Protein AF-0000000080982530 (afdb_homodimer)

Structure (mmCIF, N/CA/C/O backbone):
data_AF-0000000080982530-model_v1
#
loop_
_entity.id
_entity.type
_entity.pdbx_description
1 polymer 'AIG1-type G domain-containing protein'
#
loop_
_atom_site.group_PDB
_atom_site.id
_atom_site.type_symbol
_atom_site.label_atom_id
_atom_site.label_alt_id
_atom_site.label_comp_id
_atom_site.label_asym_id
_atom_site.label_entity_id
_atom_site.label_seq_id
_atom_site.pdbx_PDB_ins_code
_atom_site.Cartn_x
_atom_site.Cartn_y
_atom_site.Cartn_z
_atom_site.occupancy
_atom_site.B_iso_or_equiv
_atom_site.auth_seq_id
_atom_site.auth_comp_id
_atom_site.auth_asym_id
_atom_site.auth_atom_id
_atom_site.pdbx_PDB_model_num
ATOM 1 N N . MET A 1 1 ? 18.781 73.438 -12.125 1 27.09 1 MET A N 1
ATOM 2 C CA . MET A 1 1 ? 18.797 72.125 -12.703 1 27.09 1 MET A CA 1
ATOM 3 C C . MET A 1 1 ? 18.078 71.125 -11.797 1 27.09 1 MET A C 1
ATOM 5 O O . MET A 1 1 ? 18.469 70.938 -10.648 1 27.09 1 MET A O 1
ATOM 9 N N . ALA A 1 2 ? 16.688 70.938 -11.938 1 32.78 2 ALA A N 1
ATOM 10 C CA . ALA A 1 2 ? 15.539 70.438 -11.172 1 32.78 2 ALA A CA 1
ATOM 11 C C . ALA A 1 2 ? 15.625 68.938 -10.992 1 32.78 2 ALA A C 1
ATOM 13 O O . ALA A 1 2 ? 15.742 68.188 -11.969 1 32.78 2 ALA A O 1
ATOM 14 N N . SER A 1 3 ? 16.172 68.375 -9.82 1 30.09 3 SER A N 1
ATOM 15 C CA . SER A 1 3 ? 16.5 67 -9.414 1 30.09 3 SER A CA 1
ATOM 16 C C . SER A 1 3 ? 15.25 66.125 -9.367 1 30.09 3 SER A C 1
ATOM 18 O O . SER A 1 3 ? 14.305 66.438 -8.633 1 30.09 3 SER A O 1
ATOM 20 N N . SER A 1 4 ? 14.766 65.5 -10.516 1 31.14 4 SER A N 1
ATOM 21 C CA . SER A 1 4 ? 13.547 64.75 -10.711 1 31.14 4 SER A CA 1
ATOM 22 C C . SER A 1 4 ? 13.492 63.531 -9.75 1 31.14 4 SER A C 1
ATOM 24 O O . SER A 1 4 ? 14.391 62.688 -9.734 1 31.14 4 SER A O 1
ATOM 26 N N . THR A 1 5 ? 12.852 63.719 -8.531 1 29.42 5 THR A N 1
ATOM 27 C CA . THR A 1 5 ? 12.656 62.781 -7.414 1 29.42 5 THR A CA 1
ATOM 28 C C . THR A 1 5 ? 11.922 61.531 -7.871 1 29.42 5 THR A C 1
ATOM 30 O O . THR A 1 5 ? 10.789 61.594 -8.336 1 29.42 5 THR A O 1
ATOM 33 N N . ALA A 1 6 ? 12.633 60.438 -8.414 1 33.22 6 ALA A N 1
ATOM 34 C CA . ALA A 1 6 ? 12.125 59.156 -8.875 1 33.22 6 ALA A CA 1
ATOM 35 C C . ALA A 1 6 ? 11.312 58.469 -7.785 1 33.22 6 ALA A C 1
ATOM 37 O O . ALA A 1 6 ? 11.82 58.188 -6.695 1 33.22 6 ALA A O 1
ATOM 38 N N . THR A 1 7 ? 9.953 58.75 -7.617 1 29.09 7 THR A N 1
ATOM 39 C CA . THR A 1 7 ? 8.977 58.125 -6.738 1 29.09 7 THR A CA 1
ATOM 40 C C . THR A 1 7 ? 8.945 56.594 -6.953 1 29.09 7 THR A C 1
ATOM 42 O O . THR A 1 7 ? 8.633 56.125 -8.047 1 29.09 7 THR A O 1
ATOM 45 N N . THR A 1 8 ? 9.859 55.844 -6.34 1 27.92 8 THR A N 1
ATOM 46 C CA . THR A 1 8 ? 9.977 54.375 -6.426 1 27.92 8 THR A CA 1
ATOM 47 C C . THR A 1 8 ? 8.664 53.719 -6.035 1 27.92 8 THR A C 1
ATOM 49 O O . THR A 1 8 ? 8.18 53.875 -4.914 1 27.92 8 THR A O 1
ATOM 52 N N . ASP A 1 9 ? 7.664 53.562 -6.918 1 27.44 9 ASP A N 1
ATOM 53 C CA . ASP A 1 9 ? 6.395 52.875 -6.773 1 27.44 9 ASP A CA 1
ATOM 54 C C . ASP A 1 9 ? 6.613 51.469 -6.215 1 27.44 9 ASP A C 1
ATOM 56 O O . ASP A 1 9 ? 7.258 50.625 -6.852 1 27.44 9 ASP A O 1
ATOM 60 N N . THR A 1 10 ? 6.898 51.312 -4.941 1 24.62 10 THR A N 1
ATOM 61 C CA . THR A 1 10 ? 6.938 50.031 -4.258 1 24.62 10 THR A CA 1
ATOM 62 C C . THR A 1 10 ? 5.668 49.219 -4.531 1 24.62 10 THR A C 1
ATOM 64 O O . THR A 1 10 ? 4.605 49.531 -3.982 1 24.62 10 THR A O 1
ATOM 67 N N . ALA A 1 11 ? 5.434 48.875 -5.867 1 32.56 11 ALA A N 1
ATOM 68 C CA . ALA A 1 11 ? 4.336 47.969 -6.184 1 32.56 11 ALA A CA 1
ATOM 69 C C . ALA A 1 11 ? 4.176 46.906 -5.098 1 32.56 11 ALA A C 1
ATOM 71 O O . ALA A 1 11 ? 5.156 46.281 -4.684 1 32.56 11 ALA A O 1
ATOM 72 N N . ASP A 1 12 ? 3.221 47.156 -4.148 1 27.22 12 ASP A N 1
ATOM 73 C CA . ASP A 1 12 ? 2.699 46.312 -3.082 1 27.22 12 ASP A CA 1
ATOM 74 C C . ASP A 1 12 ? 2.588 44.844 -3.537 1 27.22 12 ASP A C 1
ATOM 76 O O . ASP A 1 12 ? 1.741 44.531 -4.371 1 27.22 12 ASP A O 1
ATOM 80 N N . ARG A 1 13 ? 3.674 44.156 -3.744 1 31.7 13 ARG A N 1
ATOM 81 C CA . ARG A 1 13 ? 3.781 42.719 -4.039 1 31.7 13 ARG A CA 1
ATOM 82 C C . ARG A 1 13 ? 2.961 41.906 -3.055 1 31.7 13 ARG A C 1
ATOM 84 O O . ARG A 1 13 ? 3.506 41.344 -2.1 1 31.7 13 ARG A O 1
ATOM 91 N N . ARG A 1 14 ? 1.896 42.438 -2.555 1 33.44 14 ARG A N 1
ATOM 92 C CA . ARG A 1 14 ? 1.055 41.5 -1.808 1 33.44 14 ARG A CA 1
ATOM 93 C C . ARG A 1 14 ? 0.681 40.312 -2.662 1 33.44 14 ARG A C 1
ATOM 95 O O . ARG A 1 14 ? 0.002 40.438 -3.682 1 33.44 14 ARG A O 1
ATOM 102 N N . GLY A 1 15 ? 1.622 39.469 -3 1 30.77 15 GLY A N 1
ATOM 103 C CA . GLY A 1 15 ? 1.434 38.188 -3.691 1 30.77 15 GLY A CA 1
ATOM 104 C C . GLY A 1 15 ? 0.139 37.5 -3.314 1 30.77 15 GLY A C 1
ATOM 105 O O . GLY A 1 15 ? -0.045 37.094 -2.164 1 30.77 15 GLY A O 1
ATOM 106 N N . SER A 1 16 ? -0.971 38 -3.812 1 31.48 16 SER A N 1
ATOM 107 C CA . SER A 1 16 ? -2.188 37.188 -3.814 1 31.48 16 SER A CA 1
ATOM 108 C C . SER A 1 16 ? -1.877 35.719 -4.098 1 31.48 16 SER A C 1
ATOM 110 O O . SER A 1 16 ? -1.315 35.406 -5.141 1 31.48 16 SER A O 1
ATOM 112 N N . PHE A 1 17 ? -1.481 34.938 -3.146 1 34.41 17 PHE A N 1
ATOM 113 C CA . PHE A 1 17 ? -1.412 33.469 -3.289 1 34.41 17 PHE A CA 1
ATOM 114 C C . PHE A 1 17 ? -2.627 32.969 -4.047 1 34.41 17 PHE A C 1
ATOM 116 O O . PHE A 1 17 ? -3.754 33.031 -3.557 1 34.41 17 PHE A O 1
ATOM 123 N N . ASN A 1 18 ? -2.775 33.219 -5.285 1 34.31 18 ASN A N 1
ATOM 124 C CA . ASN A 1 18 ? -3.695 32.438 -6.105 1 34.31 18 ASN A CA 1
ATOM 125 C C . ASN A 1 18 ? -3.674 30.969 -5.719 1 34.31 18 ASN A C 1
ATOM 127 O O . ASN A 1 18 ? -2.654 30.297 -5.875 1 34.31 18 ASN A O 1
ATOM 131 N N . PHE A 1 19 ? -4.316 30.578 -4.668 1 41.28 19 PHE A N 1
ATOM 132 C CA . PHE A 1 19 ? -4.68 29.188 -4.41 1 41.28 19 PHE A CA 1
ATOM 133 C C . PHE A 1 19 ? -4.727 28.391 -5.707 1 41.28 19 PHE A C 1
ATOM 135 O O . PHE A 1 19 ? -5.051 27.203 -5.703 1 41.28 19 PHE A O 1
ATOM 142 N N . ASP A 1 20 ? -4.738 29.109 -6.824 1 39.94 20 ASP A N 1
ATOM 143 C CA . ASP A 1 20 ? -4.824 28.484 -8.148 1 39.94 20 ASP A CA 1
ATOM 144 C C . ASP A 1 20 ? -3.531 27.766 -8.5 1 39.94 20 ASP A C 1
ATOM 146 O O . ASP A 1 20 ? -3.189 27.625 -9.68 1 39.94 20 ASP A O 1
ATOM 150 N N . HIS A 1 21 ? -2.582 27.891 -7.703 1 42.06 21 HIS A N 1
ATOM 151 C CA . HIS A 1 21 ? -1.513 27.094 -8.289 1 42.06 21 HIS A CA 1
ATOM 152 C C . HIS A 1 21 ? -1.877 25.625 -8.312 1 42.06 21 HIS A C 1
ATOM 154 O O . HIS A 1 21 ? -1.608 24.891 -7.348 1 42.06 21 HIS A O 1
ATOM 160 N N . PRO A 1 22 ? -2.9 25.234 -8.914 1 46.84 22 PRO A N 1
ATOM 161 C CA . PRO A 1 22 ? -3.521 23.922 -9.094 1 46.84 22 PRO A CA 1
ATOM 162 C C . PRO A 1 22 ? -2.506 22.781 -9.055 1 46.84 22 PRO A C 1
ATOM 164 O O . PRO A 1 22 ? -2.834 21.672 -8.625 1 46.84 22 PRO A O 1
ATOM 167 N N . ASN A 1 23 ? 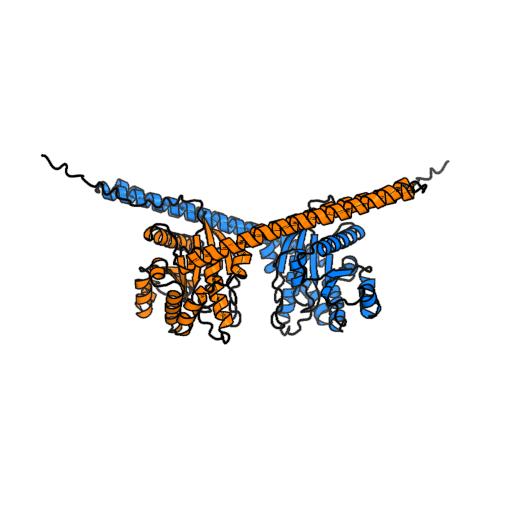-1.22 23.031 -9.617 1 52.38 23 ASN A N 1
ATOM 168 C CA . ASN A 1 23 ? -0.434 21.891 -10.078 1 52.38 23 ASN A CA 1
ATOM 169 C C . ASN A 1 23 ? 0.657 21.516 -9.078 1 52.38 23 ASN A C 1
ATOM 171 O O . ASN A 1 23 ? 1.55 20.734 -9.391 1 52.38 23 ASN A O 1
ATOM 175 N N . MET A 1 24 ? 0.727 22.297 -7.84 1 64.12 24 MET A N 1
ATOM 176 C CA . MET A 1 24 ? 1.925 21.922 -7.09 1 64.12 24 MET A CA 1
ATOM 177 C C . MET A 1 24 ? 1.589 20.938 -5.977 1 64.12 24 MET A C 1
ATOM 179 O O . MET A 1 24 ? 0.627 21.141 -5.234 1 64.12 24 MET A O 1
ATOM 183 N N . SER A 1 25 ? 2.232 19.828 -5.934 1 84.44 25 SER A N 1
ATOM 184 C CA . SER A 1 25 ? 2.143 18.812 -4.887 1 84.44 25 SER A CA 1
ATOM 185 C C . SER A 1 25 ? 2.717 19.328 -3.57 1 84.44 25 SER A C 1
ATOM 187 O O . SER A 1 25 ? 3.799 19.922 -3.547 1 84.44 25 SER A O 1
ATOM 189 N N . LEU A 1 26 ? 1.904 19.484 -2.553 1 93.81 26 LEU A N 1
ATOM 190 C CA . LEU A 1 26 ? 2.34 19.875 -1.215 1 93.81 26 LEU A CA 1
ATOM 191 C C . LEU A 1 26 ? 3.021 18.703 -0.508 1 93.81 26 LEU A C 1
ATOM 193 O O . LEU A 1 26 ? 2.42 17.641 -0.334 1 93.81 26 LEU A O 1
ATOM 197 N N . ARG A 1 27 ? 4.301 18.875 -0.212 1 95.75 27 ARG A N 1
ATOM 198 C CA . ARG A 1 27 ? 5.062 17.844 0.479 1 95.75 27 ARG A CA 1
ATOM 199 C C . ARG A 1 27 ? 5.094 18.094 1.982 1 95.75 27 ARG A C 1
ATOM 201 O O . ARG A 1 27 ? 5.633 19.109 2.434 1 95.75 27 ARG A O 1
ATOM 208 N N . LEU A 1 28 ? 4.504 17.188 2.758 1 97 28 LEU A N 1
ATOM 209 C CA . LEU A 1 28 ? 4.465 17.266 4.215 1 97 28 LEU A CA 1
ATOM 210 C C . LEU A 1 28 ? 5.309 16.156 4.836 1 97 28 LEU A C 1
ATOM 212 O O . LEU A 1 28 ? 5.188 14.984 4.457 1 97 28 LEU A O 1
ATOM 216 N N . VAL A 1 29 ? 6.172 16.5 5.758 1 94.75 29 VAL A N 1
ATOM 217 C CA . VAL A 1 29 ? 6.91 15.484 6.5 1 94.75 29 VAL A CA 1
ATOM 218 C C . VAL A 1 29 ? 6.461 15.484 7.957 1 94.75 29 VAL A C 1
ATOM 220 O O . VAL A 1 29 ? 6.387 16.547 8.594 1 94.75 29 VAL A O 1
ATOM 223 N N . LEU A 1 30 ? 6.086 14.312 8.461 1 94.94 30 LEU A N 1
ATOM 224 C CA . LEU A 1 30 ? 5.664 14.164 9.844 1 94.94 30 LEU A CA 1
ATOM 225 C C . LEU A 1 30 ? 6.836 13.75 10.727 1 94.94 30 LEU A C 1
ATOM 227 O O . LEU A 1 30 ? 7.469 12.719 10.492 1 94.94 30 LEU A O 1
ATOM 231 N N . VAL A 1 31 ? 7.094 14.531 11.711 1 90.44 31 VAL A N 1
ATOM 232 C CA . VAL A 1 31 ? 8.188 14.242 12.625 1 90.44 31 VAL A CA 1
ATOM 233 C C . VAL A 1 31 ? 7.688 14.297 14.07 1 90.44 31 VAL A C 1
ATOM 235 O O . VAL A 1 31 ? 6.645 14.898 14.344 1 90.44 31 VAL A O 1
ATOM 238 N N . GLY A 1 32 ? 8.398 13.641 14.938 1 88.12 32 GLY A N 1
ATOM 239 C CA . GLY A 1 32 ? 8.016 13.547 16.344 1 88.12 32 GLY A CA 1
ATOM 240 C C . GLY A 1 32 ? 8.461 12.258 17 1 88.12 32 GLY A C 1
ATOM 241 O O . GLY A 1 32 ? 9.109 11.422 16.359 1 88.12 32 GLY A O 1
ATOM 242 N N . ILE A 1 33 ? 8.117 12.109 18.203 1 83.69 33 ILE A N 1
ATOM 243 C CA . ILE A 1 33 ? 8.562 10.953 18.953 1 83.69 33 ILE A CA 1
ATOM 244 C C . ILE A 1 33 ? 7.688 9.742 18.609 1 83.69 33 ILE A C 1
ATOM 246 O O . ILE A 1 33 ? 6.633 9.891 17.984 1 83.69 33 ILE A O 1
ATOM 250 N N . THR A 1 34 ? 8.148 8.555 19 1 83.06 34 THR A N 1
ATOM 251 C CA . THR A 1 34 ? 7.383 7.324 18.797 1 83.06 34 THR A CA 1
ATOM 252 C C . THR A 1 34 ? 6.062 7.371 19.547 1 83.06 34 THR A C 1
ATOM 254 O O . THR A 1 34 ? 6.023 7.801 20.703 1 83.06 34 THR A O 1
ATOM 257 N N . GLY A 1 35 ? 5.027 7.055 18.875 1 84.12 35 GLY A N 1
ATOM 258 C CA . GLY A 1 35 ? 3.736 6.988 19.547 1 84.12 35 GLY A CA 1
ATOM 259 C C . GLY A 1 35 ? 2.996 8.312 19.547 1 84.12 35 GLY A C 1
ATOM 260 O O . GLY A 1 35 ? 1.874 8.398 20.047 1 84.12 35 GLY A O 1
ATOM 261 N N . ALA A 1 36 ? 3.566 9.359 18.984 1 87.88 36 ALA A N 1
ATOM 262 C CA . ALA A 1 36 ? 2.945 10.68 19 1 87.88 36 ALA A CA 1
ATOM 263 C C . ALA A 1 36 ? 1.75 10.734 18.047 1 87.88 36 ALA A C 1
ATOM 265 O O . ALA A 1 36 ? 0.932 11.648 18.109 1 87.88 36 ALA A O 1
ATOM 266 N N . GLY A 1 37 ? 1.681 9.75 17.047 1 91.56 37 GLY A N 1
ATOM 267 C CA . GLY A 1 37 ? 0.554 9.703 16.141 1 91.56 37 GLY A CA 1
ATOM 268 C C . GLY A 1 37 ? 0.917 10.125 14.727 1 91.56 37 GLY A C 1
ATOM 269 O O . GLY A 1 37 ? 0.051 10.555 13.961 1 91.56 37 GLY A O 1
ATOM 270 N N . LYS A 1 38 ? 2.146 10.047 14.406 1 93 38 LYS A N 1
ATOM 271 C CA . LYS A 1 38 ? 2.613 10.445 13.086 1 93 38 LYS A CA 1
ATOM 272 C C . LYS A 1 38 ? 1.894 9.664 11.992 1 93 38 LYS A C 1
ATOM 274 O O . LYS A 1 38 ? 1.257 10.25 11.109 1 93 38 LYS A O 1
ATOM 279 N N . SER A 1 39 ? 1.936 8.391 12.086 1 93.94 39 SER A N 1
ATOM 280 C CA . SER A 1 39 ? 1.325 7.531 11.07 1 93.94 39 SER A CA 1
ATOM 281 C C . SER A 1 39 ? -0.186 7.73 11.023 1 93.94 39 SER A C 1
ATOM 283 O O . SER A 1 39 ? -0.764 7.859 9.938 1 93.94 39 SER A O 1
ATOM 285 N N . SER A 1 40 ? -0.791 7.754 12.203 1 95 40 SER A N 1
ATOM 286 C CA . SER A 1 40 ? -2.232 7.977 12.258 1 95 40 SER A CA 1
ATOM 287 C C . SER A 1 40 ? -2.613 9.312 11.625 1 95 40 SER A C 1
ATOM 289 O O . SER A 1 40 ? -3.617 9.398 10.914 1 95 40 SER A O 1
ATOM 291 N N . SER A 1 41 ? -1.813 10.305 11.938 1 97.12 41 SER A N 1
ATOM 292 C CA . SER A 1 41 ? -2.094 11.617 11.367 1 97.12 41 SER A CA 1
ATOM 293 C C . SER A 1 41 ? -1.923 11.602 9.852 1 97.12 41 SER A C 1
ATOM 295 O O . SER A 1 41 ? -2.695 12.242 9.125 1 97.12 41 SER A O 1
ATOM 297 N N . GLY A 1 42 ? -0.84 10.953 9.414 1 97.5 42 GLY A N 1
ATOM 298 C CA . GLY A 1 42 ? -0.697 10.773 7.977 1 97.5 42 GLY A CA 1
ATOM 299 C C . GLY A 1 42 ? -1.909 10.125 7.332 1 97.5 42 GLY A C 1
ATOM 300 O O . GLY A 1 42 ? -2.379 10.578 6.285 1 97.5 42 GLY A O 1
ATOM 301 N N . ASN A 1 43 ? -2.424 9.07 7.953 1 96.56 43 ASN A N 1
ATOM 302 C CA . ASN A 1 43 ? -3.629 8.406 7.469 1 96.56 43 ASN A CA 1
ATOM 303 C C . ASN A 1 43 ? -4.816 9.367 7.43 1 96.56 43 ASN A C 1
ATOM 305 O O . ASN A 1 43 ? -5.586 9.367 6.465 1 96.56 43 ASN A O 1
ATOM 309 N N . THR A 1 44 ? -4.938 10.102 8.469 1 97.69 44 THR A N 1
ATOM 310 C CA . THR A 1 44 ? -6.023 11.07 8.555 1 97.69 44 THR A CA 1
ATOM 311 C C . THR A 1 44 ? -5.914 12.109 7.438 1 97.69 44 THR A C 1
ATOM 313 O O . THR A 1 44 ? -6.902 12.422 6.777 1 97.69 44 THR A O 1
ATOM 316 N N . ILE A 1 45 ? -4.754 12.617 7.242 1 97.94 45 ILE A N 1
ATOM 317 C CA . ILE A 1 45 ? -4.535 13.617 6.203 1 97.94 45 ILE A CA 1
ATOM 318 C C . ILE A 1 45 ? -4.906 13.039 4.84 1 97.94 45 ILE A C 1
ATOM 320 O O . ILE A 1 45 ? -5.652 13.656 4.078 1 97.94 45 ILE A O 1
ATOM 324 N N . LEU A 1 46 ? -4.449 11.859 4.582 1 97.62 46 LEU A N 1
ATOM 325 C CA . LEU A 1 46 ? -4.652 11.234 3.279 1 97.62 46 LEU A CA 1
ATOM 326 C C . LEU A 1 46 ? -6.07 10.688 3.154 1 97.62 46 LEU A C 1
ATOM 328 O O . LEU A 1 46 ? -6.555 10.453 2.045 1 97.62 46 LEU A O 1
ATOM 332 N N . GLY A 1 47 ? -6.707 10.43 4.285 1 96.38 47 GLY A N 1
ATOM 333 C CA . GLY A 1 47 ? -8.07 9.914 4.293 1 96.38 47 GLY A CA 1
ATOM 334 C C . GLY A 1 47 ? -8.141 8.414 4.043 1 96.38 47 GLY A C 1
ATOM 335 O O . GLY A 1 47 ? -9.133 7.914 3.521 1 96.38 47 GLY A O 1
ATOM 336 N N . ARG A 1 48 ? -7.09 7.727 4.258 1 94 48 ARG A N 1
ATOM 337 C CA . ARG A 1 48 ? -7.012 6.277 4.094 1 94 48 ARG A CA 1
ATOM 338 C C . ARG A 1 48 ? -5.891 5.695 4.949 1 94 48 ARG A C 1
ATOM 340 O O . ARG A 1 48 ? -5.008 6.422 5.41 1 94 48 ARG A O 1
ATOM 347 N N . LYS A 1 49 ? -5.93 4.43 5.133 1 90.25 49 LYS A N 1
ATOM 348 C CA . LYS A 1 49 ? -4.883 3.75 5.895 1 90.25 49 LYS A CA 1
ATOM 349 C C . LYS A 1 49 ? -3.648 3.506 5.031 1 90.25 49 LYS A C 1
ATOM 351 O O . LYS A 1 49 ? -3.352 2.365 4.672 1 90.25 49 LYS A O 1
ATOM 356 N N . ALA A 1 50 ? -2.91 4.504 4.824 1 91.94 50 ALA A N 1
ATOM 357 C CA . ALA A 1 50 ? -1.724 4.453 3.977 1 91.94 50 ALA A CA 1
ATOM 358 C C . ALA A 1 50 ? -0.506 3.977 4.766 1 91.94 50 ALA A C 1
ATOM 360 O O . ALA A 1 50 ? 0.399 3.354 4.203 1 91.94 50 ALA A O 1
ATOM 361 N N . PHE A 1 51 ? -0.484 4.324 6.031 1 90.81 51 PHE A N 1
ATOM 362 C CA . PHE A 1 51 ? 0.634 3.979 6.902 1 90.81 51 PHE A CA 1
ATOM 363 C C . PHE A 1 51 ? 0.181 3.053 8.023 1 90.81 51 PHE A C 1
ATOM 365 O O . PHE A 1 51 ? -0.964 3.127 8.477 1 90.81 51 PHE A O 1
ATOM 372 N N . ARG A 1 52 ? 1.055 2.215 8.391 1 80.88 52 ARG A N 1
ATOM 373 C CA . ARG A 1 52 ? 0.748 1.315 9.5 1 80.88 52 ARG A CA 1
ATOM 374 C C . ARG A 1 52 ? 0.837 2.045 10.836 1 80.88 52 ARG A C 1
ATOM 376 O O . ARG A 1 52 ? 1.918 2.475 11.242 1 80.88 52 ARG A O 1
ATOM 383 N N . ALA A 1 53 ? -0.292 2.256 11.328 1 74.81 53 ALA A N 1
ATOM 384 C CA . ALA A 1 53 ? -0.338 2.924 12.633 1 74.81 53 ALA A CA 1
ATOM 385 C C . ALA A 1 53 ? -0.264 1.913 13.773 1 74.81 53 ALA A C 1
ATOM 387 O O . ALA A 1 53 ? -0.861 0.836 13.695 1 74.81 53 ALA A O 1
ATOM 388 N N . ALA A 1 54 ? 0.772 2.053 14.648 1 62.66 54 ALA A N 1
ATOM 389 C CA . ALA A 1 54 ? 1.109 1.137 15.742 1 62.66 54 ALA A CA 1
ATOM 390 C C . ALA A 1 54 ? -0.086 0.917 16.656 1 62.66 54 ALA A C 1
ATOM 392 O O . ALA A 1 54 ? -0.752 1.874 17.062 1 62.66 54 ALA A O 1
ATOM 393 N N . LYS A 1 55 ? -0.575 -0.335 16.766 1 57.88 55 LYS A N 1
ATOM 394 C CA . LYS A 1 55 ? -1.584 -0.696 17.766 1 57.88 55 LYS A CA 1
ATOM 395 C C . LYS A 1 55 ? -0.942 -1.005 19.109 1 57.88 55 LYS A C 1
ATOM 397 O O . LYS A 1 55 ? -1.61 -0.963 20.141 1 57.88 55 LYS A O 1
ATOM 402 N N . SER A 1 56 ? 0.331 -1.313 18.953 1 54.53 56 SER A N 1
ATOM 403 C CA . SER A 1 56 ? 1.045 -1.696 20.172 1 54.53 56 SER A CA 1
ATOM 404 C C . SER A 1 56 ? 2.42 -1.038 20.234 1 54.53 56 SER A C 1
ATOM 406 O O . SER A 1 56 ? 2.945 -0.589 19.219 1 54.53 56 SER A O 1
ATOM 408 N N . PRO A 1 57 ? 2.885 -0.84 21.453 1 55.19 57 PRO A N 1
ATOM 409 C CA . PRO A 1 57 ? 4.215 -0.262 21.641 1 55.19 57 PRO A CA 1
ATOM 410 C C . PRO A 1 57 ? 5.289 -0.951 20.797 1 55.19 57 PRO A C 1
ATOM 412 O O . PRO A 1 57 ? 6.277 -0.32 20.422 1 55.19 57 PRO A O 1
ATOM 415 N N . SER A 1 58 ? 5.055 -2.225 20.594 1 54.38 58 SER A N 1
ATOM 416 C CA . SER A 1 58 ? 6.043 -2.973 19.828 1 54.38 58 SER A CA 1
ATOM 417 C C . SER A 1 58 ? 5.93 -2.662 18.344 1 54.38 58 SER A C 1
ATOM 419 O O . SER A 1 58 ? 6.844 -2.959 17.562 1 54.38 58 SER A O 1
ATOM 421 N N . SER A 1 59 ? 4.789 -2.07 18.078 1 55.75 59 SER A N 1
ATOM 422 C CA . SER A 1 59 ? 4.562 -1.798 16.656 1 55.75 59 SER A CA 1
ATOM 423 C C . SER A 1 59 ? 5.078 -0.415 16.281 1 55.75 59 SER A C 1
ATOM 425 O O . SER A 1 59 ? 4.43 0.595 16.562 1 55.75 59 SER A O 1
ATOM 427 N N . VAL A 1 60 ? 6.375 -0.211 16.203 1 60.12 60 VAL A N 1
ATOM 428 C CA . VAL A 1 60 ? 7.031 1.051 15.867 1 60.12 60 VAL A CA 1
ATOM 429 C C . VAL A 1 60 ? 7.309 1.111 14.367 1 60.12 60 VAL A C 1
ATOM 431 O O . VAL A 1 60 ? 7.52 0.079 13.727 1 60.12 60 VAL A O 1
ATOM 434 N N . THR A 1 61 ? 6.871 2.328 13.812 1 65 61 THR A N 1
ATOM 435 C CA . THR A 1 61 ? 7.289 2.547 12.43 1 65 61 THR A CA 1
ATOM 436 C C . THR A 1 61 ? 8.797 2.398 12.297 1 65 61 THR A C 1
ATOM 438 O O . THR A 1 61 ? 9.562 3.123 12.938 1 65 61 THR A O 1
ATOM 441 N N . LYS A 1 62 ? 9.18 1.452 11.578 1 68.69 62 LYS A N 1
ATOM 442 C CA . LYS A 1 62 ? 10.609 1.17 11.492 1 68.69 62 LYS A CA 1
ATOM 443 C C . LYS A 1 62 ? 11.219 1.77 10.227 1 68.69 62 LYS A C 1
ATOM 445 O O . LYS A 1 62 ? 12.43 1.954 10.141 1 68.69 62 LYS A O 1
ATOM 450 N N . GLU A 1 63 ? 10.297 2.152 9.336 1 78.88 63 GLU A N 1
ATOM 451 C CA . GLU A 1 63 ? 10.797 2.686 8.07 1 78.88 63 GLU A CA 1
ATOM 452 C C . GLU A 1 63 ? 9.984 3.904 7.629 1 78.88 63 GLU A C 1
ATOM 454 O O . GLU A 1 63 ? 8.82 4.043 7.992 1 78.88 63 GLU A O 1
ATOM 459 N N . CYS A 1 64 ? 10.695 4.789 6.906 1 88.25 64 CYS A N 1
ATOM 460 C CA . CYS A 1 64 ? 10 5.941 6.336 1 88.25 64 CYS A CA 1
ATOM 461 C C . CYS A 1 64 ? 9.023 5.504 5.25 1 88.25 64 CYS A C 1
ATOM 463 O O . CYS A 1 64 ? 9.281 4.539 4.527 1 88.25 64 CYS A O 1
ATOM 465 N N . GLY A 1 65 ? 7.969 6.148 5.266 1 91.44 65 GLY A N 1
ATOM 466 C CA . GLY A 1 65 ? 6.996 5.926 4.211 1 91.44 65 GLY A CA 1
ATOM 467 C C . GLY A 1 65 ? 6.594 7.199 3.492 1 91.44 65 GLY A C 1
ATOM 468 O O . GLY A 1 65 ? 6.508 8.266 4.105 1 91.44 65 GLY A O 1
ATOM 469 N N . LYS A 1 66 ? 6.375 7.102 2.252 1 94.81 66 LYS A N 1
ATOM 470 C CA . LYS A 1 66 ? 5.934 8.219 1.421 1 94.81 66 LYS A CA 1
ATOM 471 C C . LYS A 1 66 ? 4.676 7.859 0.638 1 94.81 66 LYS A C 1
ATOM 473 O O . LYS A 1 66 ? 4.641 6.84 -0.058 1 94.81 66 LYS A O 1
ATOM 478 N N . GLU A 1 67 ? 3.641 8.586 0.817 1 95.5 67 GLU A N 1
ATOM 479 C CA . GLU A 1 67 ? 2.377 8.375 0.117 1 95.5 67 GLU A CA 1
ATOM 480 C C . GLU A 1 67 ? 1.801 9.695 -0.392 1 95.5 67 GLU A C 1
ATOM 482 O O . GLU A 1 67 ? 1.952 10.734 0.252 1 95.5 67 GLU A O 1
ATOM 487 N N . SER A 1 68 ? 1.157 9.648 -1.529 1 95.31 68 SER A N 1
ATOM 488 C CA . SER A 1 68 ? 0.532 10.828 -2.117 1 95.31 68 SER A CA 1
ATOM 489 C C . SER A 1 68 ? -0.948 10.586 -2.396 1 95.31 68 SER A C 1
ATOM 491 O O . SER A 1 68 ? -1.361 9.453 -2.656 1 95.31 68 SER A O 1
ATOM 493 N N . GLU A 1 69 ? -1.679 11.609 -2.332 1 95.38 69 GLU A N 1
ATOM 494 C CA . GLU A 1 69 ? -3.115 11.578 -2.59 1 95.38 69 GLU A CA 1
ATOM 495 C C . GLU A 1 69 ? -3.639 12.969 -2.961 1 95.38 69 GLU A C 1
ATOM 497 O O . GLU A 1 69 ? -3.049 13.977 -2.58 1 95.38 69 GLU A O 1
ATOM 502 N N . GLU A 1 70 ? -4.633 12.938 -3.766 1 94.56 70 GLU A N 1
ATOM 503 C CA . GLU A 1 70 ? -5.355 14.195 -3.949 1 94.56 70 GLU A CA 1
ATOM 504 C C . GLU A 1 70 ? -6.27 14.484 -2.764 1 94.56 70 GLU A C 1
ATOM 506 O O . GLU A 1 70 ? -7.156 13.688 -2.447 1 94.56 70 GLU A O 1
ATOM 511 N N . VAL A 1 71 ? -6.031 15.516 -2.053 1 95.06 71 VAL A N 1
ATOM 512 C CA . VAL A 1 71 ? -6.828 15.914 -0.896 1 95.06 71 VAL A CA 1
ATOM 513 C C . VAL A 1 71 ? -7.316 17.344 -1.073 1 95.06 71 VAL A C 1
ATOM 515 O O . VAL A 1 71 ? -6.516 18.266 -1.301 1 95.06 71 VAL A O 1
ATOM 518 N N . ALA A 1 72 ? -8.625 17.516 -1.006 1 92.62 72 ALA A N 1
ATOM 519 C CA . ALA A 1 72 ? -9.234 18.844 -1.15 1 92.62 72 ALA A CA 1
ATOM 520 C C . ALA A 1 72 ? -8.812 19.5 -2.459 1 92.62 72 ALA A C 1
ATOM 522 O O . ALA A 1 72 ? -8.492 20.688 -2.486 1 92.62 72 ALA A O 1
ATOM 523 N N . GLY A 1 73 ? -8.641 18.703 -3.453 1 88.38 73 GLY A N 1
ATOM 524 C CA . GLY A 1 73 ? -8.367 19.203 -4.793 1 88.38 73 GLY A CA 1
ATOM 525 C C . GLY A 1 73 ? -6.891 19.422 -5.055 1 88.38 73 GLY A C 1
ATOM 526 O O . GLY A 1 73 ? -6.52 20.031 -6.062 1 88.38 73 GLY A O 1
ATOM 527 N N . ARG A 1 74 ? -6.086 19.031 -4.129 1 89.25 74 ARG A N 1
ATOM 528 C CA . ARG A 1 74 ? -4.645 19.203 -4.285 1 89.25 74 ARG A CA 1
ATOM 529 C C . ARG A 1 74 ? -3.9 17.891 -4.078 1 89.25 74 ARG A C 1
ATOM 531 O O . ARG A 1 74 ? -4.328 17.047 -3.285 1 89.25 74 ARG A O 1
ATOM 538 N N . GLU A 1 75 ? -2.768 17.828 -4.805 1 94.19 75 GLU A N 1
ATOM 539 C CA . GLU A 1 75 ? -1.906 16.672 -4.574 1 94.19 75 GLU A CA 1
ATOM 540 C C . GLU A 1 75 ? -1.065 16.844 -3.312 1 94.19 75 GLU A C 1
ATOM 542 O O . GLU A 1 75 ? -0.302 17.812 -3.201 1 94.19 75 GLU A O 1
ATOM 547 N N . ILE A 1 76 ? -1.218 16 -2.395 1 96.38 76 ILE A N 1
ATOM 548 C CA . ILE A 1 76 ? -0.491 16.062 -1.132 1 96.38 76 ILE A CA 1
ATOM 549 C C . ILE A 1 76 ? 0.405 14.828 -1 1 96.38 76 ILE A C 1
ATOM 551 O O . ILE A 1 76 ? -0.03 13.703 -1.262 1 96.38 76 ILE A O 1
ATOM 555 N N . THR A 1 77 ? 1.636 15.055 -0.747 1 96.88 77 THR A N 1
ATOM 556 C CA . THR A 1 77 ? 2.562 13.977 -0.419 1 96.88 77 THR A CA 1
ATOM 557 C C . THR A 1 77 ? 2.928 14.008 1.062 1 96.88 77 THR A C 1
ATOM 559 O O . THR A 1 77 ? 3.365 15.039 1.577 1 96.88 77 THR A O 1
ATOM 562 N N . VAL A 1 78 ? 2.707 12.922 1.74 1 97.38 78 VAL A N 1
ATOM 563 C CA . VAL A 1 78 ? 3.01 12.812 3.164 1 97.38 78 VAL A CA 1
ATOM 564 C C . VAL A 1 78 ? 4.152 11.82 3.377 1 97.38 78 VAL A C 1
ATOM 566 O O . VAL A 1 78 ? 4.137 10.719 2.83 1 97.38 78 VAL A O 1
ATOM 569 N N . VAL A 1 79 ? 5.129 12.258 4.055 1 95.12 79 VAL A N 1
ATOM 570 C CA . VAL A 1 79 ? 6.227 11.383 4.445 1 95.12 79 VAL A CA 1
ATOM 571 C C . VAL A 1 79 ? 6.133 11.07 5.938 1 95.12 79 VAL A C 1
ATOM 573 O O . VAL A 1 79 ? 6.25 11.969 6.773 1 95.12 79 VAL A O 1
ATOM 576 N N . ASP A 1 80 ? 5.824 9.852 6.254 1 94.19 80 ASP A N 1
ATOM 577 C CA . ASP A 1 80 ? 5.805 9.359 7.629 1 94.19 80 ASP A CA 1
ATOM 578 C C . ASP A 1 80 ? 7.188 8.883 8.062 1 94.19 80 ASP A C 1
ATOM 580 O O . ASP A 1 80 ? 7.859 8.164 7.312 1 94.19 80 ASP A O 1
ATOM 584 N N . THR A 1 81 ? 7.617 9.297 9.133 1 89.12 81 THR A N 1
ATOM 585 C CA . THR A 1 81 ? 8.969 8.984 9.586 1 89.12 81 THR A CA 1
ATOM 586 C C . THR A 1 81 ? 8.93 8.234 10.914 1 89.12 81 THR A C 1
ATOM 588 O O . THR A 1 81 ? 7.992 8.398 11.703 1 89.12 81 THR A O 1
ATOM 591 N N . PRO A 1 82 ? 9.891 7.355 11.086 1 83.31 82 PRO A N 1
ATOM 592 C CA . PRO A 1 82 ? 9.984 6.746 12.414 1 83.31 82 PRO A CA 1
ATOM 593 C C . PRO A 1 82 ? 10.258 7.77 13.516 1 83.31 82 PRO A C 1
ATOM 595 O O . PRO A 1 82 ? 10.68 8.891 13.227 1 83.31 82 PRO A O 1
ATOM 598 N N . GLY A 1 83 ? 9.898 7.27 14.68 1 76.69 83 GLY A N 1
ATOM 599 C CA . GLY A 1 83 ? 10.148 8.164 15.805 1 76.69 83 GLY A CA 1
ATOM 600 C C . GLY A 1 83 ? 11.602 8.586 15.914 1 76.69 83 GLY A C 1
ATOM 601 O O . GLY A 1 83 ? 12.508 7.785 15.688 1 76.69 83 GLY A O 1
ATOM 602 N N . MET A 1 84 ? 11.984 9.758 15.852 1 64.12 84 MET A N 1
ATOM 603 C CA . MET A 1 84 ? 13.328 10.336 15.875 1 64.12 84 MET A CA 1
ATOM 604 C C . MET A 1 84 ? 14.117 9.836 17.078 1 64.12 84 MET A C 1
ATOM 606 O O . MET A 1 84 ? 15.344 9.82 17.047 1 64.12 84 MET A O 1
ATOM 610 N N . PHE A 1 85 ? 13.5 9.375 18.188 1 56.53 85 PHE A N 1
ATOM 611 C CA . PHE A 1 85 ? 14.195 9.016 19.422 1 56.53 85 PHE A CA 1
ATOM 612 C C . PHE A 1 85 ? 14.219 7.5 19.594 1 56.53 85 PHE A C 1
ATOM 614 O O . PHE A 1 85 ? 14.594 7 20.656 1 56.53 85 PHE A O 1
ATOM 621 N N . ASP A 1 86 ? 13.719 6.805 18.766 1 55.28 86 ASP A N 1
ATOM 622 C CA . ASP A 1 86 ? 13.711 5.391 19.109 1 55.28 86 ASP A CA 1
ATOM 623 C C . ASP A 1 86 ? 15.133 4.855 19.266 1 55.28 86 ASP A C 1
ATOM 625 O O . ASP A 1 86 ? 15.875 4.746 18.297 1 55.28 86 ASP A O 1
ATOM 629 N N . THR A 1 87 ? 15.688 5.355 20.281 1 49.38 87 THR A N 1
ATOM 630 C CA . THR A 1 87 ? 17.016 5.027 20.766 1 49.38 87 THR A CA 1
ATOM 631 C C . THR A 1 87 ? 17.281 3.529 20.656 1 49.38 87 THR A C 1
ATOM 633 O O . THR A 1 87 ? 18.375 3.061 20.984 1 49.38 87 THR A O 1
ATOM 636 N N . ASP A 1 88 ? 16.297 2.682 20.656 1 48.69 88 ASP A N 1
ATOM 637 C CA . ASP A 1 88 ? 16.953 1.376 20.656 1 48.69 88 ASP A CA 1
ATOM 638 C C . ASP A 1 88 ? 17.922 1.252 19.484 1 48.69 88 ASP A C 1
ATOM 640 O O . ASP A 1 88 ? 17.922 0.25 18.766 1 48.69 88 ASP A O 1
ATOM 644 N N . VAL A 1 89 ? 18.188 2.365 19.047 1 51.22 89 VAL A N 1
ATOM 645 C CA . VAL A 1 89 ? 19.062 2.537 17.891 1 51.22 89 VAL A CA 1
ATOM 646 C C . VAL A 1 89 ? 20.453 1.994 18.219 1 51.22 89 VAL A C 1
ATOM 648 O O . VAL A 1 89 ? 21.297 2.721 18.734 1 51.22 89 VAL A O 1
ATOM 651 N N . THR A 1 90 ? 20.484 0.89 18.828 1 53.41 90 THR A N 1
ATOM 652 C CA . THR A 1 90 ? 21.812 0.333 19 1 53.41 90 THR A CA 1
ATOM 653 C C . THR A 1 90 ? 22.609 0.407 17.703 1 53.41 90 THR A C 1
ATOM 655 O O . THR A 1 90 ? 23.828 0.194 17.703 1 53.41 90 THR A O 1
ATOM 658 N N . GLU A 1 91 ? 21.953 0.773 16.578 1 64.69 91 GLU A N 1
ATOM 659 C CA . GLU A 1 91 ? 22.859 0.69 15.445 1 64.69 91 GLU A CA 1
ATOM 660 C C . GLU A 1 91 ? 22.922 2.01 14.68 1 64.69 91 GLU A C 1
ATOM 662 O O . GLU A 1 91 ? 21.922 2.436 14.102 1 64.69 91 GLU A O 1
ATOM 667 N N . GLU A 1 92 ? 23.984 2.838 14.805 1 70.75 92 GLU A N 1
ATOM 668 C CA . GLU A 1 92 ? 24.328 4.078 14.117 1 70.75 92 GLU A CA 1
ATOM 669 C C . GLU A 1 92 ? 23.984 4.004 12.633 1 70.75 92 GLU A C 1
ATOM 671 O O . GLU A 1 92 ? 23.484 4.965 12.062 1 70.75 92 GLU A O 1
ATOM 676 N N . GLU A 1 93 ? 24.203 2.896 12.125 1 73.94 93 GLU A N 1
ATOM 677 C CA . GLU A 1 93 ? 23.984 2.723 10.695 1 73.94 93 GLU A CA 1
ATOM 678 C C . GLU A 1 93 ? 22.5 2.799 10.352 1 73.94 93 GLU A C 1
ATOM 680 O O . GLU A 1 93 ? 22.125 3.377 9.336 1 73.94 93 GLU A O 1
ATOM 685 N N . PHE A 1 94 ? 21.75 2.328 11.227 1 73.81 94 PHE A N 1
ATOM 686 C CA . PHE A 1 94 ? 20.312 2.34 11.008 1 73.81 94 PHE A CA 1
ATOM 687 C C . PHE A 1 94 ? 19.766 3.758 11.094 1 73.81 94 PHE A C 1
ATOM 689 O O . PHE A 1 94 ? 18.922 4.152 10.281 1 73.81 94 PHE A O 1
ATOM 696 N N . LEU A 1 95 ? 20.281 4.527 11.953 1 75.38 95 LEU A N 1
ATOM 697 C CA . LEU A 1 95 ? 19.859 5.91 12.109 1 75.38 95 LEU A CA 1
ATOM 698 C C . LEU A 1 95 ? 20.25 6.746 10.898 1 75.38 95 LEU A C 1
ATOM 700 O O . LEU A 1 95 ? 19.453 7.574 10.43 1 75.38 95 LEU A O 1
ATOM 704 N N . LYS A 1 96 ? 21.406 6.473 10.438 1 78.06 96 LYS A N 1
ATOM 705 C CA . LYS A 1 96 ? 21.875 7.168 9.242 1 78.06 96 LYS A CA 1
ATOM 706 C C . LYS A 1 96 ? 20.969 6.898 8.055 1 78.06 96 LYS A C 1
ATOM 708 O O . LYS A 1 96 ? 20.609 7.82 7.312 1 78.06 96 LYS A O 1
ATOM 713 N N . GLN A 1 97 ? 20.578 5.707 7.953 1 79.81 97 GLN A N 1
ATOM 714 C CA . GLN A 1 97 ? 19.719 5.312 6.848 1 79.81 97 GLN A CA 1
ATOM 715 C C . GLN A 1 97 ? 18.344 5.953 6.969 1 79.81 97 GLN A C 1
ATOM 717 O O . GLN A 1 97 ? 17.75 6.383 5.973 1 79.81 97 GLN A O 1
ATOM 722 N N . LYS A 1 98 ? 17.938 6.027 8.164 1 78.75 98 LYS A N 1
ATOM 723 C CA . LYS A 1 98 ? 16.609 6.605 8.406 1 78.75 98 LYS A CA 1
ATOM 724 C C . LYS A 1 98 ? 16.594 8.094 8.062 1 78.75 98 LYS A C 1
ATOM 726 O O . LYS A 1 98 ? 15.672 8.57 7.398 1 78.75 98 LYS A O 1
ATOM 731 N N . ILE A 1 99 ? 17.578 8.742 8.5 1 80.75 99 ILE A N 1
ATOM 732 C CA . ILE A 1 99 ? 17.688 10.172 8.25 1 80.75 99 ILE A CA 1
ATOM 733 C C . ILE A 1 99 ? 17.844 10.422 6.75 1 80.75 99 ILE A C 1
ATOM 735 O O . ILE A 1 99 ? 17.203 11.32 6.191 1 80.75 99 ILE A O 1
ATOM 739 N N . SER A 1 100 ? 18.688 9.617 6.16 1 85.12 100 SER A N 1
ATOM 740 C CA . SER A 1 100 ? 18.906 9.75 4.723 1 85.12 100 SER A CA 1
ATOM 741 C C . SER A 1 100 ? 17.609 9.555 3.943 1 85.12 100 SER A C 1
ATOM 743 O O . SER A 1 100 ? 17.281 10.352 3.059 1 85.12 100 SER A O 1
ATOM 745 N N . LYS A 1 101 ? 16.875 8.562 4.309 1 87.19 101 LYS A N 1
ATOM 746 C CA . LYS A 1 101 ? 15.633 8.273 3.611 1 87.19 101 LYS A CA 1
ATOM 747 C C . LYS A 1 101 ? 14.625 9.406 3.799 1 87.19 101 LYS A C 1
ATOM 749 O O . LYS A 1 101 ? 13.906 9.766 2.863 1 87.19 101 LYS A O 1
ATOM 754 N N . CYS A 1 102 ? 14.641 9.93 4.934 1 85.94 102 CYS A N 1
ATOM 755 C CA . CYS A 1 102 ? 13.742 11.047 5.207 1 85.94 102 CYS A CA 1
ATOM 756 C C . CYS A 1 102 ? 14.062 12.234 4.301 1 85.94 102 CYS A C 1
ATOM 758 O O . CYS A 1 102 ? 13.164 12.805 3.686 1 85.94 102 CYS A O 1
ATOM 760 N N . ILE A 1 103 ? 15.281 12.516 4.219 1 88.12 103 ILE A N 1
ATOM 761 C CA . ILE A 1 103 ? 15.703 13.648 3.406 1 88.12 103 ILE A CA 1
ATOM 762 C C . ILE A 1 103 ? 15.461 13.344 1.93 1 88.12 103 ILE A C 1
ATOM 764 O O . ILE A 1 103 ? 14.977 14.203 1.188 1 88.12 103 ILE A O 1
ATOM 768 N N . ASN A 1 104 ? 15.766 12.117 1.556 1 92.31 104 ASN A N 1
ATOM 769 C CA . ASN A 1 104 ? 15.539 11.711 0.174 1 92.31 104 ASN A CA 1
ATOM 770 C C . ASN A 1 104 ? 14.07 11.883 -0.221 1 92.31 104 ASN A C 1
ATOM 772 O O . ASN A 1 104 ? 13.766 12.445 -1.271 1 92.31 104 ASN A O 1
ATOM 776 N N . MET A 1 105 ? 13.219 11.461 0.641 1 92.69 105 MET A N 1
ATOM 777 C CA . MET A 1 105 ? 11.797 11.391 0.325 1 92.69 105 MET A CA 1
ATOM 778 C C . MET A 1 105 ? 11.164 12.781 0.36 1 92.69 105 MET A C 1
ATOM 780 O O . MET A 1 105 ? 10.062 12.977 -0.153 1 92.69 105 MET A O 1
ATOM 784 N N . THR A 1 106 ? 11.867 13.688 0.931 1 91.5 106 THR A N 1
ATOM 785 C CA . THR A 1 106 ? 11.305 15.031 1.037 1 91.5 106 THR A CA 1
ATOM 786 C C . THR A 1 106 ? 12.031 15.992 0.1 1 91.5 106 THR A C 1
ATOM 788 O O . THR A 1 106 ? 11.719 17.188 0.062 1 91.5 106 THR A O 1
ATOM 791 N N . ALA A 1 107 ? 13.055 15.469 -0.543 1 91.38 107 ALA A N 1
ATOM 792 C CA . ALA A 1 107 ? 13.758 16.312 -1.509 1 91.38 107 ALA A CA 1
ATOM 793 C C . ALA A 1 107 ? 12.828 16.75 -2.635 1 91.38 107 ALA A C 1
ATOM 795 O O . ALA A 1 107 ? 12.031 15.961 -3.137 1 91.38 107 ALA A O 1
ATOM 796 N N . PRO A 1 108 ? 12.938 18.062 -3.172 1 91.69 108 PRO A N 1
ATOM 797 C CA . PRO A 1 108 ? 13.992 19.047 -2.912 1 91.69 108 PRO A CA 1
ATOM 798 C C . PRO A 1 108 ? 13.797 19.781 -1.591 1 91.69 108 PRO A C 1
ATOM 800 O O . PRO A 1 108 ? 14.57 20.688 -1.266 1 91.69 108 PRO A O 1
ATOM 803 N N . GLY A 1 109 ? 12.812 19.406 -0.899 1 91.5 109 GLY A N 1
ATOM 804 C CA . GLY A 1 109 ? 12.5 19.922 0.422 1 91.5 109 GLY A CA 1
ATOM 805 C C . GLY A 1 109 ? 11.016 19.906 0.736 1 91.5 109 GLY A C 1
ATOM 806 O O . GLY A 1 109 ? 10.18 19.969 -0.169 1 91.5 109 GLY A O 1
ATOM 807 N N . PRO A 1 110 ? 10.742 19.797 1.939 1 93.69 110 PRO A N 1
ATOM 808 C CA . PRO A 1 110 ? 9.328 19.812 2.311 1 93.69 110 PRO A CA 1
ATOM 809 C C . PRO A 1 110 ? 8.727 21.219 2.26 1 93.69 110 PRO A C 1
ATOM 811 O O . PRO A 1 110 ? 9.422 22.203 2.506 1 93.69 110 PRO A O 1
ATOM 814 N N . HIS A 1 111 ? 7.484 21.266 1.896 1 94.5 111 HIS A N 1
ATOM 815 C CA . HIS A 1 111 ? 6.746 22.516 2.018 1 94.5 111 HIS A CA 1
ATOM 816 C C . HIS A 1 111 ? 6.391 22.812 3.471 1 94.5 111 HIS A C 1
ATOM 818 O O . HIS A 1 111 ? 6.355 23.969 3.885 1 94.5 111 HIS A O 1
ATOM 824 N N . ALA A 1 112 ? 6.145 21.719 4.188 1 95.81 112 ALA A N 1
ATOM 825 C CA . ALA A 1 112 ? 5.828 21.875 5.605 1 95.81 112 ALA A CA 1
ATOM 826 C C . ALA A 1 112 ? 6.398 20.719 6.426 1 95.81 112 ALA A C 1
ATOM 828 O O . ALA A 1 112 ? 6.359 19.562 5.996 1 95.81 112 ALA A O 1
ATOM 829 N N . ILE A 1 113 ? 6.977 21.062 7.523 1 94.62 113 ILE A N 1
ATOM 830 C CA . ILE A 1 113 ? 7.391 20.109 8.547 1 94.62 113 ILE A CA 1
ATOM 831 C C . ILE A 1 113 ? 6.352 20.062 9.664 1 94.62 113 ILE A C 1
ATOM 833 O O . ILE A 1 113 ? 6.145 21.062 10.367 1 94.62 113 ILE A O 1
ATOM 837 N N . ILE A 1 114 ? 5.707 18.922 9.758 1 96.5 114 ILE A N 1
ATOM 838 C CA . ILE A 1 114 ? 4.66 18.781 10.766 1 96.5 114 ILE A CA 1
ATOM 839 C C . ILE A 1 114 ? 5.219 18.094 12 1 96.5 114 ILE A C 1
ATOM 841 O O . ILE A 1 114 ? 5.484 16.891 11.977 1 96.5 114 ILE A O 1
ATOM 845 N N . LEU A 1 115 ? 5.402 18.875 13.008 1 93.44 115 LEU A N 1
ATOM 846 C CA . LEU A 1 115 ? 5.832 18.297 14.281 1 93.44 115 LEU A CA 1
ATOM 847 C C . LEU A 1 115 ? 4.641 17.766 15.062 1 93.44 115 LEU A C 1
ATOM 849 O O . LEU A 1 115 ? 3.816 18.547 15.562 1 93.44 115 LEU A O 1
ATOM 853 N N . VAL A 1 116 ? 4.586 16.469 15.227 1 93.94 116 VAL A N 1
ATOM 854 C CA . VAL A 1 116 ? 3.436 15.82 15.852 1 93.94 116 VAL A CA 1
ATOM 855 C C . VAL A 1 116 ? 3.709 15.602 17.344 1 93.94 116 VAL A C 1
ATOM 857 O O . VAL A 1 116 ? 4.703 14.977 17.703 1 93.94 116 VAL A O 1
ATOM 860 N N . ILE A 1 117 ? 2.82 16.141 18.156 1 90.5 117 ILE A N 1
ATOM 861 C CA . ILE A 1 117 ? 2.939 16.047 19.609 1 90.5 117 ILE A CA 1
ATOM 862 C C . ILE A 1 117 ? 1.637 15.508 20.203 1 90.5 117 ILE A C 1
ATOM 864 O O . ILE A 1 117 ? 0.551 15.977 19.844 1 90.5 117 ILE A O 1
ATOM 868 N N . LYS A 1 118 ? 1.737 14.555 21.031 1 89.5 118 LYS A N 1
ATOM 869 C CA . LYS A 1 118 ? 0.567 14.039 21.734 1 89.5 118 LYS A CA 1
ATOM 870 C C . LYS A 1 118 ? 0.155 14.961 22.875 1 89.5 118 LYS A C 1
ATOM 872 O O . LYS A 1 118 ? 1.007 15.477 23.609 1 89.5 118 LYS A O 1
ATOM 877 N N . LEU A 1 119 ? -1.156 15.273 23.031 1 87 119 LEU A N 1
ATOM 878 C CA . LEU A 1 119 ? -1.697 16.172 24.047 1 87 119 LEU A CA 1
ATOM 879 C C . LEU A 1 119 ? -1.498 15.594 25.438 1 87 119 LEU A C 1
ATOM 881 O O . LEU A 1 119 ? -1.743 16.281 26.438 1 87 119 LEU A O 1
ATOM 885 N N . GLU A 1 120 ? -0.574 14.734 25.672 1 77.75 120 GLU A N 1
ATOM 886 C CA . GLU A 1 120 ? -0.183 14.336 27.031 1 77.75 120 GLU A CA 1
ATOM 887 C C . GLU A 1 120 ? 0.924 15.242 27.562 1 77.75 120 GLU A C 1
ATOM 889 O O . GLU A 1 120 ? 1.35 16.188 26.891 1 77.75 120 GLU A O 1
ATOM 894 N N . THR A 1 121 ? 1.314 15.109 28.781 1 64.62 121 THR A N 1
ATOM 895 C CA . THR A 1 121 ? 2.361 15.961 29.344 1 64.62 121 THR A CA 1
ATOM 896 C C . THR A 1 121 ? 3.574 16 28.422 1 64.62 121 THR A C 1
ATOM 898 O O . THR A 1 121 ? 4.004 14.969 27.906 1 64.62 121 THR A O 1
ATOM 901 N N . PHE A 1 122 ? 3.793 17.188 27.844 1 67.06 122 PHE A N 1
ATOM 902 C CA . PHE A 1 122 ? 4.988 17.438 27.047 1 67.06 122 PHE A CA 1
ATOM 903 C C . PHE A 1 122 ? 6.242 17.047 27.812 1 67.06 122 PHE A C 1
ATOM 905 O O . PHE A 1 122 ? 6.633 17.734 28.766 1 67.06 122 PHE A O 1
ATOM 912 N N . ALA A 1 123 ? 6.77 15.914 27.453 1 71.12 123 ALA A N 1
ATOM 913 C CA . ALA A 1 123 ? 7.891 15.312 28.172 1 71.12 123 ALA A CA 1
ATOM 914 C C . ALA A 1 123 ? 9.219 15.75 27.562 1 71.12 123 ALA A C 1
ATOM 916 O O . ALA A 1 123 ? 9.25 16.469 26.562 1 71.12 123 ALA A O 1
ATOM 917 N N . GLU A 1 124 ? 10.258 15.594 28.297 1 75.38 124 GLU A N 1
ATOM 918 C CA . GLU A 1 124 ? 11.633 15.867 27.891 1 75.38 124 GLU A CA 1
ATOM 919 C C . GLU A 1 124 ? 11.93 15.273 26.516 1 75.38 124 GLU A C 1
ATOM 921 O O . GLU A 1 124 ? 12.664 15.867 25.719 1 75.38 124 GLU A O 1
ATOM 926 N N . GLU A 1 125 ? 11.25 14.273 26.203 1 74.25 125 GLU A N 1
ATOM 927 C CA . GLU A 1 125 ? 11.469 13.602 24.922 1 74.25 125 GLU A CA 1
ATOM 928 C C . GLU A 1 125 ? 11.023 14.477 23.75 1 74.25 125 GLU A C 1
ATOM 930 O O . GLU A 1 125 ? 11.648 14.477 22.703 1 74.25 125 GLU A O 1
ATOM 935 N N . GLU A 1 126 ? 10.008 15.195 24 1 77.19 126 GLU A N 1
ATOM 936 C CA . GLU A 1 126 ? 9.5 16.078 22.953 1 77.19 126 GLU A CA 1
ATOM 937 C C . GLU A 1 126 ? 10.477 17.234 22.688 1 77.19 126 GLU A C 1
ATOM 939 O O . GLU A 1 126 ? 10.672 17.641 21.547 1 77.19 126 GLU A O 1
ATOM 944 N N . LYS A 1 127 ? 11.055 17.672 23.719 1 75.94 127 LYS A N 1
ATOM 945 C CA . LYS A 1 127 ? 12.039 18.75 23.594 1 75.94 127 LYS A CA 1
ATOM 946 C C . LYS A 1 127 ? 13.234 18.297 22.75 1 75.94 127 LYS A C 1
ATOM 948 O O . LYS A 1 127 ? 13.695 19.031 21.875 1 75.94 127 LYS A O 1
ATOM 953 N N . LEU A 1 128 ? 13.633 17.172 23.078 1 76.44 128 LEU A N 1
ATOM 954 C CA . LEU A 1 128 ? 14.773 16.609 22.344 1 76.44 128 LEU A CA 1
ATOM 955 C C . LEU A 1 128 ? 14.422 16.406 20.875 1 76.44 128 LEU A C 1
ATOM 957 O O . LEU A 1 128 ? 15.273 16.594 20 1 76.44 128 LEU A O 1
ATOM 961 N N . SER A 1 129 ? 13.188 16.031 20.609 1 76.56 129 SER A N 1
ATOM 962 C CA . SER A 1 129 ? 12.75 15.836 19.234 1 76.56 129 SER A CA 1
ATOM 963 C C . SER A 1 129 ? 12.828 17.125 18.438 1 76.56 129 SER A C 1
ATOM 965 O O . SER A 1 129 ? 13.234 17.125 17.266 1 76.56 129 SER A O 1
ATOM 967 N N . VAL A 1 130 ? 12.5 18.172 19.031 1 76.88 130 VAL A N 1
ATOM 968 C CA . VAL A 1 130 ? 12.523 19.484 18.375 1 76.88 130 VAL A CA 1
ATOM 969 C C . VAL A 1 130 ? 13.961 19.859 18.016 1 76.88 130 VAL A C 1
ATOM 971 O O . VAL A 1 130 ? 14.227 20.359 16.922 1 76.88 130 VAL A O 1
ATOM 974 N N . GLU A 1 131 ? 14.812 19.609 18.922 1 77.88 131 GLU A N 1
ATOM 975 C CA . GLU A 1 131 ? 16.219 19.891 18.688 1 77.88 131 GLU A CA 1
ATOM 976 C C . GLU A 1 131 ? 16.781 19.031 17.562 1 77.88 131 GLU A C 1
ATOM 978 O O . GLU A 1 131 ? 17.562 19.5 16.734 1 77.88 131 GLU A O 1
ATOM 983 N N . LYS A 1 132 ? 16.359 17.859 17.578 1 77.56 132 LYS A N 1
ATOM 984 C CA . LYS A 1 132 ? 16.812 16.938 16.547 1 77.56 132 LYS A CA 1
ATOM 985 C C . LYS A 1 132 ? 16.312 17.359 15.172 1 77.56 132 LYS A C 1
ATOM 987 O O . LYS A 1 132 ? 17.047 17.25 14.18 1 77.56 132 LYS A O 1
ATOM 992 N N . ILE A 1 133 ? 15.18 17.828 15.102 1 77.81 133 ILE A N 1
ATOM 993 C CA . ILE A 1 133 ? 14.617 18.328 13.852 1 77.81 133 ILE A CA 1
ATOM 994 C C . ILE A 1 133 ? 15.445 19.5 13.336 1 77.81 133 ILE A C 1
ATOM 996 O O . ILE A 1 133 ? 15.719 19.594 12.141 1 77.81 133 ILE A O 1
ATOM 1000 N N . ARG A 1 134 ? 15.828 20.297 14.242 1 77.31 134 ARG A N 1
ATOM 1001 C CA . ARG A 1 134 ? 16.625 21.453 13.883 1 77.31 134 ARG A CA 1
ATOM 1002 C C . ARG A 1 134 ? 17.984 21.031 13.328 1 77.31 134 ARG A C 1
ATOM 1004 O O . ARG A 1 134 ? 18.516 21.688 12.422 1 77.31 134 ARG A O 1
ATOM 1011 N N . VAL A 1 135 ? 18.438 20.031 13.938 1 76.69 135 VAL A N 1
ATOM 1012 C CA . VAL A 1 135 ? 19.734 19.516 13.477 1 76.69 135 VAL A CA 1
ATOM 1013 C C . VAL A 1 135 ? 19.594 18.969 12.062 1 76.69 135 VAL A C 1
ATOM 1015 O O . VAL A 1 135 ? 20.484 19.156 11.227 1 76.69 135 VAL A O 1
ATOM 1018 N N . ILE A 1 136 ? 18.547 18.391 11.797 1 76.06 136 ILE A N 1
ATOM 1019 C CA . ILE A 1 136 ? 18.328 17.75 10.508 1 76.06 136 ILE A CA 1
ATOM 1020 C C . ILE A 1 136 ? 18 18.797 9.453 1 76.06 136 ILE A C 1
ATOM 1022 O O . ILE A 1 136 ? 18.531 18.781 8.344 1 76.06 136 ILE A O 1
ATOM 1026 N N . PHE A 1 137 ? 17.141 19.75 9.828 1 79.25 137 PHE A N 1
ATOM 1027 C CA . PHE A 1 137 ? 16.594 20.656 8.82 1 79.25 137 PHE A CA 1
ATOM 1028 C C . PHE A 1 137 ? 17.203 22.047 8.953 1 79.25 137 PHE A C 1
ATOM 1030 O O . PHE A 1 137 ? 17.125 22.859 8.023 1 79.25 137 PHE A O 1
ATOM 1037 N N . GLY A 1 138 ? 17.859 22.297 10.055 1 75.88 138 GLY A N 1
ATOM 1038 C CA . GLY A 1 138 ? 18.422 23.609 10.289 1 75.88 138 GLY A CA 1
ATOM 1039 C C . GLY A 1 138 ? 17.469 24.562 10.984 1 75.88 138 GLY A C 1
ATOM 1040 O O . GLY A 1 138 ? 16.281 24.266 11.125 1 75.88 138 GLY A O 1
ATOM 1041 N N . GLU A 1 139 ? 17.953 25.734 11.328 1 78.94 139 GLU A N 1
ATOM 1042 C CA . GLU A 1 139 ? 17.172 26.719 12.078 1 78.94 139 GLU A CA 1
ATOM 1043 C C . GLU A 1 139 ? 16.094 27.344 11.203 1 78.94 139 GLU A C 1
ATOM 1045 O O . GLU A 1 139 ? 15 27.641 11.695 1 78.94 139 GLU A O 1
ATOM 1050 N N . GLU A 1 140 ? 16.312 27.438 9.961 1 85.19 140 GLU A N 1
ATOM 1051 C CA . GLU A 1 140 ? 15.359 28.047 9.047 1 85.19 140 GLU A CA 1
ATOM 1052 C C . GLU A 1 140 ? 14.117 27.172 8.883 1 85.19 140 GLU A C 1
ATOM 1054 O O . GLU A 1 140 ? 13.086 27.625 8.398 1 85.19 140 GLU A O 1
ATOM 1059 N N . ALA A 1 141 ? 14.266 25.953 9.375 1 87.12 141 ALA A N 1
ATOM 1060 C CA . ALA A 1 141 ? 13.141 25.031 9.258 1 87.12 141 ALA A CA 1
ATOM 1061 C C . ALA A 1 141 ? 11.969 25.469 10.125 1 87.12 141 ALA A C 1
ATOM 1063 O O . ALA A 1 141 ? 10.82 25.094 9.875 1 87.12 141 ALA A O 1
ATOM 1064 N N . ASP A 1 142 ? 12.25 26.266 11.117 1 89.56 142 ASP A N 1
ATOM 1065 C CA . ASP A 1 142 ? 11.211 26.766 12.016 1 89.56 142 ASP A CA 1
ATOM 1066 C C . ASP A 1 142 ? 10.117 27.484 11.242 1 89.56 142 ASP A C 1
ATOM 1068 O O . ASP A 1 142 ? 8.93 27.359 11.57 1 89.56 142 ASP A O 1
ATOM 1072 N N . LYS A 1 143 ? 10.531 28.188 10.234 1 92 143 LYS A N 1
ATOM 1073 C CA . LYS A 1 143 ? 9.594 28.984 9.438 1 92 143 LYS A CA 1
ATOM 1074 C C . LYS A 1 143 ? 8.648 28.078 8.648 1 92 143 LYS A C 1
ATOM 1076 O O . LYS A 1 143 ? 7.613 28.531 8.164 1 92 143 LYS A O 1
ATOM 1081 N N . HIS A 1 144 ? 9.023 26.844 8.531 1 93.81 144 HIS A N 1
ATOM 1082 C CA . HIS A 1 144 ? 8.234 25.891 7.758 1 93.81 144 HIS A CA 1
ATOM 1083 C C . HIS A 1 144 ? 7.621 24.828 8.656 1 93.81 144 HIS A C 1
ATOM 1085 O O . HIS A 1 144 ? 7.156 23.797 8.172 1 93.81 144 HIS A O 1
ATOM 1091 N N . THR A 1 145 ? 7.641 25.047 9.961 1 94.19 145 THR A N 1
ATOM 1092 C CA . THR A 1 145 ? 7.191 24.031 10.898 1 94.19 145 THR A CA 1
ATOM 1093 C C . THR A 1 145 ? 5.828 24.375 11.477 1 94.19 145 THR A C 1
ATOM 1095 O O . THR A 1 145 ? 5.578 25.531 11.828 1 94.19 145 THR A O 1
ATOM 1098 N N . LEU A 1 146 ? 4.945 23.469 11.453 1 96.5 146 LEU A N 1
ATOM 1099 C CA . LEU A 1 146 ? 3.641 23.547 12.102 1 96.5 146 LEU A CA 1
ATOM 1100 C C . LEU A 1 146 ? 3.482 22.422 13.125 1 96.5 146 LEU A C 1
ATOM 1102 O O . LEU A 1 146 ? 3.836 21.266 12.852 1 96.5 146 LEU A O 1
ATOM 1106 N N . ILE A 1 147 ? 3.008 22.766 14.336 1 95 147 ILE A N 1
ATOM 1107 C CA . ILE A 1 147 ? 2.826 21.766 15.383 1 95 147 ILE A CA 1
ATOM 1108 C C . ILE A 1 147 ? 1.439 21.141 15.266 1 95 147 ILE A C 1
ATOM 1110 O O . ILE A 1 147 ? 0.433 21.859 15.203 1 95 147 ILE A O 1
ATOM 1114 N N . LEU A 1 148 ? 1.387 19.828 15.188 1 97.19 148 LEU A N 1
ATOM 1115 C CA . LEU A 1 148 ? 0.13 19.094 15.141 1 97.19 148 LEU A CA 1
ATOM 1116 C C . LEU A 1 148 ? -0.086 18.312 16.438 1 97.19 148 LEU A C 1
ATOM 1118 O O . LEU A 1 148 ? 0.647 17.359 16.719 1 97.19 148 LEU A O 1
ATOM 1122 N N . PHE A 1 149 ? -1.059 18.734 17.172 1 95.06 149 PHE A N 1
ATOM 1123 C CA . PHE A 1 149 ? -1.428 18.016 18.391 1 95.06 149 PHE A CA 1
ATOM 1124 C C . PHE A 1 149 ? -2.385 16.875 18.062 1 95.06 149 PHE A C 1
ATOM 1126 O O . PHE A 1 149 ? -3.346 17.062 17.312 1 95.06 149 PHE A O 1
ATOM 1133 N N . THR A 1 150 ? -2.096 15.703 18.578 1 94.81 150 THR A N 1
ATOM 1134 C CA . THR A 1 150 ? -2.973 14.555 18.359 1 94.81 150 THR A CA 1
ATOM 1135 C C . THR A 1 150 ? -3.744 14.211 19.625 1 94.81 150 THR A C 1
ATOM 1137 O O . THR A 1 150 ? -3.5 14.797 20.688 1 94.81 150 THR A O 1
ATOM 1140 N N . HIS A 1 151 ? -4.762 13.352 19.5 1 93.5 151 HIS A N 1
ATOM 1141 C CA . HIS A 1 151 ? -5.664 12.953 20.562 1 93.5 151 HIS A CA 1
ATOM 1142 C C . HIS A 1 151 ? -6.57 14.102 20.984 1 93.5 151 HIS A C 1
ATOM 1144 O O . HIS A 1 151 ? -6.801 14.32 22.172 1 93.5 151 HIS A O 1
ATOM 1150 N N . GLY A 1 152 ? -6.98 14.805 20.047 1 91.62 152 GLY A N 1
ATOM 1151 C CA . GLY A 1 152 ? -7.902 15.898 20.297 1 91.62 152 GLY A CA 1
ATOM 1152 C C . GLY A 1 152 ? -9.18 15.461 20.984 1 91.62 152 GLY A C 1
ATOM 1153 O O . GLY A 1 152 ? -9.867 16.266 21.609 1 91.62 152 GLY A O 1
ATOM 1154 N N . ASP A 1 153 ? -9.5 14.211 20.875 1 90.94 153 ASP A N 1
ATOM 1155 C CA . ASP A 1 153 ? -10.672 13.664 21.547 1 90.94 153 ASP A CA 1
ATOM 1156 C C . ASP A 1 153 ? -10.508 13.695 23.062 1 90.94 153 ASP A C 1
ATOM 1158 O O . ASP A 1 153 ? -11.484 13.633 23.812 1 90.94 153 ASP A O 1
ATOM 1162 N N . GLU A 1 154 ? -9.328 13.75 23.516 1 88.06 154 GLU A N 1
ATOM 1163 C CA . GLU A 1 154 ? -9.039 13.719 24.953 1 88.06 154 GLU A CA 1
ATOM 1164 C C . GLU A 1 154 ? -8.953 15.133 25.531 1 88.06 154 GLU A C 1
ATOM 1166 O O . GLU A 1 154 ? -8.781 15.305 26.734 1 88.06 154 GLU A O 1
ATOM 1171 N N . LEU A 1 155 ? -9.07 16.062 24.688 1 85.88 155 LEU A N 1
ATOM 1172 C CA . LEU A 1 155 ? -8.984 17.453 25.125 1 85.88 155 LEU A CA 1
ATOM 1173 C C . LEU A 1 155 ? -10.219 17.844 25.922 1 85.88 155 LEU A C 1
ATOM 1175 O O . LEU A 1 155 ? -11.344 17.734 25.438 1 85.88 155 LEU A O 1
ATOM 1179 N N . THR A 1 156 ? -10.18 18.078 27.281 1 83.06 156 THR A N 1
ATOM 1180 C CA . THR A 1 156 ? -11.281 18.5 28.125 1 83.06 156 THR A CA 1
ATOM 1181 C C . THR A 1 156 ? -11.445 20.016 28.078 1 83.06 156 THR A C 1
ATOM 1183 O O . THR A 1 156 ? -12.562 20.531 28.203 1 83.06 156 THR A O 1
ATOM 1186 N N . GLY A 1 157 ? -10.414 20.797 27.781 1 83.75 157 GLY A N 1
ATOM 1187 C CA . GLY A 1 157 ? -10.406 22.25 27.625 1 83.75 157 GLY A CA 1
ATOM 1188 C C . GLY A 1 157 ? -9.984 22.688 26.234 1 83.75 157 GLY A C 1
ATOM 1189 O O . GLY A 1 157 ? -10.109 21.938 25.266 1 83.75 157 GLY A O 1
ATOM 1190 N N . SER A 1 158 ? -9.805 23.938 26.078 1 89.31 158 SER A N 1
ATOM 1191 C CA . SER A 1 158 ? -9.344 24.453 24.797 1 89.31 158 SER A CA 1
ATOM 1192 C C . SER A 1 158 ? -7.855 24.172 24.594 1 89.31 158 SER A C 1
ATOM 1194 O O . SER A 1 158 ? -7.117 23.969 25.562 1 89.31 158 SER A O 1
ATOM 1196 N N . ILE A 1 159 ? -7.484 24.031 23.359 1 91.25 159 ILE A N 1
ATOM 1197 C CA . ILE A 1 159 ? -6.082 23.812 23.031 1 91.25 159 ILE A CA 1
ATOM 1198 C C . ILE A 1 159 ? -5.238 24.969 23.562 1 91.25 159 ILE A C 1
ATOM 1200 O O . ILE A 1 159 ? -4.094 24.766 23.984 1 91.25 159 ILE A O 1
ATOM 1204 N N . GLU A 1 160 ? -5.797 26.125 23.688 1 91.12 160 GLU A N 1
ATOM 1205 C CA . GLU A 1 160 ? -5.086 27.297 24.188 1 91.12 160 GLU A CA 1
ATOM 1206 C C . GLU A 1 160 ? -4.727 27.125 25.672 1 91.12 160 GLU A C 1
ATOM 1208 O O . GLU A 1 160 ? -3.631 27.5 26.094 1 91.12 160 GLU A O 1
ATOM 1213 N N . GLU A 1 161 ? -5.676 26.562 26.375 1 88.19 161 GLU A N 1
ATOM 1214 C CA . GLU A 1 161 ? -5.418 26.312 27.781 1 88.19 161 GLU A CA 1
ATOM 1215 C C . GLU A 1 161 ? -4.297 25.281 27.969 1 88.19 161 GLU A C 1
ATOM 1217 O O . GLU A 1 161 ? -3.457 25.438 28.859 1 88.19 161 GLU A O 1
ATOM 1222 N N . PHE A 1 162 ? -4.285 24.328 27.125 1 87.12 162 PHE A N 1
ATOM 1223 C CA . PHE A 1 162 ? -3.246 23.297 27.172 1 87.12 162 PHE A CA 1
ATOM 1224 C C . PHE A 1 162 ? -1.877 23.906 26.875 1 87.12 162 PHE A C 1
ATOM 1226 O O . PHE A 1 162 ? -0.906 23.625 27.578 1 87.12 162 PHE A O 1
ATOM 1233 N N . ILE A 1 163 ? -1.81 24.766 25.906 1 89.75 163 ILE A N 1
ATOM 1234 C CA . ILE A 1 163 ? -0.562 25.391 25.484 1 89.75 163 ILE A CA 1
ATOM 1235 C C . ILE A 1 163 ? -0.065 26.328 26.578 1 89.75 163 ILE A C 1
ATOM 1237 O O . ILE A 1 163 ? 1.129 26.359 26.891 1 89.75 163 ILE A O 1
ATOM 1241 N N . LYS A 1 164 ? -0.927 27.016 27.219 1 87.5 164 LYS A N 1
ATOM 1242 C CA . LYS A 1 164 ? -0.576 28 28.234 1 87.5 164 LYS A CA 1
ATOM 1243 C C . LYS A 1 164 ? 0.029 27.328 29.469 1 87.5 164 LYS A C 1
ATOM 1245 O O . LYS A 1 164 ? 0.854 27.922 30.156 1 87.5 164 LYS A O 1
ATOM 1250 N N . ALA A 1 165 ? -0.309 26.094 29.703 1 82.62 165 ALA A N 1
ATOM 1251 C CA . ALA A 1 165 ? 0.089 25.391 30.922 1 82.62 165 ALA A CA 1
ATOM 1252 C C . ALA A 1 165 ? 1.548 24.938 30.844 1 82.62 165 ALA A C 1
ATOM 1254 O O . ALA A 1 165 ? 2.158 24.625 31.859 1 82.62 165 ALA A O 1
ATOM 1255 N N . SER A 1 166 ? 2.119 24.922 29.672 1 86.38 166 SER A N 1
ATOM 1256 C CA . SER A 1 166 ? 3.488 24.453 29.516 1 86.38 166 SER A CA 1
ATOM 1257 C C . SER A 1 166 ? 4.379 25.531 28.906 1 86.38 166 SER A C 1
ATOM 1259 O O . SER A 1 166 ? 4.207 25.906 27.75 1 86.38 166 SER A O 1
ATOM 1261 N N . GLU A 1 167 ? 5.367 25.953 29.641 1 87.25 167 GLU A N 1
ATOM 1262 C CA . GLU A 1 167 ? 6.309 26.953 29.172 1 87.25 167 GLU A CA 1
ATOM 1263 C C . GLU A 1 167 ? 7.137 26.453 28 1 87.25 167 GLU A C 1
ATOM 1265 O O . GLU A 1 167 ? 7.387 27.188 27.031 1 87.25 167 GLU A O 1
ATOM 1270 N N . ASP A 1 168 ? 7.477 25.25 28.109 1 85.56 168 ASP A N 1
ATOM 1271 C CA . ASP A 1 168 ? 8.273 24.641 27.047 1 85.56 168 ASP A CA 1
ATOM 1272 C C . ASP A 1 168 ? 7.5 24.609 25.734 1 85.56 168 ASP A C 1
ATOM 1274 O O . ASP A 1 168 ? 8.062 24.922 24.672 1 85.56 168 ASP A O 1
ATOM 1278 N N . LEU A 1 169 ? 6.316 24.281 25.797 1 87.88 169 LEU A N 1
ATOM 1279 C CA . LEU A 1 169 ? 5.484 24.234 24.609 1 87.88 169 LEU A CA 1
ATOM 1280 C C . LEU A 1 169 ? 5.312 25.609 24 1 87.88 169 LEU A C 1
ATOM 1282 O O . LEU A 1 169 ? 5.344 25.766 22.766 1 87.88 169 LEU A O 1
ATOM 1286 N N . ARG A 1 170 ? 5.156 26.578 24.812 1 91.06 170 ARG A N 1
ATOM 1287 C CA . ARG A 1 170 ? 5.008 27.953 24.344 1 91.06 170 ARG A CA 1
ATOM 1288 C C . ARG A 1 170 ? 6.262 28.422 23.609 1 91.06 170 ARG A C 1
ATOM 1290 O O . ARG A 1 170 ? 6.176 29.109 22.594 1 91.06 170 ARG A O 1
ATOM 1297 N N . GLU A 1 171 ? 7.332 28.031 24.125 1 88.81 171 GLU A N 1
ATOM 1298 C CA . GLU A 1 171 ? 8.594 28.391 23.5 1 88.81 171 GLU A CA 1
ATOM 1299 C C . GLU A 1 171 ? 8.727 27.781 22.109 1 88.81 171 GLU A C 1
ATOM 1301 O O . GLU A 1 171 ? 9.086 28.469 21.141 1 88.81 171 GLU A O 1
ATOM 1306 N N . ILE A 1 172 ? 8.406 26.562 22.016 1 86.88 172 ILE A N 1
ATOM 1307 C CA . ILE A 1 172 ? 8.5 25.859 20.734 1 86.88 172 ILE A CA 1
ATOM 1308 C C . ILE A 1 172 ? 7.516 26.484 19.75 1 86.88 172 ILE A C 1
ATOM 1310 O O . ILE A 1 172 ? 7.852 26.703 18.578 1 86.88 172 ILE A O 1
ATOM 1314 N N . LEU A 1 173 ? 6.344 26.734 20.219 1 91.88 173 LEU A N 1
ATOM 1315 C CA . LEU A 1 173 ? 5.316 27.328 19.359 1 91.88 173 LEU A CA 1
ATOM 1316 C C . LEU A 1 173 ? 5.746 28.688 18.859 1 91.88 173 LEU A C 1
ATOM 1318 O O . LEU A 1 173 ? 5.52 29.031 17.688 1 91.88 173 LEU A O 1
ATOM 1322 N N . SER A 1 174 ? 6.289 29.406 19.75 1 92.06 174 SER A N 1
ATOM 1323 C CA . SER A 1 174 ? 6.75 30.734 19.359 1 92.06 174 SER A CA 1
ATOM 1324 C C . SER A 1 174 ? 7.809 30.656 18.266 1 92.06 174 SER A C 1
ATOM 1326 O O . SER A 1 174 ? 7.793 31.453 17.312 1 92.06 174 SER A O 1
ATOM 1328 N N . ARG A 1 175 ? 8.656 29.734 18.359 1 88.12 175 ARG A N 1
ATOM 1329 C CA . ARG A 1 175 ? 9.711 29.547 17.375 1 88.12 175 ARG A CA 1
ATOM 1330 C C . ARG A 1 175 ? 9.133 29.188 16 1 88.12 175 ARG A C 1
ATOM 1332 O O . ARG A 1 175 ? 9.695 29.547 14.969 1 88.12 175 ARG A O 1
ATOM 1339 N N . CYS A 1 176 ? 8.031 28.531 16.031 1 90.62 176 CYS A N 1
ATOM 1340 C CA . CYS A 1 176 ? 7.422 28.062 14.789 1 90.62 176 CYS A CA 1
ATOM 1341 C C . CYS A 1 176 ? 6.387 29.062 14.281 1 90.62 176 CYS A C 1
ATOM 1343 O O . CYS A 1 176 ? 5.57 28.734 13.422 1 90.62 176 CYS A O 1
ATOM 1345 N N . GLY A 1 177 ? 6.316 30.25 14.859 1 91.38 177 GLY A N 1
ATOM 1346 C CA . GLY A 1 177 ? 5.422 31.297 14.391 1 91.38 177 GLY A CA 1
ATOM 1347 C C . GLY A 1 177 ? 4.012 31.156 14.945 1 91.38 177 GLY A C 1
ATOM 1348 O O . GLY A 1 177 ? 3.061 31.672 14.352 1 91.38 177 GLY A O 1
ATOM 1349 N N . GLY A 1 178 ? 3.902 30.344 16.031 1 94.56 178 GLY A N 1
ATOM 1350 C CA . GLY A 1 178 ? 2.604 30.188 16.656 1 94.56 178 GLY A CA 1
ATOM 1351 C C . GLY A 1 178 ? 1.655 29.312 15.859 1 94.56 178 GLY A C 1
ATOM 1352 O O . GLY A 1 178 ? 0.437 29.391 16.047 1 94.56 178 GLY A O 1
ATOM 1353 N N . ARG A 1 179 ? 2.139 28.562 14.977 1 96.19 179 ARG A N 1
ATOM 1354 C CA . ARG A 1 179 ? 1.319 27.734 14.094 1 96.19 179 ARG A CA 1
ATOM 1355 C C . ARG A 1 179 ? 1.037 26.375 14.727 1 96.19 179 ARG A C 1
ATOM 1357 O O . ARG A 1 179 ? 1.963 25.609 15 1 96.19 179 ARG A O 1
ATOM 1364 N N . TYR A 1 180 ? -0.178 26.031 14.922 1 96.56 180 TYR A N 1
ATOM 1365 C CA . TYR A 1 180 ? -0.534 24.719 15.453 1 96.56 180 TYR A CA 1
ATOM 1366 C C . TYR A 1 180 ? -1.914 24.281 14.969 1 96.56 180 TYR A C 1
ATOM 1368 O O . TYR A 1 180 ? -2.668 25.094 14.43 1 96.56 180 TYR A O 1
ATOM 1376 N N . HIS A 1 181 ? -2.195 23.078 15.039 1 97.56 181 HIS A N 1
ATOM 1377 C CA . HIS A 1 181 ? -3.484 22.469 14.75 1 97.56 181 HIS A CA 1
ATOM 1378 C C . HIS A 1 181 ? -3.715 21.219 15.609 1 97.56 181 HIS A C 1
ATOM 1380 O O . HIS A 1 181 ? -2.783 20.719 16.25 1 97.56 181 HIS A O 1
ATOM 1386 N N . VAL A 1 182 ? -4.965 20.797 15.711 1 96.88 182 VAL A N 1
ATOM 1387 C CA . VAL A 1 182 ? -5.312 19.656 16.547 1 96.88 182 VAL A CA 1
ATOM 1388 C C . VAL A 1 182 ? -6.035 18.609 15.695 1 96.88 182 VAL A C 1
ATOM 1390 O O . VAL A 1 182 ? -6.934 18.938 14.922 1 96.88 182 VAL A O 1
ATOM 1393 N N . PHE A 1 183 ? -5.605 17.375 15.828 1 97.31 183 PHE A N 1
ATOM 1394 C CA . PHE A 1 183 ? -6.254 16.266 15.148 1 97.31 183 PHE A CA 1
ATOM 1395 C C . PHE A 1 183 ? -6.918 15.32 16.156 1 97.31 183 PHE A C 1
ATOM 1397 O O . PHE A 1 183 ? -6.363 15.062 17.219 1 97.31 183 PHE A O 1
ATOM 1404 N N . ASN A 1 184 ? -8.07 14.906 15.875 1 96.31 184 ASN A N 1
ATOM 1405 C CA . ASN A 1 184 ? -8.641 13.672 16.391 1 96.31 184 ASN A CA 1
ATOM 1406 C C . ASN A 1 184 ? -8.539 12.531 15.391 1 96.31 184 ASN A C 1
ATOM 1408 O O . ASN A 1 184 ? -9.414 12.367 14.539 1 96.31 184 ASN A O 1
ATOM 1412 N N . ASN A 1 185 ? -7.531 11.719 15.5 1 95.62 185 ASN A N 1
ATOM 1413 C CA . ASN A 1 185 ? -7.254 10.68 14.516 1 95.62 185 ASN A CA 1
ATOM 1414 C C . ASN A 1 185 ? -8.258 9.531 14.609 1 95.62 185 ASN A C 1
ATOM 1416 O O . ASN A 1 185 ? -8.305 8.672 13.734 1 95.62 185 ASN A O 1
ATOM 1420 N N . LYS A 1 186 ? -9.047 9.5 15.625 1 94.19 186 LYS A N 1
ATOM 1421 C CA . LYS A 1 186 ? -10.078 8.477 15.758 1 94.19 186 LYS A CA 1
ATOM 1422 C C . LYS A 1 186 ? -11.273 8.781 14.867 1 94.19 186 LYS A C 1
ATOM 1424 O O . LYS A 1 186 ? -12.102 7.902 14.609 1 94.19 186 LYS A O 1
ATOM 1429 N N . ASP A 1 187 ? -11.32 10.008 14.484 1 94.94 187 ASP A N 1
ATOM 1430 C CA . ASP A 1 187 ? -12.43 10.43 13.633 1 94.94 187 ASP A CA 1
ATOM 1431 C C . ASP A 1 187 ? -11.93 10.844 12.25 1 94.94 187 ASP A C 1
ATOM 1433 O O . ASP A 1 187 ? -11.938 12.031 11.914 1 94.94 187 ASP A O 1
ATOM 1437 N N . MET A 1 188 ? -11.672 9.969 11.414 1 94.12 188 MET A N 1
ATOM 1438 C CA . MET A 1 188 ? -11.148 10.242 10.078 1 94.12 188 MET A CA 1
ATOM 1439 C C . MET A 1 188 ? -12.234 10.812 9.172 1 94.12 188 MET A C 1
ATOM 1441 O O . MET A 1 188 ? -11.93 11.391 8.133 1 94.12 188 MET A O 1
ATOM 1445 N N . GLU A 1 189 ? -13.492 10.656 9.547 1 94 189 GLU A N 1
ATOM 1446 C CA . GLU A 1 189 ? -14.594 11.141 8.727 1 94 189 GLU A CA 1
ATOM 1447 C C . GLU A 1 189 ? -14.719 12.656 8.805 1 94 189 GLU A C 1
ATOM 1449 O O . GLU A 1 189 ? -15.32 13.281 7.926 1 94 189 GLU A O 1
ATOM 1454 N N . ASP A 1 190 ? -14.227 13.188 9.898 1 95.5 190 ASP A N 1
ATOM 1455 C CA . ASP A 1 190 ? -14.227 14.641 10 1 95.5 190 ASP A CA 1
ATOM 1456 C C . ASP A 1 190 ? -13.141 15.25 9.117 1 95.5 190 ASP A C 1
ATOM 1458 O O . ASP A 1 190 ? -12.031 15.516 9.586 1 95.5 190 ASP A O 1
ATOM 1462 N N . ARG A 1 191 ? -13.461 15.531 7.934 1 96.69 191 ARG A N 1
ATOM 1463 C CA . ARG A 1 191 ? -12.484 16.031 6.965 1 96.69 191 ARG A CA 1
ATOM 1464 C C . ARG A 1 191 ? -12.219 17.516 7.168 1 96.69 191 ARG A C 1
ATOM 1466 O O . ARG A 1 191 ? -11.25 18.047 6.633 1 96.69 191 ARG A O 1
ATOM 1473 N N . ASN A 1 192 ? -13.016 18.156 7.992 1 94.62 192 ASN A N 1
ATOM 1474 C CA . ASN A 1 192 ? -12.773 19.562 8.297 1 94.62 192 ASN A CA 1
ATOM 1475 C C . ASN A 1 192 ? -11.406 19.766 8.945 1 94.62 192 ASN A C 1
ATOM 1477 O O . ASN A 1 192 ? -10.711 20.75 8.641 1 94.62 192 ASN A O 1
ATOM 1481 N N . GLN A 1 193 ? -11.078 18.875 9.836 1 96.5 193 GLN A N 1
ATOM 1482 C CA . GLN A 1 193 ? -9.797 19.016 10.516 1 96.5 193 GLN A CA 1
ATOM 1483 C C . GLN A 1 193 ? -8.633 18.969 9.523 1 96.5 193 GLN A C 1
ATOM 1485 O O . GLN A 1 193 ? -7.621 19.656 9.719 1 96.5 193 GLN A O 1
ATOM 1490 N N . VAL A 1 194 ? -8.812 18.219 8.438 1 97.69 194 VAL A N 1
ATOM 1491 C CA . VAL A 1 194 ? -7.773 18.094 7.418 1 97.69 194 VAL A CA 1
ATOM 1492 C C . VAL A 1 194 ? -7.727 19.359 6.574 1 97.69 194 VAL A C 1
ATOM 1494 O O . VAL A 1 194 ? -6.652 19.922 6.34 1 97.69 194 VAL A O 1
ATOM 1497 N N . VAL A 1 195 ? -8.867 19.859 6.125 1 96.12 195 VAL A N 1
ATOM 1498 C CA . VAL A 1 195 ? -8.938 21.062 5.301 1 96.12 195 VAL A CA 1
ATOM 1499 C C . VAL A 1 195 ? -8.367 22.25 6.074 1 96.12 195 VAL A C 1
ATOM 1501 O O . VAL A 1 195 ? -7.598 23.047 5.527 1 96.12 195 VAL A O 1
ATOM 1504 N N . GLU A 1 196 ? -8.711 22.312 7.32 1 95.81 196 GLU A N 1
ATOM 1505 C CA . GLU A 1 196 ? -8.203 23.391 8.156 1 95.81 196 GLU A CA 1
ATOM 1506 C C . GLU A 1 196 ? -6.688 23.328 8.289 1 95.81 196 GLU A C 1
ATOM 1508 O O . GLU A 1 196 ? -6.008 24.359 8.234 1 95.81 196 GLU A O 1
ATOM 1513 N N . LEU A 1 197 ? -6.176 22.141 8.516 1 97.31 197 LEU A N 1
ATOM 1514 C CA . LEU A 1 197 ? -4.727 21.984 8.57 1 97.31 197 LEU A CA 1
ATOM 1515 C C . LEU A 1 197 ? -4.078 22.469 7.285 1 97.31 197 LEU A C 1
ATOM 1517 O O . LEU A 1 197 ? -3.092 23.203 7.32 1 97.31 197 LEU A O 1
ATOM 1521 N N . LEU A 1 198 ? -4.641 22.062 6.156 1 95.62 198 LEU A N 1
ATOM 1522 C CA . LEU A 1 198 ? -4.062 22.406 4.859 1 95.62 198 LEU A CA 1
ATOM 1523 C C . LEU A 1 198 ? -4.125 23.906 4.617 1 95.62 198 LEU A C 1
ATOM 1525 O O . LEU A 1 198 ? -3.215 24.484 4.008 1 95.62 198 LEU A O 1
ATOM 1529 N N . GLU A 1 199 ? -5.172 24.5 5.074 1 93.81 199 GLU A N 1
ATOM 1530 C CA . GLU A 1 199 ? -5.266 25.953 4.969 1 93.81 199 GLU A CA 1
ATOM 1531 C C . GLU A 1 199 ? -4.16 26.641 5.766 1 93.81 199 GLU A C 1
ATOM 1533 O O . GLU A 1 199 ? -3.566 27.625 5.305 1 93.81 199 GLU A O 1
ATOM 1538 N N . LYS A 1 200 ? -3.9 26.141 6.941 1 95.69 200 LYS A N 1
ATOM 1539 C CA . LYS A 1 200 ? -2.828 26.703 7.766 1 95.69 200 LYS A CA 1
ATOM 1540 C C . LYS A 1 200 ? -1.466 26.484 7.113 1 95.69 200 LYS A C 1
ATOM 1542 O O . LYS A 1 200 ? -0.604 27.359 7.156 1 95.69 200 LYS A O 1
ATOM 1547 N N . VAL A 1 201 ? -1.288 25.344 6.539 1 95.75 201 VAL A N 1
ATOM 1548 C CA . VAL A 1 201 ? -0.044 25.047 5.836 1 95.75 201 VAL A CA 1
ATOM 1549 C C . VAL A 1 201 ? 0.111 25.984 4.641 1 95.75 201 VAL A C 1
ATOM 1551 O O . VAL A 1 201 ? 1.192 26.531 4.406 1 95.75 201 VAL A O 1
ATOM 1554 N N . ASP A 1 202 ? -0.97 26.156 3.91 1 92.38 202 ASP A N 1
ATOM 1555 C CA . ASP A 1 202 ? -0.938 27.062 2.76 1 92.38 202 ASP A CA 1
ATOM 1556 C C . ASP A 1 202 ? -0.544 28.469 3.178 1 92.38 202 ASP A C 1
ATOM 1558 O O . ASP A 1 202 ? 0.24 29.125 2.492 1 92.38 202 ASP A O 1
ATOM 1562 N N . ALA A 1 203 ? -1.17 28.891 4.242 1 92.94 203 ALA A N 1
ATOM 1563 C CA . ALA A 1 203 ? -0.834 30.219 4.758 1 92.94 203 ALA A CA 1
ATOM 1564 C C . ALA A 1 203 ? 0.647 30.297 5.113 1 92.94 203 ALA A C 1
ATOM 1566 O O . ALA A 1 203 ? 1.31 31.297 4.793 1 92.94 203 ALA A O 1
ATOM 1567 N N . MET A 1 204 ? 1.171 29.281 5.727 1 95.12 204 MET A N 1
ATOM 1568 C CA . MET A 1 204 ? 2.582 29.234 6.098 1 95.12 204 MET A CA 1
ATOM 1569 C C . MET A 1 204 ? 3.471 29.281 4.855 1 95.12 204 MET A C 1
ATOM 1571 O O . MET A 1 204 ? 4.453 30.016 4.816 1 95.12 204 MET A O 1
ATOM 1575 N N . VAL A 1 205 ? 3.123 28.531 3.881 1 93.75 205 VAL A N 1
ATOM 1576 C CA . VAL A 1 205 ? 3.893 28.469 2.643 1 93.75 205 VAL A CA 1
ATOM 1577 C C . VAL A 1 205 ? 3.867 29.828 1.953 1 93.75 205 VAL A C 1
ATOM 1579 O O . VAL A 1 205 ? 4.891 30.297 1.45 1 93.75 205 VAL A O 1
ATOM 1582 N N . SER A 1 206 ? 2.713 30.438 1.962 1 91.5 206 SER A N 1
ATOM 1583 C CA . SER A 1 206 ? 2.572 31.766 1.374 1 91.5 206 SER A CA 1
ATOM 1584 C C . SER A 1 206 ? 3.441 32.781 2.1 1 91.5 206 SER A C 1
ATOM 1586 O O . SER A 1 206 ? 4.125 33.594 1.463 1 91.5 206 SER A O 1
ATOM 1588 N N . ASP A 1 207 ? 3.4 32.719 3.398 1 92.31 207 ASP A N 1
ATOM 1589 C CA . ASP A 1 207 ? 4.199 33.625 4.215 1 92.31 207 ASP A CA 1
ATOM 1590 C C . ASP A 1 207 ? 5.688 33.469 3.922 1 92.31 207 ASP A C 1
ATOM 1592 O O . ASP A 1 207 ? 6.461 34.406 4.062 1 92.31 207 ASP A O 1
ATOM 1596 N N . ASN A 1 208 ? 6.051 32.25 3.518 1 89.88 208 ASN A N 1
ATOM 1597 C CA . ASN A 1 208 ? 7.449 31.969 3.229 1 89.88 208 ASN A CA 1
ATOM 1598 C C . ASN A 1 208 ? 7.766 32.125 1.746 1 89.88 208 ASN A C 1
ATOM 1600 O O . ASN A 1 208 ? 8.719 31.531 1.237 1 89.88 208 ASN A O 1
ATOM 1604 N N . GLY A 1 209 ? 6.945 32.875 0.958 1 86.88 209 GLY A N 1
ATOM 1605 C CA . GLY A 1 209 ? 7.199 33.188 -0.436 1 86.88 209 GLY A CA 1
ATOM 1606 C C . GLY A 1 209 ? 6.785 32.094 -1.394 1 86.88 209 GLY A C 1
ATOM 1607 O O . GLY A 1 209 ? 7.25 32.062 -2.535 1 86.88 209 GLY A O 1
ATOM 1608 N N . GLY A 1 210 ? 5.988 31.188 -0.954 1 80.5 210 GLY A N 1
ATOM 1609 C CA . GLY A 1 210 ? 5.43 30.156 -1.806 1 80.5 210 GLY A CA 1
ATOM 1610 C C . GLY A 1 210 ? 6.363 28.969 -2.002 1 80.5 210 GLY A C 1
ATOM 1611 O O . GLY A 1 210 ? 6.074 28.062 -2.785 1 80.5 210 GLY A O 1
ATOM 1612 N N . GLY A 1 211 ? 7.426 29.016 -1.385 1 82.19 211 GLY A N 1
ATOM 1613 C CA . GLY A 1 211 ? 8.422 27.969 -1.637 1 82.19 211 GLY A CA 1
ATOM 1614 C C . GLY A 1 211 ? 8.477 26.922 -0.542 1 82.19 211 GLY A C 1
ATOM 1615 O O . GLY A 1 211 ? 7.688 26.969 0.404 1 82.19 211 GLY A O 1
ATOM 1616 N N . PHE A 1 212 ? 9.219 25.875 -0.805 1 86.25 212 PHE A N 1
ATOM 1617 C CA . PHE A 1 212 ? 9.484 24.812 0.162 1 86.25 212 PHE A CA 1
ATOM 1618 C C . PHE A 1 212 ? 10.805 25.062 0.883 1 86.25 212 PHE A C 1
ATOM 1620 O O . PHE A 1 212 ? 11.602 25.906 0.457 1 86.25 212 PHE A O 1
ATOM 1627 N N . TYR A 1 213 ? 10.891 24.469 1.944 1 87.69 213 TYR A N 1
ATOM 1628 C CA . TYR A 1 213 ? 12.156 24.531 2.668 1 87.69 213 TYR A CA 1
ATOM 1629 C C . TYR A 1 213 ? 13.266 23.844 1.889 1 87.69 213 TYR A C 1
ATOM 1631 O O . TYR A 1 213 ? 13.055 22.766 1.328 1 87.69 213 TYR A O 1
ATOM 1639 N N . THR A 1 214 ? 14.375 24.562 1.729 1 85.94 214 THR A N 1
ATOM 1640 C CA . THR A 1 214 ? 15.508 23.922 1.079 1 85.94 214 THR A CA 1
ATOM 1641 C C . THR A 1 214 ? 16.828 24.375 1.708 1 85.94 214 THR A C 1
ATOM 1643 O O . THR A 1 214 ? 16.844 25.328 2.488 1 85.94 214 THR A O 1
ATOM 1646 N N . SER A 1 215 ? 17.781 23.609 1.66 1 82.81 215 SER A N 1
ATOM 1647 C CA . SER A 1 215 ? 19.141 23.859 2.102 1 82.81 215 SER A CA 1
ATOM 1648 C C . SER A 1 215 ? 20.156 23.328 1.091 1 82.81 215 SER A C 1
ATOM 1650 O O . SER A 1 215 ? 19.781 22.719 0.09 1 82.81 215 SER A O 1
ATOM 1652 N N . ASP A 1 216 ? 21.375 23.688 1.337 1 81.94 216 ASP A N 1
ATOM 1653 C CA . ASP A 1 216 ? 22.422 23.156 0.467 1 81.94 216 ASP A CA 1
ATOM 1654 C C . ASP A 1 216 ? 22.422 21.625 0.462 1 81.94 216 ASP A C 1
ATOM 1656 O O . ASP A 1 216 ? 22.609 21.016 -0.586 1 81.94 216 ASP A O 1
ATOM 1660 N N . SER A 1 217 ? 22.219 21.078 1.565 1 82.38 217 SER A N 1
ATOM 1661 C CA . SER A 1 217 ? 22.172 19.609 1.677 1 82.38 217 SER A CA 1
ATOM 1662 C C . SER A 1 217 ? 21.031 19.031 0.861 1 82.38 217 SER A C 1
ATOM 1664 O O . SER A 1 217 ? 21.203 18.047 0.157 1 82.38 217 SER A O 1
ATOM 1666 N N . TYR A 1 218 ? 19.844 19.672 0.869 1 87.81 218 TYR A N 1
ATOM 1667 C CA . TYR A 1 218 ? 18.688 19.219 0.103 1 87.81 218 TYR A CA 1
ATOM 1668 C C . TYR A 1 218 ? 18.953 19.312 -1.395 1 87.81 218 TYR A C 1
ATOM 1670 O O . TYR A 1 218 ? 18.547 18.438 -2.164 1 87.81 218 TYR A O 1
ATOM 1678 N N . GLN A 1 219 ? 19.609 20.406 -1.722 1 89.12 219 GLN A N 1
ATOM 1679 C CA . GLN A 1 219 ? 19.922 20.578 -3.137 1 89.12 219 GLN A CA 1
ATOM 1680 C C . GLN A 1 219 ? 20.891 19.516 -3.631 1 89.12 219 GLN A C 1
ATOM 1682 O O . GLN A 1 219 ? 20.734 18.984 -4.738 1 89.12 219 GLN A O 1
ATOM 1687 N N . ASP A 1 220 ? 21.844 19.234 -2.768 1 90.19 220 ASP A N 1
ATOM 1688 C CA . ASP A 1 220 ? 22.781 18.172 -3.105 1 90.19 220 ASP A CA 1
ATOM 1689 C C . ASP A 1 220 ? 22.078 16.828 -3.242 1 90.19 220 ASP A C 1
ATOM 1691 O O . ASP A 1 220 ? 22.359 16.062 -4.164 1 90.19 220 ASP A O 1
ATOM 1695 N N . VAL A 1 221 ? 21.234 16.594 -2.346 1 90.88 221 VAL A N 1
ATOM 1696 C CA . VAL A 1 221 ? 20.5 15.336 -2.354 1 90.88 221 VAL A CA 1
ATOM 1697 C C . VAL A 1 221 ? 19.609 15.273 -3.594 1 90.88 221 VAL A C 1
ATOM 1699 O O . VAL A 1 221 ? 19.516 14.227 -4.25 1 90.88 221 VAL A O 1
ATOM 1702 N N . GLU A 1 222 ? 18.938 16.359 -3.912 1 93.62 222 GLU A N 1
ATOM 1703 C CA . GLU A 1 222 ? 18.078 16.406 -5.09 1 93.62 222 GLU A CA 1
ATOM 1704 C C . GLU A 1 222 ? 18.859 16.094 -6.359 1 93.62 222 GLU A C 1
ATOM 1706 O O . GLU A 1 222 ? 18.391 15.344 -7.215 1 93.62 222 GLU A O 1
ATOM 1711 N N . LEU A 1 223 ? 20.031 16.703 -6.449 1 94.38 223 LEU A N 1
ATOM 1712 C CA . LEU A 1 223 ? 20.875 16.453 -7.609 1 94.38 223 LEU A CA 1
ATOM 1713 C C . LEU A 1 223 ? 21.281 14.977 -7.672 1 94.38 223 LEU A C 1
ATOM 1715 O O . LEU A 1 223 ? 21.25 14.367 -8.734 1 94.38 223 LEU A O 1
ATOM 1719 N N . MET A 1 224 ? 21.656 14.445 -6.52 1 94.69 224 MET A N 1
ATOM 1720 C CA . MET A 1 224 ? 22.031 13.031 -6.441 1 94.69 224 MET A CA 1
ATOM 1721 C C . MET A 1 224 ? 20.859 12.148 -6.887 1 94.69 224 MET A C 1
ATOM 1723 O O . MET A 1 224 ? 21.062 11.211 -7.664 1 94.69 224 MET A O 1
ATOM 1727 N N . LEU A 1 225 ? 19.703 12.469 -6.426 1 95.81 225 LEU A N 1
ATOM 1728 C CA . LEU A 1 225 ? 18.516 11.672 -6.738 1 95.81 225 LEU A CA 1
ATOM 1729 C C . LEU A 1 225 ? 18.172 11.766 -8.219 1 95.81 225 LEU A C 1
ATOM 1731 O O . LEU A 1 225 ? 17.828 10.766 -8.844 1 95.81 225 LEU A O 1
ATOM 1735 N N . LYS A 1 226 ? 18.281 12.945 -8.781 1 96.38 226 LYS A N 1
ATOM 1736 C CA . LYS A 1 226 ? 18 13.125 -10.203 1 96.38 226 LYS A CA 1
ATOM 1737 C C . LYS A 1 226 ? 18.969 12.32 -11.062 1 96.38 226 LYS A C 1
ATOM 1739 O O . LYS A 1 226 ? 18.562 11.695 -12.047 1 96.38 226 LYS A O 1
ATOM 1744 N N . THR A 1 227 ? 20.203 12.359 -10.664 1 96.75 227 THR A N 1
ATOM 1745 C CA . THR A 1 227 ? 21.234 11.617 -11.391 1 96.75 227 THR A CA 1
ATOM 1746 C C . THR A 1 227 ? 20.969 10.117 -11.312 1 96.75 227 THR A C 1
ATOM 1748 O O . THR A 1 227 ? 20.984 9.422 -12.328 1 96.75 227 THR A O 1
ATOM 1751 N N . LYS A 1 228 ? 20.719 9.656 -10.109 1 96.69 228 LYS A N 1
ATOM 1752 C CA . LYS A 1 228 ? 20.469 8.234 -9.914 1 96.69 228 LYS A CA 1
ATOM 1753 C C . LYS A 1 228 ? 19.188 7.801 -10.641 1 96.69 228 LYS A C 1
ATOM 1755 O O . LYS A 1 228 ? 19.125 6.707 -11.203 1 96.69 228 LYS A O 1
ATOM 1760 N N . GLU A 1 229 ? 18.156 8.609 -10.562 1 97.06 229 GLU A N 1
ATOM 1761 C CA . GLU A 1 229 ? 16.906 8.336 -11.273 1 97.06 229 GLU A CA 1
ATOM 1762 C C . GLU A 1 229 ? 17.156 8.156 -12.766 1 97.06 229 GLU A C 1
ATOM 1764 O O . GLU A 1 229 ? 16.641 7.219 -13.383 1 97.06 229 GLU A O 1
ATOM 1769 N N . GLU A 1 230 ? 17.938 9.055 -13.344 1 97.25 230 GLU A N 1
ATOM 1770 C CA . GLU A 1 230 ? 18.25 8.992 -14.773 1 97.25 230 GLU A CA 1
ATOM 1771 C C . GLU A 1 230 ? 19.047 7.73 -15.102 1 97.25 230 GLU A C 1
ATOM 1773 O O . GLU A 1 230 ? 18.797 7.086 -16.125 1 97.25 230 GLU A O 1
ATOM 1778 N N . GLU A 1 231 ? 19.984 7.387 -14.258 1 97.62 231 GLU A N 1
ATOM 1779 C CA . GLU A 1 231 ? 20.766 6.164 -14.445 1 97.62 231 GLU A CA 1
ATOM 1780 C C . GLU A 1 231 ? 19.859 4.934 -14.445 1 97.62 231 GLU A C 1
ATOM 1782 O O . GLU A 1 231 ? 20 4.055 -15.297 1 97.62 231 GLU A O 1
ATOM 1787 N N . LEU A 1 232 ? 19 4.914 -13.492 1 97.06 232 LEU A N 1
ATOM 1788 C CA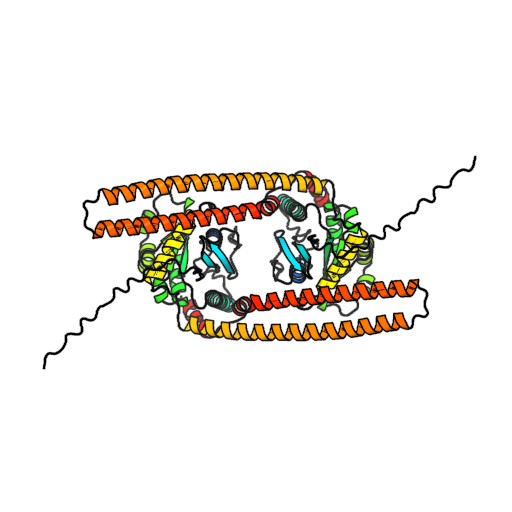 . LEU A 1 232 ? 18.062 3.793 -13.383 1 97.06 232 LEU A CA 1
ATOM 1789 C C . LEU A 1 232 ? 17.156 3.713 -14.602 1 97.06 232 LEU A C 1
ATOM 1791 O O . LEU A 1 232 ? 16.922 2.627 -15.133 1 97.06 232 LEU A O 1
ATOM 1795 N N . ARG A 1 233 ? 16.688 4.836 -15.047 1 97.25 233 ARG A N 1
ATOM 1796 C CA . ARG A 1 233 ? 15.82 4.883 -16.219 1 97.25 233 ARG A CA 1
ATOM 1797 C C . ARG A 1 233 ? 16.531 4.34 -17.453 1 97.25 233 ARG A C 1
ATOM 1799 O O . ARG A 1 233 ? 15.969 3.541 -18.203 1 97.25 233 ARG A O 1
ATOM 1806 N N . GLN A 1 234 ? 17.719 4.742 -17.641 1 97.56 234 GLN A N 1
ATOM 1807 C CA . GLN A 1 234 ? 18.484 4.258 -18.781 1 97.56 234 GLN A CA 1
ATOM 1808 C C . GLN A 1 234 ? 18.719 2.754 -18.688 1 97.56 234 GLN A C 1
ATOM 1810 O O . GLN A 1 234 ? 18.609 2.037 -19.688 1 97.56 234 GLN A O 1
ATOM 1815 N N . GLU A 1 235 ? 19.047 2.318 -17.516 1 97.25 235 GLU A N 1
ATOM 1816 C CA . GLU A 1 235 ? 19.281 0.894 -17.297 1 97.25 235 GLU A CA 1
ATOM 1817 C C . GLU A 1 235 ? 18.031 0.075 -17.609 1 97.25 235 GLU A C 1
ATOM 1819 O O . GLU A 1 235 ? 18.109 -0.941 -18.312 1 97.25 235 GLU A O 1
ATOM 1824 N N . TYR A 1 236 ? 16.922 0.542 -17.156 1 96.75 236 TYR A N 1
ATOM 1825 C CA . TYR A 1 236 ? 15.68 -0.203 -17.359 1 96.75 236 TYR A CA 1
ATOM 1826 C C . TYR A 1 236 ? 15.25 -0.171 -18.812 1 96.75 236 TYR A C 1
ATOM 1828 O O . TYR A 1 236 ? 14.719 -1.156 -19.328 1 96.75 236 TYR A O 1
ATOM 1836 N N . GLU A 1 237 ? 15.43 0.95 -19.469 1 96.69 237 GLU A N 1
ATOM 1837 C CA . GLU A 1 237 ? 15.148 1.03 -20.906 1 96.69 237 GLU A CA 1
ATOM 1838 C C . GLU A 1 237 ? 16.016 0.055 -21.703 1 96.69 237 GLU A C 1
ATOM 1840 O O . GLU A 1 237 ? 15.516 -0.639 -22.594 1 96.69 237 GLU A O 1
ATOM 1845 N N . LYS A 1 238 ? 17.25 0.041 -21.328 1 97 238 LYS A N 1
ATOM 1846 C CA . LYS A 1 238 ? 18.156 -0.881 -22 1 97 238 LYS A CA 1
ATOM 1847 C C . LYS A 1 238 ? 17.766 -2.332 -21.75 1 97 238 LYS A C 1
ATOM 1849 O O . LYS A 1 238 ? 17.766 -3.15 -22.672 1 97 238 LYS A O 1
ATOM 1854 N N . LYS A 1 239 ? 17.484 -2.658 -20.531 1 95.69 239 LYS A N 1
ATOM 1855 C CA . LYS A 1 239 ? 17.078 -4.016 -20.172 1 95.69 239 LYS A CA 1
ATOM 1856 C C . LYS A 1 239 ? 15.82 -4.426 -20.938 1 95.69 239 LYS A C 1
ATOM 1858 O O . LYS A 1 239 ? 15.711 -5.562 -21.406 1 95.69 239 LYS A O 1
ATOM 1863 N N . LEU A 1 240 ? 14.867 -3.502 -21.016 1 95.5 240 LEU A N 1
ATOM 1864 C CA . LEU A 1 240 ? 13.641 -3.783 -21.75 1 95.5 240 LEU A CA 1
ATOM 1865 C C . LEU A 1 240 ? 13.938 -4.074 -23.219 1 95.5 240 LEU A C 1
ATOM 1867 O O . LEU A 1 240 ? 13.422 -5.047 -23.781 1 95.5 240 LEU A O 1
ATOM 1871 N N . GLN A 1 241 ? 14.758 -3.264 -23.828 1 95.56 241 GLN A N 1
ATOM 1872 C CA . GLN A 1 241 ? 15.125 -3.451 -25.234 1 95.56 241 GLN A CA 1
ATOM 1873 C C . GLN A 1 241 ? 15.836 -4.781 -25.438 1 95.56 241 GLN A C 1
ATOM 1875 O O . GLN A 1 241 ? 15.562 -5.492 -26.406 1 95.56 241 GLN A O 1
ATOM 1880 N N . GLU A 1 242 ? 16.766 -5.047 -24.594 1 95.44 242 GLU A N 1
ATOM 1881 C CA . GLU A 1 242 ? 17.484 -6.309 -24.672 1 95.44 242 GLU A CA 1
ATOM 1882 C C . GLU A 1 242 ? 16.547 -7.5 -24.547 1 95.44 242 GLU A C 1
ATOM 1884 O O . GLU A 1 242 ? 16.656 -8.477 -25.297 1 95.44 242 GLU A O 1
ATOM 1889 N N . LYS A 1 243 ? 15.617 -7.398 -23.609 1 94 243 LYS A N 1
ATOM 1890 C CA . LYS A 1 243 ? 14.672 -8.492 -23.406 1 94 243 LYS A CA 1
ATOM 1891 C C . LYS A 1 243 ? 13.75 -8.648 -24.609 1 94 243 LYS A C 1
ATOM 1893 O O . LYS A 1 243 ? 13.422 -9.766 -25.016 1 94 243 LYS A O 1
ATOM 1898 N N . GLU A 1 244 ? 13.328 -7.559 -25.188 1 92.75 244 GLU A N 1
ATOM 1899 C CA . GLU A 1 244 ? 12.5 -7.602 -26.375 1 92.75 244 GLU A CA 1
ATOM 1900 C C . GLU A 1 244 ? 13.227 -8.281 -27.531 1 92.75 244 GLU A C 1
ATOM 1902 O O . GLU A 1 244 ? 12.648 -9.102 -28.25 1 92.75 244 GLU A O 1
ATOM 1907 N N . ARG A 1 245 ? 14.453 -7.961 -27.672 1 93.62 245 ARG A N 1
ATOM 1908 C CA . ARG A 1 245 ? 15.266 -8.562 -28.734 1 93.62 245 ARG A CA 1
ATOM 1909 C C . ARG A 1 245 ? 15.453 -10.055 -28.484 1 93.62 245 ARG A C 1
ATOM 1911 O O . ARG A 1 245 ? 15.336 -10.859 -29.422 1 93.62 245 ARG A O 1
ATOM 1918 N N . GLU A 1 246 ? 15.797 -10.359 -27.281 1 93.56 246 GLU A N 1
ATOM 1919 C CA . GLU A 1 246 ? 15.977 -11.758 -26.922 1 93.56 246 GLU A CA 1
ATOM 1920 C C . GLU A 1 246 ? 14.719 -12.57 -27.188 1 93.56 246 GLU A C 1
ATOM 1922 O O . GLU A 1 246 ? 14.781 -13.664 -27.75 1 93.56 246 GLU A O 1
ATOM 1927 N N . LEU A 1 247 ? 13.57 -12.078 -26.766 1 91.38 247 LEU A N 1
ATOM 1928 C CA . LEU A 1 247 ? 12.297 -12.773 -26.938 1 91.38 247 LEU A CA 1
ATOM 1929 C C . LEU A 1 247 ? 11.938 -12.883 -28.422 1 91.38 247 LEU A C 1
ATOM 1931 O O . LEU A 1 247 ? 11.453 -13.93 -28.875 1 91.38 247 LEU A O 1
ATOM 1935 N N . GLU A 1 248 ? 12.141 -11.773 -29.141 1 91.12 248 GLU A N 1
ATOM 1936 C CA . GLU A 1 248 ? 11.875 -11.805 -30.578 1 91.12 248 GLU A CA 1
ATOM 1937 C C . GLU A 1 248 ? 12.703 -12.883 -31.281 1 91.12 248 GLU A C 1
ATOM 1939 O O . GLU A 1 248 ? 12.18 -13.641 -32.094 1 91.12 248 GLU A O 1
ATOM 1944 N N . SER A 1 249 ? 13.953 -12.914 -30.969 1 92.25 249 SER A N 1
ATOM 1945 C CA . SER A 1 249 ? 14.836 -13.914 -31.562 1 92.25 249 SER A CA 1
ATOM 1946 C C . SER A 1 249 ? 14.391 -15.328 -31.203 1 92.25 249 SER A C 1
ATOM 1948 O O . SER A 1 249 ? 14.289 -16.188 -32.094 1 92.25 249 SER A O 1
ATOM 1950 N N . LYS A 1 250 ? 14.117 -15.531 -29.953 1 90 250 LYS A N 1
ATOM 1951 C CA . LYS A 1 250 ? 13.703 -16.844 -29.469 1 90 250 LYS A CA 1
ATOM 1952 C C . LYS A 1 250 ? 12.414 -17.297 -30.141 1 90 250 LYS A C 1
ATOM 1954 O O . LYS A 1 250 ? 12.328 -18.422 -30.641 1 90 250 LYS A O 1
ATOM 1959 N N . PHE A 1 251 ? 11.453 -16.422 -30.219 1 89.06 251 PHE A N 1
ATOM 1960 C CA . PHE A 1 251 ? 10.148 -16.797 -30.75 1 89.06 251 PHE A CA 1
ATOM 1961 C C . PHE A 1 251 ? 10.219 -16.969 -32.25 1 89.06 251 PHE A C 1
ATOM 1963 O O . PHE A 1 251 ? 9.523 -17.812 -32.844 1 89.06 251 PHE A O 1
ATOM 1970 N N . THR A 1 252 ? 10.977 -16.109 -32.906 1 88.94 252 THR A N 1
ATOM 1971 C CA . THR A 1 252 ? 11.164 -16.25 -34.344 1 88.94 252 THR A CA 1
ATOM 1972 C C . THR A 1 252 ? 11.781 -17.609 -34.688 1 88.94 252 THR A C 1
ATOM 1974 O O . THR A 1 252 ? 11.352 -18.281 -35.625 1 88.94 252 THR A O 1
ATOM 1977 N N . GLU A 1 253 ? 12.711 -18.016 -33.906 1 89.81 253 GLU A N 1
ATOM 1978 C CA . GLU A 1 253 ? 13.352 -19.312 -34.125 1 89.81 253 GLU A CA 1
ATOM 1979 C C . GLU A 1 253 ? 12.375 -20.453 -33.875 1 89.81 253 GLU A C 1
ATOM 1981 O O . GLU A 1 253 ? 12.312 -21.406 -34.656 1 89.81 253 GLU A O 1
ATOM 1986 N N . GLU A 1 254 ? 11.672 -20.359 -32.781 1 88 254 GLU A N 1
ATOM 1987 C CA . GLU A 1 254 ? 10.695 -21.391 -32.438 1 88 254 GLU A CA 1
ATOM 1988 C C . GLU A 1 254 ? 9.602 -21.484 -33.5 1 88 254 GLU A C 1
ATOM 1990 O O . GLU A 1 254 ? 9.18 -22.578 -33.875 1 88 254 GLU A O 1
ATOM 1995 N N . LYS A 1 255 ? 9.141 -20.344 -33.969 1 87.44 255 LYS A N 1
ATOM 1996 C CA . LYS A 1 255 ? 8.133 -20.297 -35.031 1 87.44 255 LYS A CA 1
ATOM 1997 C C . LYS A 1 255 ? 8.656 -20.922 -36.312 1 87.44 255 LYS A C 1
ATOM 1999 O O . LYS A 1 255 ? 7.934 -21.672 -36.969 1 87.44 255 LYS A O 1
ATOM 2004 N N . ARG A 1 256 ? 9.844 -20.641 -36.594 1 88.88 256 ARG A N 1
ATOM 2005 C CA . ARG A 1 256 ? 10.461 -21.188 -37.812 1 88.88 256 ARG A CA 1
ATOM 2006 C C . ARG A 1 256 ? 10.531 -22.703 -37.75 1 88.88 256 ARG A C 1
ATOM 2008 O O . ARG A 1 256 ? 10.195 -23.391 -38.719 1 88.88 256 ARG A O 1
ATOM 2015 N N . LYS A 1 257 ? 10.93 -23.25 -36.625 1 87.25 257 LYS A N 1
ATOM 2016 C CA . LYS A 1 257 ? 11.031 -24.688 -36.438 1 87.25 257 LYS A CA 1
ATOM 2017 C C . LYS A 1 257 ? 9.672 -25.359 -36.562 1 87.25 257 LYS A C 1
ATOM 2019 O O . LYS A 1 257 ? 9.562 -26.406 -37.219 1 87.25 257 LYS A O 1
ATOM 2024 N N . LEU A 1 258 ? 8.688 -24.75 -36 1 86.44 258 LEU A N 1
ATOM 2025 C CA . LEU A 1 258 ? 7.34 -25.312 -36.031 1 86.44 258 LEU A CA 1
ATOM 2026 C C . LEU A 1 258 ? 6.785 -25.25 -37.469 1 86.44 258 LEU A C 1
ATOM 2028 O O . LEU A 1 258 ? 6.152 -26.203 -37.938 1 86.44 258 LEU A O 1
ATOM 2032 N N . GLN A 1 259 ? 7.016 -24.156 -38.188 1 85.5 259 GLN A N 1
ATOM 2033 C CA . GLN A 1 259 ? 6.566 -24 -39.562 1 85.5 259 GLN A CA 1
ATOM 2034 C C . GLN A 1 259 ? 7.227 -25.031 -40.469 1 85.5 259 GLN A C 1
ATOM 2036 O O . GLN A 1 259 ? 6.578 -25.594 -41.375 1 85.5 259 GLN A O 1
ATOM 2041 N N . GLU A 1 260 ? 8.492 -25.281 -40.25 1 85.62 260 GLU A N 1
ATOM 2042 C CA . GLU A 1 260 ? 9.211 -26.281 -41 1 85.62 260 GLU A CA 1
ATOM 2043 C C . GLU A 1 260 ? 8.641 -27.672 -40.781 1 85.62 260 GLU A C 1
ATOM 2045 O O . GLU A 1 260 ? 8.5 -28.453 -41.719 1 85.62 260 GLU A O 1
ATOM 2050 N N . LYS A 1 261 ? 8.32 -27.906 -39.531 1 83.31 261 LYS A N 1
ATOM 2051 C CA . LYS A 1 261 ? 7.734 -29.203 -39.219 1 83.31 261 LYS A CA 1
ATOM 2052 C C . LYS A 1 261 ? 6.371 -29.359 -39.875 1 83.31 261 LYS A C 1
ATOM 2054 O O . LYS A 1 261 ? 6.023 -30.453 -40.344 1 83.31 261 LYS A O 1
ATOM 2059 N N . ILE A 1 262 ? 5.648 -28.297 -39.938 1 82.38 262 ILE A N 1
ATOM 2060 C CA . ILE A 1 262 ? 4.328 -28.312 -40.562 1 82.38 262 ILE A CA 1
ATOM 2061 C C . ILE A 1 262 ? 4.469 -28.547 -42.062 1 82.38 262 ILE A C 1
ATOM 2063 O O . ILE A 1 262 ? 3.689 -29.281 -42.656 1 82.38 262 ILE A O 1
ATOM 2067 N N . GLU A 1 263 ? 5.461 -27.938 -42.625 1 81.5 263 GLU A N 1
ATOM 2068 C CA . GLU A 1 263 ? 5.668 -28.016 -44.062 1 81.5 263 GLU A CA 1
ATOM 2069 C C . GLU A 1 263 ? 6.215 -29.375 -44.469 1 81.5 263 GLU A C 1
ATOM 2071 O O . GLU A 1 263 ? 5.926 -29.875 -45.562 1 81.5 263 GLU A O 1
ATOM 2076 N N . THR A 1 264 ? 7.016 -29.938 -43.625 1 78 264 THR A N 1
ATOM 2077 C CA . THR A 1 264 ? 7.656 -31.203 -43.969 1 78 264 THR A CA 1
ATOM 2078 C C . THR A 1 264 ? 6.738 -32.375 -43.625 1 78 264 THR A C 1
ATOM 2080 O O . THR A 1 264 ? 6.891 -33.469 -44.188 1 78 264 THR A O 1
ATOM 2083 N N . LEU A 1 265 ? 5.98 -32.156 -42.562 1 67.19 265 LEU A N 1
ATOM 2084 C CA . LEU A 1 265 ? 5.141 -33.25 -42.125 1 67.19 265 LEU A CA 1
ATOM 2085 C C . LEU A 1 265 ? 4.227 -33.719 -43.281 1 67.19 265 LEU A C 1
ATOM 2087 O O . LEU A 1 265 ? 3.479 -32.906 -43.844 1 67.19 265 LEU A O 1
ATOM 2091 N N . SER A 1 266 ? 4.711 -34.594 -44.062 1 62.41 266 SER A N 1
ATOM 2092 C CA . SER A 1 266 ? 3.816 -35.406 -44.875 1 62.41 266 SER A CA 1
ATOM 2093 C C . SER A 1 266 ? 2.674 -35.969 -44.062 1 62.41 266 SER A C 1
ATOM 2095 O O . SER A 1 266 ? 1.934 -36.844 -44.531 1 62.41 266 SER A O 1
ATOM 2097 N N . ALA A 1 267 ? 2.635 -35.562 -42.938 1 57.88 267 ALA A N 1
ATOM 2098 C CA . ALA A 1 267 ? 1.83 -36.125 -41.875 1 57.88 267 ALA A CA 1
ATOM 2099 C C . ALA A 1 267 ? 0.343 -35.875 -42.125 1 57.88 267 ALA A C 1
ATOM 2101 O O . ALA A 1 267 ? -0.027 -35 -42.875 1 57.88 267 ALA A O 1
ATOM 2102 N N . SER A 1 268 ? -0.386 -36.656 -41.469 1 73.12 268 SER A N 1
ATOM 2103 C CA . SER A 1 268 ? -1.845 -36.656 -41.406 1 73.12 268 SER A CA 1
ATOM 2104 C C . SER A 1 268 ? -2.379 -35.25 -41.094 1 73.12 268 SER A C 1
ATOM 2106 O O . SER A 1 268 ? -1.688 -34.469 -40.469 1 73.12 268 SER A O 1
ATOM 2108 N N . GLU A 1 269 ? -3.385 -34.875 -41.844 1 79.19 269 GLU A N 1
ATOM 2109 C CA . GLU A 1 269 ? -4.133 -33.656 -41.625 1 79.19 269 GLU A CA 1
ATOM 2110 C C . GLU A 1 269 ? -4.27 -33.312 -40.125 1 79.19 269 GLU A C 1
ATOM 2112 O O . GLU A 1 269 ? -4.203 -32.156 -39.75 1 79.19 269 GLU A O 1
ATOM 2117 N N . GLN A 1 270 ? -4.254 -34.375 -39.375 1 83 270 GLN A N 1
ATOM 2118 C CA . GLN A 1 270 ? -4.418 -34.219 -37.938 1 83 270 GLN A CA 1
ATOM 2119 C C . GLN A 1 270 ? -3.145 -33.688 -37.312 1 83 270 GLN A C 1
ATOM 2121 O O . GLN A 1 270 ? -3.203 -32.812 -36.438 1 83 270 GLN A O 1
ATOM 2126 N N . GLU A 1 271 ? -2.014 -34.188 -37.719 1 83.38 271 GLU A N 1
ATOM 2127 C CA . GLU A 1 271 ? -0.745 -33.719 -37.156 1 83.38 271 GLU A CA 1
ATOM 2128 C C . GLU A 1 271 ? -0.467 -32.281 -37.5 1 83.38 271 GLU A C 1
ATOM 2130 O O . GLU A 1 271 ? 0.068 -31.516 -36.688 1 83.38 271 GLU A O 1
ATOM 2135 N N . LYS A 1 272 ? -0.905 -31.922 -38.719 1 82.44 272 LYS A N 1
ATOM 2136 C CA . LYS A 1 272 ? -0.747 -30.531 -39.156 1 82.44 272 LYS A CA 1
ATOM 2137 C C . LYS A 1 272 ? -1.61 -29.594 -38.312 1 82.44 272 LYS A C 1
ATOM 2139 O O . LYS A 1 272 ? -1.163 -28.516 -37.906 1 82.44 272 LYS A O 1
ATOM 2144 N N . GLU A 1 273 ? -2.809 -30.047 -38.094 1 85.69 273 GLU A N 1
ATOM 2145 C CA . GLU A 1 273 ? -3.721 -29.266 -37.281 1 85.69 273 GLU A CA 1
ATOM 2146 C C . GLU A 1 273 ? -3.172 -29.062 -35.875 1 85.69 273 GLU A C 1
ATOM 2148 O O . GLU A 1 273 ? -3.301 -27.984 -35.281 1 85.69 273 GLU A O 1
ATOM 2153 N N . GLU A 1 274 ? -2.584 -30.078 -35.344 1 86.19 274 GLU A N 1
ATOM 2154 C CA . GLU A 1 274 ? -2.006 -30 -34 1 86.19 274 GLU A CA 1
ATOM 2155 C C . GLU A 1 274 ? -0.835 -29.016 -33.969 1 86.19 274 GLU A C 1
ATOM 2157 O O . GLU A 1 274 ? -0.679 -28.266 -33 1 86.19 274 GLU A O 1
ATOM 2162 N N . LYS A 1 275 ? -0.1 -29.016 -35.031 1 86.5 275 LYS A N 1
ATOM 2163 C CA . LYS A 1 275 ? 1.055 -28.125 -35.094 1 86.5 275 LYS A CA 1
ATOM 2164 C C . LYS A 1 275 ? 0.62 -26.672 -35.25 1 86.5 275 LYS A C 1
ATOM 2166 O O . LYS A 1 275 ? 1.267 -25.766 -34.75 1 86.5 275 LYS A O 1
ATOM 2171 N N . ILE A 1 276 ? -0.444 -26.516 -35.969 1 84.69 276 ILE A N 1
ATOM 2172 C CA . ILE A 1 276 ? -0.995 -25.172 -36.125 1 84.69 276 ILE A CA 1
ATOM 2173 C C . ILE A 1 276 ? -1.491 -24.641 -34.812 1 84.69 276 ILE A C 1
ATOM 2175 O O . ILE A 1 276 ? -1.289 -23.469 -34.469 1 84.69 276 ILE A O 1
ATOM 2179 N N . LYS A 1 277 ? -2.107 -25.484 -34.031 1 87.75 277 LYS A N 1
ATOM 2180 C CA . LYS A 1 277 ? -2.549 -25.078 -32.688 1 87.75 277 LYS A CA 1
ATOM 2181 C C . LYS A 1 277 ? -1.36 -24.734 -31.797 1 87.75 277 LYS A C 1
ATOM 2183 O O . LYS A 1 277 ? -1.423 -23.781 -31.016 1 87.75 277 LYS A O 1
ATOM 2188 N N . GLU A 1 278 ? -0.319 -25.469 -31.984 1 87.38 278 GLU A N 1
ATOM 2189 C CA . GLU A 1 278 ? 0.9 -25.219 -31.219 1 87.38 278 GLU A CA 1
ATOM 2190 C C . GLU A 1 278 ? 1.499 -23.859 -31.594 1 87.38 278 GLU A C 1
ATOM 2192 O O . GLU A 1 278 ? 1.979 -23.125 -30.719 1 87.38 278 GLU A O 1
ATOM 2197 N N . LEU A 1 279 ? 1.438 -23.562 -32.844 1 85.88 279 LEU A N 1
ATOM 2198 C CA . LEU A 1 279 ? 1.947 -22.281 -33.312 1 85.88 279 LEU A CA 1
ATOM 2199 C C . LEU A 1 279 ? 1.125 -21.125 -32.781 1 85.88 279 LEU A C 1
ATOM 2201 O O . LEU A 1 279 ? 1.678 -20.094 -32.375 1 85.88 279 LEU A O 1
ATOM 2205 N N . GLU A 1 280 ? -0.145 -21.281 -32.688 1 87.12 280 GLU A N 1
ATOM 2206 C CA . GLU A 1 280 ? -1.027 -20.266 -32.125 1 87.12 280 GLU A CA 1
ATOM 2207 C C . GLU A 1 280 ? -0.748 -20.031 -30.656 1 87.12 280 GLU A C 1
ATOM 2209 O O . GLU A 1 280 ? -0.732 -18.906 -30.188 1 87.12 280 GLU A O 1
ATOM 2214 N N . ARG A 1 281 ? -0.546 -21.109 -30 1 87 281 ARG A N 1
ATOM 2215 C CA . ARG A 1 281 ? -0.228 -21.016 -28.578 1 87 281 ARG A CA 1
ATOM 2216 C C . ARG A 1 281 ? 1.091 -20.281 -28.344 1 87 281 ARG A C 1
ATOM 2218 O O . ARG A 1 281 ? 1.212 -19.484 -27.422 1 87 281 ARG A O 1
ATOM 2225 N N . LEU A 1 282 ? 1.989 -20.609 -29.203 1 87.94 282 LEU A N 1
ATOM 2226 C CA . LEU A 1 282 ? 3.297 -19.969 -29.109 1 87.94 282 LEU A CA 1
ATOM 2227 C C . LEU A 1 282 ? 3.178 -18.469 -29.328 1 87.94 282 LEU A C 1
ATOM 2229 O O . LEU A 1 282 ? 3.789 -17.688 -28.594 1 87.94 282 LEU A O 1
ATOM 2233 N N . ASN A 1 283 ? 2.4 -18.109 -30.281 1 86.94 283 ASN A N 1
ATOM 2234 C CA . ASN A 1 283 ? 2.199 -16.688 -30.578 1 86.94 283 ASN A CA 1
ATOM 2235 C C . ASN A 1 283 ? 1.52 -15.969 -29.422 1 86.94 283 ASN A C 1
ATOM 2237 O O . ASN A 1 283 ? 1.874 -14.836 -29.109 1 86.94 283 ASN A O 1
ATOM 2241 N N . ARG A 1 284 ? 0.627 -16.625 -28.875 1 86.12 284 ARG A N 1
ATOM 2242 C CA . ARG A 1 284 ? -0.064 -16.047 -27.719 1 86.12 284 ARG A CA 1
ATOM 2243 C C . ARG A 1 284 ? 0.883 -15.875 -26.531 1 86.12 284 ARG A C 1
ATOM 2245 O O . ARG A 1 284 ? 0.875 -14.844 -25.875 1 86.12 284 ARG A O 1
ATOM 2252 N N . SER A 1 285 ? 1.634 -16.875 -26.344 1 88.19 285 SER A N 1
ATOM 2253 C CA . SER A 1 285 ? 2.604 -16.844 -25.25 1 88.19 285 SER A CA 1
ATOM 2254 C C . SER A 1 285 ? 3.609 -15.711 -25.438 1 88.19 285 SER A C 1
ATOM 2256 O O . SER A 1 285 ? 3.953 -15.016 -24.484 1 88.19 285 SER A O 1
ATOM 2258 N N . LYS A 1 286 ? 4.012 -15.609 -26.688 1 89.06 286 LYS A N 1
ATOM 2259 C CA . LYS A 1 286 ? 4.941 -14.531 -27 1 89.06 286 LYS A CA 1
ATOM 2260 C C . LYS A 1 286 ? 4.324 -13.172 -26.672 1 89.06 286 LYS A C 1
ATOM 2262 O O . LYS A 1 286 ? 4.973 -12.32 -26.047 1 89.06 286 LYS A O 1
ATOM 2267 N N . LYS A 1 287 ? 3.143 -13.008 -27.094 1 89.38 287 LYS A N 1
ATOM 2268 C CA . LYS A 1 287 ? 2.455 -11.742 -26.875 1 89.38 287 LYS A CA 1
ATOM 2269 C C . LYS A 1 287 ? 2.297 -11.453 -25.391 1 89.38 287 LYS A C 1
ATOM 2271 O O . LYS A 1 287 ? 2.557 -10.336 -24.922 1 89.38 287 LYS A O 1
ATOM 2276 N N . CYS A 1 288 ? 1.918 -12.469 -24.641 1 90.94 288 CYS A N 1
ATOM 2277 C CA . CYS A 1 288 ? 1.731 -12.32 -23.203 1 90.94 288 CYS A CA 1
ATOM 2278 C C . CYS A 1 288 ? 3.051 -12 -22.516 1 90.94 288 CYS A C 1
ATOM 2280 O O . CYS A 1 288 ? 3.109 -11.109 -21.656 1 90.94 288 CYS A O 1
ATOM 2282 N N . THR A 1 289 ? 4.062 -12.672 -22.922 1 93.88 289 THR A N 1
ATOM 2283 C CA . THR A 1 289 ? 5.375 -12.477 -22.328 1 93.88 289 THR A CA 1
ATOM 2284 C C . THR A 1 289 ? 5.895 -11.07 -22.594 1 93.88 289 THR A C 1
ATOM 2286 O O . THR A 1 289 ? 6.383 -10.391 -21.688 1 93.88 289 THR A O 1
ATOM 2289 N N . ASN A 1 290 ? 5.75 -10.656 -23.859 1 93.38 290 ASN A N 1
ATOM 2290 C CA . ASN A 1 290 ? 6.172 -9.305 -24.219 1 93.38 290 ASN A CA 1
ATOM 2291 C C . ASN A 1 290 ? 5.391 -8.242 -23.453 1 93.38 290 ASN A C 1
ATOM 2293 O O . ASN A 1 290 ? 5.969 -7.266 -22.969 1 93.38 290 ASN A O 1
ATOM 2297 N N . THR A 1 291 ? 4.117 -8.461 -23.391 1 94.06 291 THR A N 1
ATOM 2298 C CA . THR A 1 291 ? 3.258 -7.535 -22.656 1 94.06 291 THR A CA 1
ATOM 2299 C C . THR A 1 291 ? 3.678 -7.441 -21.203 1 94.06 291 THR A C 1
ATOM 2301 O O . THR A 1 291 ? 3.711 -6.352 -20.625 1 94.06 291 THR A O 1
ATOM 2304 N N . GLU A 1 292 ? 4.016 -8.562 -20.641 1 96.06 292 GLU A N 1
ATOM 2305 C CA . GLU A 1 292 ? 4.375 -8.602 -19.234 1 96.06 292 GLU A CA 1
ATOM 2306 C C . GLU A 1 292 ? 5.711 -7.918 -18.984 1 96.06 292 GLU A C 1
ATOM 2308 O O . GLU A 1 292 ? 5.848 -7.133 -18.047 1 96.06 292 GLU A O 1
ATOM 2313 N N . TYR A 1 293 ? 6.672 -8.172 -19.797 1 95.81 293 TYR A N 1
ATOM 2314 C CA . TYR A 1 293 ? 7.961 -7.512 -19.641 1 95.81 293 TYR A CA 1
ATOM 2315 C C . TYR A 1 293 ? 7.832 -6.004 -19.844 1 95.81 293 TYR A C 1
ATOM 2317 O O . TYR A 1 293 ? 8.438 -5.223 -19.109 1 95.81 293 TYR A O 1
ATOM 2325 N N . THR A 1 294 ? 7.062 -5.617 -20.828 1 94.94 294 THR A N 1
ATOM 2326 C CA . THR A 1 294 ? 6.832 -4.199 -21.078 1 94.94 294 THR A CA 1
ATOM 2327 C C . THR A 1 294 ? 6.18 -3.541 -19.859 1 94.94 294 THR A C 1
ATOM 2329 O O . THR A 1 294 ? 6.633 -2.49 -19.391 1 94.94 294 THR A O 1
ATOM 2332 N N . ARG A 1 295 ? 5.168 -4.152 -19.344 1 95.62 295 ARG A N 1
ATOM 2333 C CA . ARG A 1 295 ? 4.48 -3.629 -18.172 1 95.62 295 ARG A CA 1
ATOM 2334 C C . ARG A 1 295 ? 5.43 -3.527 -16.984 1 95.62 295 ARG A C 1
ATOM 2336 O O . ARG A 1 295 ? 5.441 -2.52 -16.281 1 95.62 295 ARG A O 1
ATOM 2343 N N . PHE A 1 296 ? 6.176 -4.543 -16.812 1 95.56 296 PHE A N 1
ATOM 2344 C CA . PHE A 1 296 ? 7.094 -4.617 -15.68 1 95.56 296 PHE A CA 1
ATOM 2345 C C . PHE A 1 296 ? 8.102 -3.479 -15.734 1 95.56 296 PHE A C 1
ATOM 2347 O O . PHE A 1 296 ? 8.258 -2.736 -14.766 1 95.56 296 PHE A O 1
ATOM 2354 N N . TYR A 1 297 ? 8.703 -3.334 -16.828 1 95.81 297 TYR A N 1
ATOM 2355 C CA . TYR A 1 297 ? 9.766 -2.338 -16.906 1 95.81 297 TYR A CA 1
ATOM 2356 C C . TYR A 1 297 ? 9.188 -0.93 -16.984 1 95.81 297 TYR A C 1
ATOM 2358 O O . TYR A 1 297 ? 9.82 0.032 -16.547 1 95.81 297 TYR A O 1
ATOM 2366 N N . LYS A 1 298 ? 8.016 -0.767 -17.562 1 94.38 298 LYS A N 1
ATOM 2367 C CA . LYS A 1 298 ? 7.344 0.528 -17.484 1 94.38 298 LYS A CA 1
ATOM 2368 C C . LYS A 1 298 ? 7.09 0.936 -16.047 1 94.38 298 LYS A C 1
ATOM 2370 O O . LYS A 1 298 ? 7.25 2.104 -15.688 1 94.38 298 LYS A O 1
ATOM 2375 N N . SER A 1 299 ? 6.707 -0.031 -15.266 1 95.06 299 SER A N 1
ATOM 2376 C CA . SER A 1 299 ? 6.512 0.228 -13.844 1 95.06 299 SER A CA 1
ATOM 2377 C C . SER A 1 299 ? 7.824 0.603 -13.164 1 95.06 299 SER A C 1
ATOM 2379 O O . SER A 1 299 ? 7.855 1.497 -12.312 1 95.06 299 SER A O 1
ATOM 2381 N N . LYS A 1 300 ? 8.883 -0.07 -13.547 1 95.38 300 LYS A N 1
ATOM 2382 C CA . LYS A 1 300 ? 10.203 0.248 -13.008 1 95.38 300 LYS A CA 1
ATOM 2383 C C . LYS A 1 300 ? 10.633 1.659 -13.398 1 95.38 300 LYS A C 1
ATOM 2385 O O . LYS A 1 300 ? 11.211 2.385 -12.586 1 95.38 300 LYS A O 1
ATOM 2390 N N . LEU A 1 301 ? 10.352 2.006 -14.656 1 95.75 301 LEU A N 1
ATOM 2391 C CA . LEU A 1 301 ? 10.688 3.336 -15.148 1 95.75 301 LEU A CA 1
ATOM 2392 C C . LEU A 1 301 ? 9.938 4.41 -14.367 1 95.75 301 LEU A C 1
ATOM 2394 O O . LEU A 1 301 ? 10.531 5.391 -13.922 1 95.75 301 LEU A O 1
ATOM 2398 N N . THR A 1 302 ? 8.672 4.18 -14.109 1 94.25 302 THR A N 1
ATOM 2399 C CA . THR A 1 302 ? 7.836 5.137 -13.391 1 94.25 302 THR A CA 1
ATOM 2400 C C . THR A 1 302 ? 8.258 5.23 -11.93 1 94.25 302 THR A C 1
ATOM 2402 O O . THR A 1 302 ? 8.141 6.289 -11.312 1 94.25 302 THR A O 1
ATOM 2405 N N . GLY A 1 303 ? 8.781 4.156 -11.406 1 94.62 303 GLY A N 1
ATOM 2406 C CA . GLY A 1 303 ? 9.156 4.105 -10 1 94.62 303 GLY A CA 1
ATOM 2407 C C . GLY A 1 303 ? 10.633 4.391 -9.766 1 94.62 303 GLY A C 1
ATOM 2408 O O . GLY A 1 303 ? 11.141 4.156 -8.664 1 94.62 303 GLY A O 1
ATOM 2409 N N . SER A 1 304 ? 11.344 4.871 -10.742 1 95.94 304 SER A N 1
ATOM 2410 C CA . SER A 1 304 ? 12.789 5.055 -10.648 1 95.94 304 SER A CA 1
ATOM 2411 C C . SER A 1 304 ? 13.156 6.051 -9.555 1 95.94 304 SER A C 1
ATOM 2413 O O . SER A 1 304 ? 14.125 5.852 -8.82 1 95.94 304 SER A O 1
ATOM 2415 N N . ARG A 1 305 ? 12.336 7.125 -9.414 1 95.25 305 ARG A N 1
ATOM 2416 C CA . ARG A 1 305 ? 12.586 8.117 -8.375 1 95.25 305 ARG A CA 1
ATOM 2417 C C . ARG A 1 305 ? 12.453 7.5 -6.988 1 95.25 305 ARG A C 1
ATOM 2419 O O . ARG A 1 305 ? 13.32 7.699 -6.133 1 95.25 305 ARG A O 1
ATOM 2426 N N . GLN A 1 306 ? 11.414 6.793 -6.824 1 93.56 306 GLN A N 1
ATOM 2427 C CA . GLN A 1 306 ? 11.188 6.133 -5.543 1 93.56 306 GLN A CA 1
ATOM 2428 C C . GLN A 1 306 ? 12.32 5.156 -5.223 1 93.56 306 GLN A C 1
ATOM 2430 O O . GLN A 1 306 ? 12.758 5.062 -4.074 1 93.56 306 GLN A O 1
ATOM 2435 N N . GLU A 1 307 ? 12.703 4.406 -6.223 1 94.12 307 GLU A N 1
ATOM 2436 C CA . GLU A 1 307 ? 13.812 3.479 -6.027 1 94.12 307 GLU A CA 1
ATOM 2437 C C . GLU A 1 307 ? 15.094 4.219 -5.645 1 94.12 307 GLU A C 1
ATOM 2439 O O . GLU A 1 307 ? 15.828 3.781 -4.758 1 94.12 307 GLU A O 1
ATOM 2444 N N . ALA A 1 308 ? 15.344 5.289 -6.281 1 95.12 308 ALA A N 1
ATOM 2445 C CA . ALA A 1 308 ? 16.5 6.109 -5.941 1 95.12 308 ALA A CA 1
ATOM 2446 C C . ALA A 1 308 ? 16.422 6.602 -4.5 1 95.12 308 ALA A C 1
ATOM 2448 O O . ALA A 1 308 ? 17.422 6.555 -3.766 1 95.12 308 ALA A O 1
ATOM 2449 N N . GLU A 1 309 ? 15.281 7.051 -4.066 1 93.38 309 GLU A N 1
ATOM 2450 C CA . GLU A 1 309 ? 15.07 7.555 -2.713 1 93.38 309 GLU A CA 1
ATOM 2451 C C . GLU A 1 309 ? 15.359 6.477 -1.673 1 93.38 309 GLU A C 1
ATOM 2453 O O . GLU A 1 309 ? 15.805 6.781 -0.563 1 93.38 309 GLU A O 1
ATOM 2458 N N . GLN A 1 310 ? 15.102 5.297 -2.068 1 88.88 310 GLN A N 1
ATOM 2459 C CA . GLN A 1 310 ? 15.227 4.191 -1.123 1 88.88 310 GLN A CA 1
ATOM 2460 C C . GLN A 1 310 ? 16.656 3.646 -1.101 1 88.88 310 GLN A C 1
ATOM 2462 O O . GLN A 1 310 ? 17.078 3.049 -0.11 1 88.88 310 GLN A O 1
ATOM 2467 N N . THR A 1 311 ? 17.406 3.854 -2.117 1 87.12 311 THR A N 1
ATOM 2468 C CA . THR A 1 311 ? 18.672 3.145 -2.238 1 87.12 311 THR A CA 1
ATOM 2469 C C . THR A 1 311 ? 19.859 4.109 -2.094 1 87.12 311 THR A C 1
ATOM 2471 O O . THR A 1 311 ? 20.953 3.701 -1.722 1 87.12 311 THR A O 1
ATOM 2474 N N . CYS A 1 312 ? 19.672 5.34 -2.32 1 85.62 312 CYS A N 1
ATOM 2475 C CA . CYS A 1 312 ? 20.781 6.285 -2.311 1 85.62 312 CYS A CA 1
ATOM 2476 C C . CYS A 1 312 ? 21.016 6.832 -0.908 1 85.62 312 CYS A C 1
ATOM 2478 O O . CYS A 1 312 ? 20.078 6.973 -0.125 1 85.62 312 CYS A O 1
ATOM 2480 N N . VAL A 1 313 ? 22.25 7.039 -0.621 1 83.25 313 VAL A N 1
ATOM 2481 C CA . VAL A 1 313 ? 22.672 7.707 0.604 1 83.25 313 VAL A CA 1
ATOM 2482 C C . VAL A 1 313 ? 23.625 8.852 0.265 1 83.25 313 VAL A C 1
ATOM 2484 O O . VAL A 1 313 ? 24.609 8.656 -0.445 1 83.25 313 VAL A O 1
ATOM 2487 N N . ASN A 1 314 ? 23.281 9.977 0.649 1 80.88 314 ASN A N 1
ATOM 2488 C CA . ASN A 1 314 ? 24.141 11.133 0.423 1 80.88 314 ASN A CA 1
ATOM 2489 C C . ASN A 1 314 ? 25.203 11.258 1.511 1 80.88 314 ASN A C 1
ATOM 2491 O O . ASN A 1 314 ? 24.875 11.242 2.701 1 80.88 314 ASN A O 1
ATOM 2495 N N . GLN A 1 315 ? 26.391 11.383 1.173 1 75.94 315 GLN A N 1
ATOM 2496 C CA . GLN A 1 315 ? 27.531 11.43 2.084 1 75.94 315 GLN A CA 1
ATOM 2497 C C . GLN A 1 315 ? 27.453 12.656 2.986 1 75.94 315 GLN A C 1
ATOM 2499 O O . GLN A 1 315 ? 27.938 12.625 4.125 1 75.94 315 GLN A O 1
ATOM 2504 N N . ASN A 1 316 ? 26.891 13.742 2.479 1 74.19 316 ASN A N 1
ATOM 2505 C CA . ASN A 1 316 ? 26.797 14.953 3.283 1 74.19 316 ASN A CA 1
ATOM 2506 C C . ASN A 1 316 ? 25.859 14.773 4.477 1 74.19 316 ASN A C 1
ATOM 2508 O O . ASN A 1 316 ? 25.891 15.562 5.422 1 74.19 316 ASN A O 1
ATOM 2512 N N . ILE A 1 317 ? 24.984 13.781 4.383 1 72.38 317 ILE A N 1
ATOM 2513 C CA . ILE A 1 317 ? 24.062 13.492 5.473 1 72.38 317 ILE A CA 1
ATOM 2514 C C . ILE A 1 317 ? 24.844 12.953 6.672 1 72.38 317 ILE A C 1
ATOM 2516 O O . ILE A 1 317 ? 24.422 13.117 7.82 1 72.38 317 ILE A O 1
ATOM 2520 N N . VAL A 1 318 ? 26.047 12.508 6.41 1 66.62 318 VAL A N 1
ATOM 2521 C CA . VAL A 1 318 ? 26.906 12.023 7.48 1 66.62 318 VAL A CA 1
ATOM 2522 C C . VAL A 1 318 ? 27.203 13.148 8.461 1 66.62 318 VAL A C 1
ATOM 2524 O O . VAL A 1 318 ? 27.219 12.938 9.68 1 66.62 318 VAL A O 1
ATOM 2527 N N . LYS A 1 319 ? 27.359 14.328 7.938 1 70.25 319 LYS A N 1
ATOM 2528 C CA . LYS A 1 319 ? 27.609 15.461 8.82 1 70.25 319 LYS A CA 1
ATOM 2529 C C . LYS A 1 319 ? 26.406 15.742 9.711 1 70.25 319 LYS A C 1
ATOM 2531 O O . LYS A 1 319 ? 26.562 16.047 10.898 1 70.25 319 LYS A O 1
ATOM 2536 N N . ILE A 1 320 ? 25.266 15.664 9.141 1 72.75 320 ILE A N 1
ATOM 2537 C CA . ILE A 1 320 ? 24.031 15.883 9.883 1 72.75 320 ILE A CA 1
ATOM 2538 C C . ILE A 1 320 ? 23.891 14.82 10.977 1 72.75 320 ILE A C 1
ATOM 2540 O O . ILE A 1 320 ? 23.484 15.133 12.102 1 72.75 320 ILE A O 1
ATOM 2544 N N . PHE A 1 321 ? 24.406 13.711 10.656 1 73.69 321 PHE A N 1
ATOM 2545 C CA . PHE A 1 321 ? 24.297 12.586 11.586 1 73.69 321 PHE A CA 1
ATOM 2546 C C . PHE A 1 321 ? 25.172 12.812 12.812 1 73.69 321 PHE A C 1
ATOM 2548 O O . PHE A 1 321 ? 24.75 12.539 13.938 1 73.69 321 PHE A O 1
ATOM 2555 N N . GLU A 1 322 ? 26.344 13.273 12.539 1 74 322 GLU A N 1
ATOM 2556 C CA . GLU A 1 322 ? 27.25 13.516 13.664 1 74 322 GLU A CA 1
ATOM 2557 C C . GLU A 1 322 ? 26.656 14.531 14.633 1 74 322 GLU A C 1
ATOM 2559 O O . GLU A 1 322 ? 26.75 14.352 15.852 1 74 322 GLU A O 1
ATOM 2564 N N . LYS A 1 323 ? 26.031 15.539 14.133 1 73.69 323 LYS A N 1
ATOM 2565 C CA . LYS A 1 323 ? 25.406 16.547 14.977 1 73.69 323 LYS A CA 1
ATOM 2566 C C . LYS A 1 323 ? 24.188 15.961 15.711 1 73.69 323 LYS A C 1
ATOM 2568 O O . LYS A 1 323 ? 23.938 16.312 16.859 1 73.69 323 LYS A O 1
ATOM 2573 N N . PHE A 1 324 ? 23.516 15.109 15.055 1 74.81 324 PHE A N 1
ATOM 2574 C CA . PHE A 1 324 ? 22.312 14.469 15.578 1 74.81 324 PHE A CA 1
ATOM 2575 C C . PHE A 1 324 ? 22.641 13.594 16.781 1 74.81 324 PHE A C 1
ATOM 2577 O O . PHE A 1 324 ? 21.906 13.586 17.766 1 74.81 324 PHE A O 1
ATOM 2584 N N . LEU A 1 325 ? 23.844 12.883 16.797 1 73.25 325 LEU A N 1
ATOM 2585 C CA . LEU A 1 325 ? 24.266 11.977 17.859 1 73.25 325 LEU A CA 1
ATOM 2586 C C . LEU A 1 325 ? 24.688 12.75 19.094 1 73.25 325 LEU A C 1
ATOM 2588 O O . LEU A 1 325 ? 24.625 12.219 20.203 1 73.25 325 LEU A O 1
ATOM 2592 N N . ASN A 1 326 ? 25.047 13.961 18.891 1 71.88 326 ASN A N 1
ATOM 2593 C CA . ASN A 1 326 ? 25.562 14.742 20 1 71.88 326 ASN A CA 1
ATOM 2594 C C . ASN A 1 326 ? 24.453 15.406 20.797 1 71.88 326 ASN A C 1
ATOM 2596 O O . ASN A 1 326 ? 24.703 16.141 21.75 1 71.88 326 ASN A O 1
ATOM 2600 N N . ILE A 1 327 ? 23.266 15.148 20.406 1 69.88 327 ILE A N 1
ATOM 2601 C CA . ILE A 1 327 ? 22.125 15.68 21.141 1 69.88 327 ILE A CA 1
ATOM 2602 C C . ILE A 1 327 ? 21.641 14.641 22.156 1 69.88 327 ILE A C 1
ATOM 2604 O O . ILE A 1 327 ? 21.469 13.469 21.828 1 69.88 327 ILE A O 1
ATOM 2608 N N . MET B 1 1 ? -43.781 -48.781 -38.5 1 27.69 1 MET B N 1
ATOM 2609 C CA . MET B 1 1 ? -43.625 -47.375 -38.156 1 27.69 1 MET B CA 1
ATOM 2610 C C . MET B 1 1 ? -42.188 -47.062 -37.75 1 27.69 1 MET B C 1
ATOM 2612 O O . MET B 1 1 ? -41.656 -47.719 -36.844 1 27.69 1 MET B O 1
ATOM 2616 N N . ALA B 1 2 ? -41.25 -46.562 -38.719 1 32.19 2 ALA B N 1
ATOM 2617 C CA . ALA B 1 2 ? -39.812 -46.469 -38.875 1 32.19 2 ALA B CA 1
ATOM 2618 C C . ALA B 1 2 ? -39.188 -45.531 -37.844 1 32.19 2 ALA B C 1
ATOM 2620 O O . ALA B 1 2 ? -39.594 -44.375 -37.75 1 32.19 2 ALA B O 1
ATOM 2621 N N . SER B 1 3 ? -38.719 -46.031 -36.594 1 30.22 3 SER B N 1
ATOM 2622 C CA . SER B 1 3 ? -38.25 -45.375 -35.375 1 30.22 3 SER B CA 1
ATOM 2623 C C . SER B 1 3 ? -37 -44.531 -35.688 1 30.22 3 SER B C 1
ATOM 2625 O O . SER B 1 3 ? -36 -45.062 -36.188 1 30.22 3 SER B O 1
ATOM 2627 N N . SER B 1 4 ? -37.125 -43.219 -36.125 1 31.89 4 SER B N 1
ATOM 2628 C CA . SER B 1 4 ? -36.094 -42.25 -36.531 1 31.89 4 SER B CA 1
ATOM 2629 C C . SER B 1 4 ? -35.031 -42.125 -35.438 1 31.89 4 SER B C 1
ATOM 2631 O O . SER B 1 4 ? -35.344 -41.844 -34.281 1 31.89 4 SER B O 1
ATOM 2633 N N . THR B 1 5 ? -33.844 -42.812 -35.594 1 29.72 5 THR B N 1
ATOM 2634 C CA . THR B 1 5 ? -32.656 -42.906 -34.781 1 29.72 5 THR B CA 1
ATOM 2635 C C . THR B 1 5 ? -32 -41.531 -34.594 1 29.72 5 THR B C 1
ATOM 2637 O O . THR B 1 5 ? -31.594 -40.906 -35.562 1 29.72 5 THR B O 1
ATOM 2640 N N . ALA B 1 6 ? -32.5 -40.688 -33.594 1 32.75 6 ALA B N 1
ATOM 2641 C CA . ALA B 1 6 ? -32 -39.344 -33.219 1 32.75 6 ALA B CA 1
ATOM 2642 C C . ALA B 1 6 ? -30.5 -39.406 -32.938 1 32.75 6 ALA B C 1
ATOM 2644 O O . ALA B 1 6 ? -30.047 -40.094 -32.031 1 32.75 6 ALA B O 1
ATOM 2645 N N . THR B 1 7 ? -29.578 -39.312 -34 1 28.84 7 THR B N 1
ATOM 2646 C CA . THR B 1 7 ? -28.141 -39.219 -33.906 1 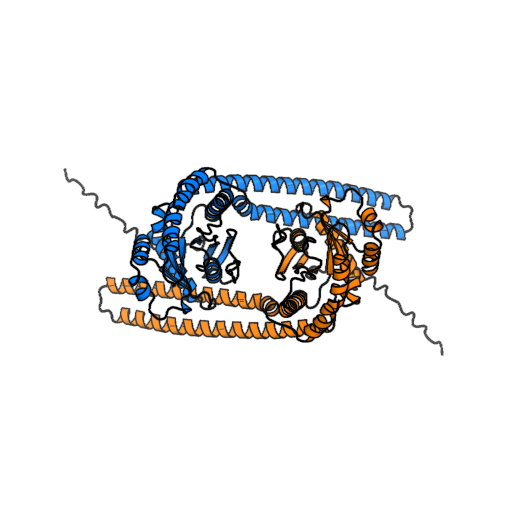28.84 7 THR B CA 1
ATOM 2647 C C . THR B 1 7 ? -27.734 -38.031 -33.031 1 28.84 7 THR B C 1
ATOM 2649 O O . THR B 1 7 ? -28.078 -36.875 -33.312 1 28.84 7 THR B O 1
ATOM 2652 N N . THR B 1 8 ? -27.688 -38.188 -31.703 1 27.67 8 THR B N 1
ATOM 2653 C CA . THR B 1 8 ? -27.312 -37.188 -30.703 1 27.67 8 THR B CA 1
ATOM 2654 C C . THR B 1 8 ? -25.938 -36.625 -31 1 27.67 8 THR B C 1
ATOM 2656 O O . THR B 1 8 ? -24.953 -37.344 -31.062 1 27.67 8 THR B O 1
ATOM 2659 N N . ASP B 1 9 ? -25.797 -35.656 -31.953 1 27.78 9 ASP B N 1
ATOM 2660 C CA . ASP B 1 9 ? -24.594 -34.875 -32.25 1 27.78 9 ASP B CA 1
ATOM 2661 C C . ASP B 1 9 ? -23.922 -34.344 -31 1 27.78 9 ASP B C 1
ATOM 2663 O O . ASP B 1 9 ? -24.516 -33.562 -30.266 1 27.78 9 ASP B O 1
ATOM 2667 N N . THR B 1 10 ? -23.266 -35.188 -30.25 1 24.55 10 THR B N 1
ATOM 2668 C CA . THR B 1 10 ? -22.438 -34.781 -29.125 1 24.55 10 THR B CA 1
ATOM 2669 C C . THR B 1 10 ? -21.469 -33.656 -29.562 1 24.55 10 THR B C 1
ATOM 2671 O O . THR B 1 10 ? -20.484 -33.938 -30.25 1 24.55 10 THR B O 1
ATOM 2674 N N . ALA B 1 11 ? -22.062 -32.5 -30.062 1 33 11 ALA B N 1
ATOM 2675 C CA . ALA B 1 11 ? -21.188 -31.344 -30.297 1 33 11 ALA B CA 1
ATOM 2676 C C . ALA B 1 11 ? -20.047 -31.281 -29.281 1 33 11 ALA B C 1
ATOM 2678 O O . ALA B 1 11 ? -20.297 -31.359 -28.078 1 33 11 ALA B O 1
ATOM 2679 N N . ASP B 1 12 ? -18.875 -31.875 -29.672 1 27.19 12 ASP B N 1
ATOM 2680 C CA . ASP B 1 12 ? -17.578 -31.859 -29 1 27.19 12 ASP B CA 1
ATOM 2681 C C . ASP B 1 12 ? -17.312 -30.5 -28.375 1 27.19 12 ASP B C 1
ATOM 2683 O O . ASP B 1 12 ? -17.125 -29.5 -29.078 1 27.19 12 ASP B O 1
ATOM 2687 N N . ARG B 1 13 ? -17.953 -30.141 -27.297 1 31.98 13 ARG B N 1
ATOM 2688 C CA . ARG B 1 13 ? -17.75 -28.969 -26.453 1 31.98 13 ARG B CA 1
ATOM 2689 C C . ARG B 1 13 ? -16.281 -28.812 -26.078 1 31.98 13 ARG B C 1
ATOM 2691 O O . ARG B 1 13 ? -15.875 -29.203 -24.984 1 31.98 13 ARG B O 1
ATOM 2698 N N . ARG B 1 14 ? -15.406 -29.234 -26.938 1 33.44 14 ARG B N 1
ATOM 2699 C CA . ARG B 1 14 ? -14.047 -28.828 -26.594 1 33.44 14 ARG B CA 1
ATOM 2700 C C . ARG B 1 14 ? -13.945 -27.312 -26.438 1 33.44 14 ARG B C 1
ATOM 2702 O O . ARG B 1 14 ? -14.195 -26.562 -27.375 1 33.44 14 ARG B O 1
ATOM 2709 N N . GLY B 1 15 ? -14.5 -26.766 -25.406 1 30.89 15 GLY B N 1
ATOM 2710 C CA . GLY B 1 15 ? -14.414 -25.375 -24.984 1 30.89 15 GLY B CA 1
ATOM 2711 C C . GLY B 1 15 ? -13.062 -24.75 -25.281 1 30.89 15 GLY B C 1
ATOM 2712 O O . GLY B 1 15 ? -12.047 -25.141 -24.719 1 30.89 15 GLY B O 1
ATOM 2713 N N . SER B 1 16 ? -12.805 -24.469 -26.562 1 31.56 16 SER B N 1
ATOM 2714 C CA . SER B 1 16 ? -11.727 -23.531 -26.875 1 31.56 16 SER B CA 1
ATOM 2715 C C . SER B 1 16 ? -11.664 -22.391 -25.859 1 31.56 16 SER B C 1
ATOM 2717 O O . SER B 1 16 ? -12.641 -21.656 -25.688 1 31.56 16 SER B O 1
ATOM 2719 N N . PHE B 1 17 ? -11.062 -22.562 -24.719 1 34.34 17 PHE B N 1
ATOM 2720 C CA . PHE B 1 17 ? -10.758 -21.438 -23.828 1 34.34 17 PHE B CA 1
ATOM 2721 C C . PHE B 1 17 ? -10.273 -20.234 -24.609 1 34.34 17 PHE B C 1
ATOM 2723 O O . PHE B 1 17 ? -9.211 -20.281 -25.25 1 34.34 17 PHE B O 1
ATOM 2730 N N . ASN B 1 18 ? -11.07 -19.609 -25.391 1 34.16 18 ASN B N 1
ATOM 2731 C CA . ASN B 1 18 ? -10.758 -18.266 -25.844 1 34.16 18 ASN B CA 1
ATOM 2732 C C . ASN B 1 18 ? -10.07 -17.453 -24.734 1 34.16 18 ASN B C 1
ATOM 2734 O O . ASN B 1 18 ? -10.672 -17.188 -23.703 1 34.16 18 ASN B O 1
ATOM 2738 N N . PHE B 1 19 ? -8.812 -17.641 -24.484 1 41.44 19 PHE B N 1
ATOM 2739 C CA . PHE B 1 19 ? -7.977 -16.719 -23.734 1 41.44 19 PHE B CA 1
ATOM 2740 C C . PHE B 1 19 ? -8.547 -15.312 -23.781 1 41.44 19 PHE B C 1
ATOM 2742 O O . PHE B 1 19 ? -7.965 -14.375 -23.219 1 41.44 19 PHE B O 1
ATOM 2749 N N . ASP B 1 20 ? -9.453 -15.102 -24.734 1 40 20 ASP B N 1
ATOM 2750 C CA . ASP B 1 20 ? -10.062 -13.789 -24.922 1 40 20 ASP B CA 1
ATOM 2751 C C . ASP B 1 20 ? -10.984 -13.438 -23.75 1 40 20 ASP B C 1
ATOM 2753 O O . ASP B 1 20 ? -11.953 -12.695 -23.922 1 40 20 ASP B O 1
ATOM 2757 N N . HIS B 1 21 ? -11.172 -14.328 -22.906 1 41.72 21 HIS B N 1
ATOM 2758 C CA . HIS B 1 21 ? -12.07 -13.711 -21.922 1 41.72 21 HIS B CA 1
ATOM 2759 C C . HIS B 1 21 ? -11.398 -12.531 -21.234 1 41.72 21 HIS B C 1
ATOM 2761 O O . HIS B 1 21 ? -10.719 -12.711 -20.219 1 41.72 21 HIS B O 1
ATOM 2767 N N . PRO B 1 22 ? -10.977 -11.562 -21.891 1 46.62 22 PRO B N 1
ATOM 2768 C CA . PRO B 1 22 ? -10.281 -10.32 -21.516 1 46.62 22 PRO B CA 1
ATOM 2769 C C . PRO B 1 22 ? -10.609 -9.867 -20.094 1 46.62 22 PRO B C 1
ATOM 2771 O O . PRO B 1 22 ? -9.773 -9.25 -19.438 1 46.62 22 PRO B O 1
ATOM 2774 N N . ASN B 1 23 ? -11.945 -10.062 -19.609 1 52.09 23 ASN B N 1
ATOM 2775 C CA . ASN B 1 23 ? -12.461 -9.211 -18.547 1 52.09 23 ASN B CA 1
ATOM 2776 C C . ASN B 1 23 ? -12.422 -9.922 -17.203 1 52.09 23 ASN B C 1
ATOM 2778 O O . ASN B 1 23 ? -13.016 -9.445 -16.219 1 52.09 23 ASN B O 1
ATOM 2782 N N . MET B 1 24 ? -11.883 -11.289 -17.172 1 64.25 24 MET B N 1
ATOM 2783 C CA . MET B 1 24 ? -12.102 -11.867 -15.852 1 64.25 24 MET B CA 1
ATOM 2784 C C . MET B 1 24 ? -10.836 -11.789 -15 1 64.25 24 MET B C 1
ATOM 2786 O O . MET B 1 24 ? -9.75 -12.125 -15.469 1 64.25 24 MET B O 1
ATOM 2790 N N . SER B 1 25 ? -10.891 -11.211 -13.844 1 84.25 25 SER B N 1
ATOM 2791 C CA . SER B 1 25 ? -9.836 -11.141 -12.836 1 84.25 25 SER B CA 1
ATOM 2792 C C . SER B 1 25 ? -9.531 -12.516 -12.258 1 84.25 25 SER B C 1
ATOM 2794 O O . SER B 1 25 ? -10.445 -13.273 -11.93 1 84.25 25 SER B O 1
ATOM 2796 N N . LEU B 1 26 ? -8.352 -13.039 -12.5 1 93.81 26 LEU B N 1
ATOM 2797 C CA . LEU B 1 26 ? -7.898 -14.297 -11.906 1 93.81 26 LEU B CA 1
ATOM 2798 C C . LEU B 1 26 ? -7.57 -14.117 -10.43 1 93.81 26 LEU B C 1
ATOM 2800 O O . LEU B 1 26 ? -6.727 -13.289 -10.07 1 93.81 26 LEU B O 1
ATOM 2804 N N . ARG B 1 27 ? -8.328 -14.805 -9.594 1 95.69 27 ARG B N 1
ATOM 2805 C CA . ARG B 1 27 ? -8.102 -14.734 -8.156 1 95.69 27 ARG B CA 1
ATOM 2806 C C . ARG B 1 27 ? -7.223 -15.883 -7.676 1 95.69 27 ARG B C 1
ATOM 2808 O O . ARG B 1 27 ? -7.605 -17.047 -7.777 1 95.69 27 ARG B O 1
ATOM 2815 N N . LEU B 1 28 ? -6.035 -15.547 -7.168 1 97 28 LEU B N 1
ATOM 2816 C CA . LEU B 1 28 ? -5.078 -16.516 -6.641 1 97 28 LEU B CA 1
ATOM 2817 C C . LEU B 1 28 ? -4.938 -16.375 -5.129 1 97 28 LEU B C 1
ATOM 2819 O O . LEU B 1 28 ? -4.762 -15.266 -4.621 1 97 28 LEU B O 1
ATOM 2823 N N . VAL B 1 29 ? -5.043 -17.469 -4.41 1 94.69 29 VAL B N 1
ATOM 2824 C CA . VAL B 1 29 ? -4.77 -17.438 -2.979 1 94.69 29 VAL B CA 1
ATOM 2825 C C . VAL B 1 29 ? -3.504 -18.234 -2.674 1 94.69 29 VAL B C 1
ATOM 2827 O O . VAL B 1 29 ? -3.342 -19.359 -3.145 1 94.69 29 VAL B O 1
ATOM 2830 N N . LEU B 1 30 ? -2.574 -17.609 -1.967 1 94.94 30 LEU B N 1
ATOM 2831 C CA . LEU B 1 30 ? -1.328 -18.25 -1.58 1 94.94 30 LEU B CA 1
ATOM 2832 C C . LEU B 1 30 ? -1.446 -18.875 -0.191 1 94.94 30 LEU B C 1
ATOM 2834 O O . LEU B 1 30 ? -1.742 -18.172 0.781 1 94.94 30 LEU B O 1
ATOM 2838 N N . VAL B 1 31 ? -1.21 -20.125 -0.117 1 90.44 31 VAL B N 1
ATOM 2839 C CA . VAL B 1 31 ? -1.29 -20.828 1.155 1 90.44 31 VAL B CA 1
ATOM 2840 C C . VAL B 1 31 ? -0.012 -21.641 1.381 1 90.44 31 VAL B C 1
ATOM 2842 O O . VAL B 1 31 ? 0.716 -21.938 0.431 1 90.44 31 VAL B O 1
ATOM 2845 N N . GLY B 1 32 ? 0.251 -21.938 2.629 1 88.12 32 GLY B N 1
ATOM 2846 C CA . GLY B 1 32 ? 1.46 -22.656 3.008 1 88.12 32 GLY B CA 1
ATOM 2847 C C . GLY B 1 32 ? 1.963 -22.281 4.391 1 88.12 32 GLY B C 1
ATOM 2848 O O . GLY B 1 32 ? 1.343 -21.469 5.086 1 88.12 32 GLY B O 1
ATOM 2849 N N . ILE B 1 33 ? 3.031 -22.844 4.758 1 83.75 33 ILE B N 1
ATOM 2850 C CA . ILE B 1 33 ? 3.562 -22.625 6.098 1 83.75 33 ILE B CA 1
ATOM 2851 C C . ILE B 1 33 ? 4.293 -21.281 6.156 1 83.75 33 ILE B C 1
ATOM 2853 O O . ILE B 1 33 ? 4.582 -20.688 5.121 1 83.75 33 ILE B O 1
ATOM 2857 N N . THR B 1 34 ? 4.586 -20.812 7.367 1 83.12 34 THR B N 1
ATOM 2858 C CA . THR B 1 34 ? 5.34 -19.578 7.562 1 83.12 34 THR B CA 1
ATOM 2859 C C . THR B 1 34 ? 6.746 -19.703 6.984 1 83.12 34 THR B C 1
ATOM 2861 O O . THR B 1 34 ? 7.402 -20.734 7.156 1 83.12 34 THR B O 1
ATOM 2864 N N . GLY B 1 35 ? 7.117 -18.75 6.238 1 84.12 35 GLY B N 1
ATOM 2865 C CA . GLY B 1 35 ? 8.469 -18.75 5.711 1 84.12 35 GLY B CA 1
ATOM 2866 C C . GLY B 1 35 ? 8.602 -19.469 4.383 1 84.12 35 GLY B C 1
ATOM 2867 O O . GLY B 1 35 ? 9.688 -19.516 3.803 1 84.12 35 GLY B O 1
ATOM 2868 N N . ALA B 1 36 ? 7.523 -20.016 3.854 1 87.94 36 ALA B N 1
ATOM 2869 C CA . ALA B 1 36 ? 7.574 -20.781 2.609 1 87.94 36 ALA B CA 1
ATOM 2870 C C . ALA B 1 36 ? 7.77 -19.859 1.408 1 87.94 36 ALA B C 1
ATOM 2872 O O . ALA B 1 36 ? 8.117 -20.312 0.316 1 87.94 36 ALA B O 1
ATOM 2873 N N . GLY B 1 37 ? 7.457 -18.516 1.581 1 91.56 37 GLY B N 1
ATOM 2874 C CA . GLY B 1 37 ? 7.656 -17.562 0.499 1 91.56 37 GLY B CA 1
ATOM 2875 C C . GLY B 1 37 ? 6.355 -17.078 -0.111 1 91.56 37 GLY B C 1
ATOM 2876 O O . GLY B 1 37 ? 6.332 -16.625 -1.263 1 91.56 37 GLY B O 1
ATOM 2877 N N . LYS B 1 38 ? 5.312 -17.188 0.615 1 93 38 LYS B N 1
ATOM 2878 C CA . LYS B 1 38 ? 4.004 -16.766 0.123 1 93 38 LYS B CA 1
ATOM 2879 C C . LYS B 1 38 ? 4.02 -15.297 -0.296 1 93 38 LYS B C 1
ATOM 2881 O O . LYS B 1 38 ? 3.721 -14.969 -1.446 1 93 38 LYS B O 1
ATOM 2886 N N . SER B 1 39 ? 4.434 -14.453 0.583 1 93.81 39 SER B N 1
ATOM 2887 C CA . SER B 1 39 ? 4.453 -13.023 0.313 1 93.81 39 SER B CA 1
ATOM 2888 C C . SER B 1 39 ? 5.414 -12.68 -0.82 1 93.81 39 SER B C 1
ATOM 2890 O O . SER B 1 39 ? 5.074 -11.914 -1.722 1 93.81 39 SER B O 1
ATOM 2892 N N . SER B 1 40 ? 6.598 -13.281 -0.757 1 94.94 40 SER B N 1
ATOM 2893 C CA . SER B 1 40 ? 7.574 -13.055 -1.814 1 94.94 40 SER B CA 1
ATOM 2894 C C . SER B 1 40 ? 7.035 -13.484 -3.172 1 94.94 40 SER B C 1
ATOM 2896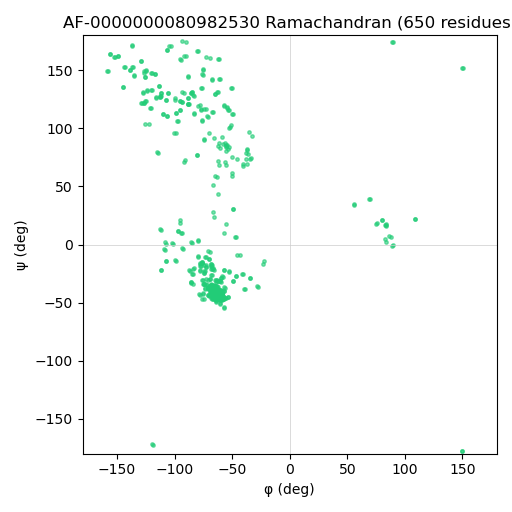 O O . SER B 1 40 ? 7.242 -12.805 -4.176 1 94.94 40 SER B O 1
ATOM 2898 N N . SER B 1 41 ? 6.387 -14.633 -3.148 1 97.12 41 SER B N 1
ATOM 2899 C CA . SER B 1 41 ? 5.82 -15.117 -4.402 1 97.12 41 SER B CA 1
ATOM 2900 C C . SER B 1 41 ? 4.715 -14.195 -4.906 1 97.12 41 SER B C 1
ATOM 2902 O O . SER B 1 41 ? 4.594 -13.961 -6.109 1 97.12 41 SER B O 1
ATOM 2904 N N . GLY B 1 42 ? 3.867 -13.766 -3.953 1 97.5 42 GLY B N 1
ATOM 2905 C CA . GLY B 1 42 ? 2.883 -12.766 -4.332 1 97.5 42 GLY B CA 1
ATOM 2906 C C . GLY B 1 42 ? 3.498 -11.539 -4.977 1 97.5 42 GLY B C 1
ATOM 2907 O O . GLY B 1 42 ? 3.006 -11.062 -6 1 97.5 42 GLY B O 1
ATOM 2908 N N . ASN B 1 43 ? 4.574 -11.031 -4.398 1 96.56 43 ASN B N 1
ATOM 2909 C CA . ASN B 1 43 ? 5.297 -9.891 -4.961 1 96.56 43 ASN B CA 1
ATOM 2910 C C . ASN B 1 43 ? 5.816 -10.203 -6.359 1 96.56 43 ASN B C 1
ATOM 2912 O O . ASN B 1 43 ? 5.723 -9.367 -7.262 1 96.56 43 ASN B O 1
ATOM 2916 N N . THR B 1 44 ? 6.363 -11.359 -6.48 1 97.75 44 THR B N 1
ATOM 2917 C CA . THR B 1 44 ? 6.891 -11.781 -7.773 1 97.75 44 THR B CA 1
ATOM 2918 C C . THR B 1 44 ? 5.781 -11.844 -8.812 1 97.75 44 THR B C 1
ATOM 2920 O O . THR B 1 44 ? 5.945 -11.352 -9.938 1 97.75 44 THR B O 1
ATOM 2923 N N . ILE B 1 45 ? 4.688 -12.414 -8.469 1 98 45 ILE B N 1
ATOM 2924 C CA . ILE B 1 45 ? 3.561 -12.531 -9.383 1 98 45 ILE B CA 1
ATOM 2925 C C . ILE B 1 45 ? 3.104 -11.141 -9.82 1 98 45 ILE B C 1
ATOM 2927 O O . ILE B 1 45 ? 2.941 -10.875 -11.016 1 98 45 ILE B O 1
ATOM 2931 N N . LEU B 1 46 ? 2.967 -10.273 -8.867 1 97.62 46 LEU B N 1
ATOM 2932 C CA . LEU B 1 46 ? 2.441 -8.938 -9.141 1 97.62 46 LEU B CA 1
ATOM 2933 C C . LEU B 1 46 ? 3.512 -8.047 -9.766 1 97.62 46 LEU B C 1
ATOM 2935 O O . LEU B 1 46 ? 3.195 -7.027 -10.383 1 97.62 46 LEU B O 1
ATOM 2939 N N . GLY B 1 47 ? 4.773 -8.398 -9.562 1 96.44 47 GLY B N 1
ATOM 2940 C CA . GLY B 1 47 ? 5.879 -7.633 -10.117 1 96.44 47 GLY B CA 1
ATOM 2941 C C . GLY B 1 47 ? 6.203 -6.391 -9.312 1 96.44 47 GLY B C 1
ATOM 2942 O O . GLY B 1 47 ? 6.699 -5.402 -9.859 1 96.44 47 GLY B O 1
ATOM 2943 N N . ARG B 1 48 ? 5.82 -6.344 -8.094 1 94.12 48 ARG B N 1
ATOM 2944 C CA . ARG B 1 48 ? 6.082 -5.23 -7.188 1 94.12 48 ARG B CA 1
ATOM 2945 C C . ARG B 1 48 ? 6.031 -5.691 -5.734 1 94.12 48 ARG B C 1
ATOM 2947 O O . ARG B 1 48 ? 5.508 -6.766 -5.434 1 94.12 48 ARG B O 1
ATOM 2954 N N . LYS B 1 49 ? 6.547 -4.898 -4.875 1 90.31 49 LYS B N 1
ATOM 2955 C CA . LYS B 1 49 ? 6.52 -5.207 -3.447 1 90.31 49 LYS B CA 1
ATOM 2956 C C . LYS B 1 49 ? 5.168 -4.844 -2.836 1 90.31 49 LYS B C 1
ATOM 2958 O O . LYS B 1 49 ? 5.066 -3.896 -2.055 1 90.31 49 LYS B O 1
ATOM 2963 N N . ALA B 1 50 ? 4.23 -5.652 -3.082 1 92 50 ALA B N 1
ATOM 2964 C CA . ALA B 1 50 ? 2.863 -5.422 -2.617 1 92 50 ALA B CA 1
ATOM 2965 C C . ALA B 1 50 ? 2.67 -5.949 -1.198 1 92 50 ALA B C 1
ATOM 2967 O O . ALA B 1 50 ? 1.857 -5.418 -0.438 1 92 50 ALA B O 1
ATOM 2968 N N . PHE B 1 51 ? 3.375 -7.004 -0.89 1 90.81 51 PHE B N 1
ATOM 2969 C CA . PHE B 1 51 ? 3.264 -7.648 0.414 1 90.81 51 PHE B CA 1
ATOM 2970 C C . PHE B 1 51 ? 4.586 -7.57 1.17 1 90.81 51 PHE B C 1
ATOM 2972 O O . PHE B 1 51 ? 5.656 -7.566 0.56 1 90.81 51 PHE B O 1
ATOM 2979 N N . ARG B 1 52 ? 4.457 -7.473 2.432 1 80.88 52 ARG B N 1
ATOM 2980 C CA . ARG B 1 52 ? 5.66 -7.449 3.26 1 80.88 52 ARG B CA 1
ATOM 2981 C C . ARG B 1 52 ? 6.258 -8.844 3.402 1 80.88 52 ARG B C 1
ATOM 2983 O O . ARG B 1 52 ? 5.648 -9.727 4.004 1 80.88 52 ARG B O 1
ATOM 2990 N N . ALA B 1 53 ? 7.305 -8.977 2.723 1 75.12 53 ALA B N 1
ATOM 2991 C CA . ALA B 1 53 ? 7.988 -10.266 2.799 1 75.12 53 ALA B CA 1
ATOM 2992 C C . ALA B 1 53 ? 8.977 -10.297 3.961 1 75.12 53 ALA B C 1
ATOM 2994 O O . ALA B 1 53 ? 9.656 -9.305 4.227 1 75.12 53 ALA B O 1
ATOM 2995 N N . ALA B 1 54 ? 8.781 -11.258 4.918 1 62.84 54 ALA B N 1
ATOM 2996 C CA . ALA B 1 54 ? 9.523 -11.398 6.168 1 62.84 54 ALA B CA 1
ATOM 2997 C C . ALA B 1 54 ? 11.023 -11.484 5.906 1 62.84 54 ALA B C 1
ATOM 2999 O O . ALA B 1 54 ? 11.469 -12.234 5.031 1 62.84 54 ALA B O 1
ATOM 3000 N N . LYS B 1 55 ? 11.805 -10.516 6.414 1 57.94 55 LYS B N 1
ATOM 3001 C CA . LYS B 1 55 ? 13.258 -10.602 6.391 1 57.94 55 LYS B CA 1
ATOM 3002 C C . LYS B 1 55 ? 13.781 -11.422 7.562 1 57.94 55 LYS B C 1
ATOM 3004 O O . LYS B 1 55 ? 14.906 -11.93 7.523 1 57.94 55 LYS B O 1
ATOM 3009 N N . SER B 1 56 ? 12.883 -11.484 8.523 1 54.38 56 SER B N 1
ATOM 3010 C CA . SER B 1 56 ? 13.289 -12.188 9.734 1 54.38 56 SER B CA 1
ATOM 3011 C C . SER B 1 56 ? 12.18 -13.094 10.25 1 54.38 56 SER B C 1
ATOM 3013 O O . SER B 1 56 ? 11.008 -12.914 9.891 1 54.38 56 SER B O 1
ATOM 3015 N N . PRO B 1 57 ? 12.586 -14.141 10.938 1 55.09 57 PRO B N 1
ATOM 3016 C CA . PRO B 1 57 ? 11.617 -15.062 11.523 1 55.09 57 PRO B CA 1
ATOM 3017 C C . PRO B 1 57 ? 10.523 -14.344 12.32 1 55.09 57 PRO B C 1
ATOM 3019 O O . PRO B 1 57 ? 9.398 -14.836 12.406 1 55.09 57 PRO B O 1
ATOM 3022 N N . SER B 1 58 ? 10.938 -13.234 12.891 1 53.97 58 SER B N 1
ATOM 3023 C CA . SER B 1 58 ? 9.969 -12.5 13.695 1 53.97 58 SER B CA 1
ATOM 3024 C C . SER B 1 58 ? 8.984 -11.742 12.82 1 53.97 58 SER B C 1
ATOM 3026 O O . SER B 1 58 ? 7.934 -11.305 13.289 1 53.97 58 SER B O 1
ATOM 3028 N N . SER B 1 59 ? 9.422 -11.656 11.578 1 55.56 59 SER B N 1
ATOM 3029 C CA . SER B 1 59 ? 8.578 -10.883 10.68 1 55.56 59 SER B CA 1
ATOM 3030 C C . SER B 1 59 ? 7.562 -11.766 9.969 1 55.56 59 SER B C 1
ATOM 3032 O O . SER B 1 59 ? 7.895 -12.445 9 1 55.56 59 SER B O 1
ATOM 3034 N N . VAL B 1 60 ? 6.562 -12.266 10.664 1 59.84 60 VAL B N 1
ATOM 3035 C CA . VAL B 1 60 ? 5.523 -13.148 10.148 1 59.84 60 VAL B CA 1
ATOM 3036 C C . VAL B 1 60 ? 4.324 -12.328 9.68 1 59.84 60 VAL B C 1
ATOM 3038 O O . VAL B 1 60 ? 4.051 -11.258 10.234 1 59.84 60 VAL B O 1
ATOM 3041 N N . THR B 1 61 ? 3.918 -12.703 8.383 1 64.56 61 THR B N 1
ATOM 3042 C CA . THR B 1 61 ? 2.658 -12.109 7.953 1 64.56 61 THR B CA 1
ATOM 3043 C C . THR B 1 61 ? 1.559 -12.367 8.977 1 64.56 61 THR B C 1
ATOM 3045 O O . THR B 1 61 ? 1.236 -13.523 9.266 1 64.56 61 THR B O 1
ATOM 3048 N N . LYS B 1 62 ? 1.098 -11.359 9.539 1 68.38 62 LYS B N 1
ATOM 3049 C CA . LYS B 1 62 ? 0.128 -11.539 10.617 1 68.38 62 LYS B CA 1
ATOM 3050 C C . LYS B 1 62 ? -1.298 -11.336 10.109 1 68.38 62 LYS B C 1
ATOM 3052 O O . LYS B 1 62 ? -2.256 -11.781 10.742 1 68.38 62 LYS B O 1
ATOM 3057 N N . GLU B 1 63 ? -1.355 -10.766 8.898 1 78.69 63 GLU B N 1
ATOM 3058 C CA . GLU B 1 63 ? -2.684 -10.484 8.367 1 78.69 63 GLU B CA 1
ATOM 3059 C C . GLU B 1 63 ? -2.766 -10.828 6.879 1 78.69 63 GLU B C 1
ATOM 3061 O O . GLU B 1 63 ? -1.752 -10.812 6.176 1 78.69 63 GLU B O 1
ATOM 3066 N N . CYS B 1 64 ? -3.98 -11.211 6.473 1 88.19 64 CYS B N 1
ATOM 3067 C CA . CYS B 1 64 ? -4.203 -11.461 5.051 1 88.19 64 CYS B CA 1
ATOM 3068 C C . CYS B 1 64 ? -4.105 -10.164 4.25 1 88.19 64 CYS B C 1
ATOM 3070 O O . CYS B 1 64 ? -4.469 -9.094 4.742 1 88.19 64 CYS B O 1
ATOM 3072 N N . GLY B 1 65 ? -3.562 -10.312 3.156 1 91.38 65 GLY B N 1
ATOM 3073 C CA . GLY B 1 65 ? -3.51 -9.195 2.232 1 91.38 65 GLY B CA 1
ATOM 3074 C C . GLY B 1 65 ? -4.074 -9.516 0.863 1 91.38 65 GLY B C 1
ATOM 3075 O O . GLY B 1 65 ? -3.926 -10.641 0.376 1 91.38 65 GLY B O 1
ATOM 3076 N N . LYS B 1 66 ? -4.695 -8.609 0.28 1 94.69 66 LYS B N 1
ATOM 3077 C CA . LYS B 1 66 ? -5.266 -8.742 -1.058 1 94.69 66 LYS B CA 1
ATOM 3078 C C . LYS B 1 66 ? -4.793 -7.613 -1.972 1 94.69 66 LYS B C 1
ATOM 3080 O O . LYS B 1 66 ? -4.922 -6.438 -1.632 1 94.69 66 LYS B O 1
ATOM 3085 N N . GLU B 1 67 ? -4.172 -7.938 -3.043 1 95.44 67 GLU B N 1
ATOM 3086 C CA . GLU B 1 67 ? -3.688 -6.969 -4.02 1 95.44 67 GLU B CA 1
ATOM 3087 C C . GLU B 1 67 ? -4.008 -7.414 -5.445 1 95.44 67 GLU B C 1
ATOM 3089 O O . GLU B 1 67 ? -3.998 -8.609 -5.742 1 95.44 67 GLU B O 1
ATOM 3094 N N . SER B 1 68 ? -4.281 -6.473 -6.301 1 95.31 68 SER B N 1
ATOM 3095 C CA . SER B 1 68 ? -4.574 -6.75 -7.703 1 95.31 68 SER B CA 1
ATOM 3096 C C . SER B 1 68 ? -3.656 -5.965 -8.633 1 95.31 68 SER B C 1
ATOM 3098 O O . SER B 1 68 ? -3.207 -4.867 -8.281 1 95.31 68 SER B O 1
ATOM 3100 N N . GLU B 1 69 ? -3.395 -6.516 -9.734 1 95.38 69 GLU B N 1
ATOM 3101 C CA . GLU B 1 69 ? -2.555 -5.902 -10.758 1 95.38 69 GLU B CA 1
ATOM 3102 C C . GLU B 1 69 ? -2.836 -6.5 -12.133 1 95.38 69 GLU B C 1
ATOM 3104 O O . GLU B 1 69 ? -3.293 -7.641 -12.234 1 95.38 69 GLU B O 1
ATOM 3109 N N . GLU B 1 70 ? -2.658 -5.676 -13.094 1 94.69 70 GLU B N 1
ATOM 3110 C CA . GLU B 1 70 ? -2.648 -6.242 -14.438 1 94.69 70 GLU B CA 1
ATOM 3111 C C . GLU B 1 70 ? -1.321 -6.934 -14.734 1 94.69 70 GLU B C 1
ATOM 3113 O O . GLU B 1 70 ? -0.262 -6.305 -14.68 1 94.69 70 GLU B O 1
ATOM 3118 N N . VAL B 1 71 ? -1.33 -8.195 -14.953 1 95.12 71 VAL B N 1
ATOM 3119 C CA . VAL B 1 71 ? -0.136 -8.977 -15.25 1 95.12 71 VAL B CA 1
ATOM 3120 C C . VAL B 1 71 ? -0.337 -9.75 -16.547 1 95.12 71 VAL B C 1
ATOM 3122 O O . VAL B 1 71 ? -1.314 -10.484 -16.703 1 95.12 71 VAL B O 1
ATOM 3125 N N . ALA B 1 72 ? 0.571 -9.523 -17.484 1 92.81 72 ALA B N 1
ATOM 3126 C CA . ALA B 1 72 ? 0.511 -10.195 -18.781 1 92.81 72 ALA B CA 1
ATOM 3127 C C . ALA B 1 72 ? -0.835 -9.961 -19.469 1 92.81 72 ALA B C 1
ATOM 3129 O O . ALA B 1 72 ? -1.429 -10.891 -20.016 1 92.81 72 ALA B O 1
ATOM 3130 N N . GLY B 1 73 ? -1.362 -8.812 -19.266 1 88.5 73 GLY B N 1
ATOM 3131 C CA . GLY B 1 73 ? -2.578 -8.398 -19.938 1 88.5 73 GLY B CA 1
ATOM 3132 C C . GLY B 1 73 ? -3.842 -8.836 -19.234 1 88.5 73 GLY B C 1
ATOM 3133 O O . GLY B 1 73 ? -4.938 -8.742 -19.781 1 88.5 73 GLY B O 1
ATOM 3134 N N . ARG B 1 74 ? -3.666 -9.383 -18.047 1 89.5 74 ARG B N 1
ATOM 3135 C CA . ARG B 1 74 ? -4.812 -9.844 -17.281 1 89.5 74 ARG B CA 1
ATOM 3136 C C . ARG B 1 74 ? -4.816 -9.242 -15.883 1 89.5 74 ARG B C 1
ATOM 3138 O O . ARG B 1 74 ? -3.758 -9.023 -15.297 1 89.5 74 ARG B O 1
ATOM 3145 N N . GLU B 1 75 ? -6.066 -9.047 -15.422 1 94.19 75 GLU B N 1
ATOM 3146 C CA . GLU B 1 75 ? -6.176 -8.625 -14.023 1 94.19 75 GLU B CA 1
ATOM 3147 C C . GLU B 1 75 ? -5.992 -9.797 -13.07 1 94.19 75 GLU B C 1
ATOM 3149 O O . GLU B 1 75 ? -6.738 -10.781 -13.141 1 94.19 75 GLU B O 1
ATOM 3154 N N . ILE B 1 76 ? -5.043 -9.734 -12.258 1 96.38 76 ILE B N 1
ATOM 3155 C CA . ILE B 1 76 ? -4.738 -10.789 -11.297 1 96.38 76 ILE B CA 1
ATOM 3156 C C . ILE B 1 76 ? -4.918 -10.266 -9.875 1 96.38 76 ILE B C 1
ATOM 3158 O O . ILE B 1 76 ? -4.449 -9.172 -9.547 1 96.38 76 ILE B O 1
ATOM 3162 N N . THR B 1 77 ? -5.688 -10.953 -9.117 1 96.88 77 THR B N 1
ATOM 3163 C CA . THR B 1 77 ? -5.805 -10.664 -7.691 1 96.88 77 THR B CA 1
ATOM 3164 C C . THR B 1 77 ? -5.102 -11.742 -6.867 1 96.88 77 THR B C 1
ATOM 3166 O O . THR B 1 77 ? -5.371 -12.93 -7.027 1 96.88 77 THR B O 1
ATOM 3169 N N . VAL B 1 78 ? -4.184 -11.328 -6.035 1 97.38 78 VAL B N 1
ATOM 3170 C CA . VAL B 1 78 ? -3.434 -12.25 -5.188 1 97.38 78 VAL B CA 1
ATOM 3171 C C . VAL B 1 78 ? -3.801 -12.023 -3.723 1 97.38 78 VAL B C 1
ATOM 3173 O O . VAL B 1 78 ? -3.824 -10.883 -3.252 1 97.38 78 VAL B O 1
ATOM 3176 N N . VAL B 1 79 ? -4.168 -13.055 -3.084 1 95.06 79 VAL B N 1
ATOM 3177 C CA . VAL B 1 79 ? -4.422 -13 -1.648 1 95.06 79 VAL B CA 1
ATOM 3178 C C . VAL B 1 79 ? -3.291 -13.703 -0.899 1 95.06 79 VAL B C 1
ATOM 3180 O O . VAL B 1 79 ? -3.094 -14.914 -1.051 1 95.06 79 VAL B O 1
ATOM 3183 N N . ASP B 1 80 ? -2.498 -12.945 -0.197 1 94.19 80 ASP B N 1
ATOM 3184 C CA . ASP B 1 80 ? -1.445 -13.469 0.667 1 94.19 80 ASP B CA 1
ATOM 3185 C C . ASP B 1 80 ? -1.99 -13.812 2.053 1 94.19 80 ASP B C 1
ATOM 3187 O O . ASP B 1 80 ? -2.732 -13.023 2.645 1 94.19 80 ASP B O 1
ATOM 3191 N N . THR B 1 81 ? -1.715 -14.914 2.506 1 89.12 81 THR B N 1
ATOM 3192 C CA . THR B 1 81 ? -2.266 -15.383 3.773 1 89.12 81 THR B CA 1
ATOM 3193 C C . THR B 1 81 ? -1.149 -15.68 4.77 1 89.12 81 THR B C 1
ATOM 3195 O O . THR B 1 81 ? -0.032 -16.016 4.375 1 89.12 81 THR B O 1
ATOM 3198 N N . PRO B 1 82 ? -1.458 -15.453 6.031 1 83.31 82 PRO B N 1
ATOM 3199 C CA . PRO B 1 82 ? -0.472 -15.891 7.02 1 83.31 82 PRO B CA 1
ATOM 3200 C C . PRO B 1 82 ? -0.242 -17.406 6.996 1 83.31 82 PRO B C 1
ATOM 3202 O O . PRO B 1 82 ? -1.046 -18.141 6.426 1 83.31 82 PRO B O 1
ATOM 3205 N N . GLY B 1 83 ? 0.92 -17.672 7.57 1 76.62 83 GLY B N 1
ATOM 3206 C CA . GLY B 1 83 ? 1.218 -19.094 7.625 1 76.62 83 GLY B CA 1
ATOM 3207 C C . GLY B 1 83 ? 0.152 -19.906 8.344 1 76.62 83 GLY B C 1
ATOM 3208 O O . GLY B 1 83 ? -0.394 -19.453 9.352 1 76.62 83 GLY B O 1
ATOM 3209 N N . MET B 1 84 ? -0.499 -20.812 7.809 1 63.94 84 MET B N 1
ATOM 3210 C CA . MET B 1 84 ? -1.599 -21.641 8.32 1 63.94 84 MET B CA 1
ATOM 3211 C C . MET B 1 84 ? -1.218 -22.297 9.641 1 63.94 84 MET B C 1
ATOM 3213 O O . MET B 1 84 ? -2.09 -22.656 10.43 1 63.94 84 MET B O 1
ATOM 3217 N N . PHE B 1 85 ? 0.065 -22.484 10 1 56.66 85 PHE B N 1
ATOM 3218 C CA . PHE B 1 85 ? 0.485 -23.219 11.18 1 56.66 85 PHE B CA 1
ATOM 3219 C C . PHE B 1 85 ? 1.038 -22.281 12.25 1 56.66 85 PHE B C 1
ATOM 3221 O O . PHE B 1 85 ? 1.632 -22.734 13.234 1 56.66 85 PHE B O 1
ATOM 3228 N N . ASP B 1 86 ? 1.033 -21.094 12.023 1 55.03 86 ASP B N 1
ATOM 3229 C CA . ASP B 1 86 ? 1.691 -20.344 13.086 1 55.03 86 ASP B CA 1
ATOM 3230 C C . ASP B 1 86 ? 0.956 -20.516 14.414 1 55.03 86 ASP B C 1
ATOM 3232 O O . ASP B 1 86 ? -0.167 -20.031 14.57 1 55.03 86 ASP B O 1
ATOM 3236 N N . THR B 1 87 ? 1.145 -21.703 14.883 1 49.38 87 THR B N 1
ATOM 3237 C CA . THR B 1 87 ? 0.628 -22.172 16.172 1 49.38 87 THR B CA 1
ATOM 3238 C C . THR B 1 87 ? 0.779 -21.094 17.234 1 49.38 87 THR B C 1
ATOM 3240 O O . THR B 1 87 ? 0.309 -21.266 18.359 1 49.38 87 THR B O 1
ATOM 3243 N N . ASP B 1 88 ? 1.708 -20.203 17.094 1 48.91 88 ASP B N 1
ATOM 3244 C CA . ASP B 1 88 ? 1.687 -19.422 18.328 1 48.91 88 ASP B CA 1
ATOM 3245 C C . ASP B 1 88 ? 0.308 -18.812 18.562 1 48.91 88 ASP B C 1
ATOM 3247 O O . ASP B 1 88 ? 0.195 -17.719 19.125 1 48.91 88 ASP B O 1
ATOM 3251 N N . VAL B 1 89 ? -0.49 -19.281 17.766 1 51.72 89 VAL B N 1
ATOM 3252 C CA . VAL B 1 89 ? -1.86 -18.766 17.812 1 51.72 89 VAL B CA 1
ATOM 3253 C C . VAL B 1 89 ? -2.516 -19.172 19.125 1 51.72 89 VAL B C 1
ATOM 3255 O O . VAL B 1 89 ? -3.072 -20.266 19.234 1 51.72 89 VAL B O 1
ATOM 3258 N N . THR B 1 90 ? -1.85 -18.906 20.156 1 53.5 90 THR B N 1
ATOM 3259 C CA . THR B 1 90 ? -2.516 -19.109 21.438 1 53.5 90 THR B CA 1
ATOM 3260 C C . THR B 1 90 ? -3.949 -18.594 21.406 1 53.5 90 THR B C 1
ATOM 3262 O O . THR B 1 90 ? -4.746 -18.875 22.297 1 53.5 90 THR B O 1
ATOM 3265 N N . GLU B 1 91 ? -4.316 -17.875 20.312 1 64.69 91 GLU B N 1
ATOM 3266 C CA . GLU B 1 91 ? -5.672 -17.359 20.5 1 64.69 91 GLU B CA 1
ATOM 3267 C C . GLU B 1 91 ? -6.602 -17.828 19.391 1 64.69 91 GLU B C 1
ATOM 3269 O O . GLU B 1 91 ? -6.41 -17.453 18.219 1 64.69 91 GLU B O 1
ATOM 3274 N N . GLU B 1 92 ? -7.5 -18.812 19.609 1 70.75 92 GLU B N 1
ATOM 3275 C CA . GLU B 1 92 ? -8.562 -19.359 18.766 1 70.75 92 GLU B CA 1
ATOM 3276 C C . GLU B 1 92 ? -9.266 -18.25 17.984 1 70.75 92 GLU B C 1
ATOM 3278 O O . GLU B 1 92 ? -9.57 -18.422 16.812 1 70.75 92 GLU B O 1
ATOM 3283 N N . GLU B 1 93 ? -9.422 -17.203 18.641 1 73.75 93 GLU B N 1
ATOM 3284 C CA . GLU B 1 93 ? -10.148 -16.094 18.016 1 73.75 93 GLU B CA 1
ATOM 3285 C C . GLU B 1 93 ? -9.359 -15.5 16.859 1 73.75 93 GLU B C 1
ATOM 3287 O O . GLU B 1 93 ? -9.93 -15.141 15.828 1 73.75 93 GLU B O 1
ATOM 3292 N N . PHE B 1 94 ? -8.133 -15.5 17.031 1 73.62 94 PHE B N 1
ATOM 3293 C CA . PHE B 1 94 ? -7.273 -14.938 15.984 1 73.62 94 PHE B CA 1
ATOM 3294 C C . PHE B 1 94 ? -7.254 -15.836 14.758 1 73.62 94 PHE B C 1
ATOM 3296 O O . PHE B 1 94 ? -7.312 -15.352 13.625 1 73.62 94 PHE B O 1
ATOM 3303 N N . LEU B 1 95 ? -7.289 -17.094 14.961 1 75.31 95 LEU B N 1
ATOM 3304 C CA . LEU B 1 95 ? -7.293 -18.047 13.859 1 75.31 95 LEU B CA 1
ATOM 3305 C C . LEU B 1 95 ? -8.609 -17.984 13.086 1 75.31 95 LEU B C 1
ATOM 3307 O O . LEU B 1 95 ? -8.609 -18.047 11.852 1 75.31 95 LEU B O 1
ATOM 3311 N N . LYS B 1 96 ? -9.633 -17.844 13.828 1 78 96 LYS B N 1
ATOM 3312 C CA . LYS B 1 96 ? -10.945 -17.719 13.211 1 78 96 LYS B CA 1
ATOM 3313 C C . LYS B 1 96 ? -11.016 -16.5 12.297 1 78 96 LYS B C 1
ATOM 3315 O O . LYS B 1 96 ? -11.523 -16.578 11.18 1 78 96 LYS B O 1
ATOM 3320 N N . GLN B 1 97 ? -10.477 -15.469 12.766 1 79.75 97 GLN B N 1
ATOM 3321 C CA . GLN B 1 97 ? -10.477 -14.227 12.008 1 79.75 97 GLN B CA 1
ATOM 3322 C C . GLN B 1 97 ? -9.625 -14.352 10.75 1 79.75 97 GLN B C 1
ATOM 3324 O O . GLN B 1 97 ? -10 -13.844 9.688 1 79.75 97 GLN B O 1
ATOM 3329 N N . LYS B 1 98 ? -8.586 -15.055 10.922 1 78.75 98 LYS B N 1
ATOM 3330 C CA . LYS B 1 98 ? -7.676 -15.227 9.789 1 78.75 98 LYS B CA 1
ATOM 3331 C C . LYS B 1 98 ? -8.328 -16.062 8.688 1 78.75 98 LYS B C 1
ATOM 3333 O O . LYS B 1 98 ? -8.25 -15.695 7.508 1 78.75 98 LYS B O 1
ATOM 3338 N N . ILE B 1 99 ? -8.922 -17.094 9.102 1 80.75 99 ILE B N 1
ATOM 3339 C CA . ILE B 1 99 ? -9.578 -17.969 8.148 1 80.75 99 ILE B CA 1
ATOM 3340 C C . ILE B 1 99 ? -10.742 -17.234 7.484 1 80.75 99 ILE B C 1
ATOM 3342 O O . ILE B 1 99 ? -10.93 -17.328 6.27 1 80.75 99 ILE B O 1
ATOM 3346 N N . SER B 1 100 ? -11.477 -16.547 8.297 1 84.94 100 SER B N 1
ATOM 3347 C CA . SER B 1 100 ? -12.609 -15.781 7.773 1 84.94 100 SER B CA 1
ATOM 3348 C C . SER B 1 100 ? -12.156 -14.766 6.734 1 84.94 100 SER B C 1
ATOM 3350 O O . SER B 1 100 ? -12.75 -14.672 5.652 1 84.94 100 SER B O 1
ATOM 3352 N N . LYS B 1 101 ? -11.117 -14.07 7.047 1 87.12 101 LYS B N 1
ATOM 3353 C CA . LYS B 1 101 ? -10.617 -13.055 6.129 1 87.12 101 LYS B CA 1
ATOM 3354 C C . LYS B 1 101 ? -10.133 -13.68 4.828 1 87.12 101 LYS B C 1
ATOM 3356 O O . LYS B 1 101 ? -10.352 -13.125 3.746 1 87.12 101 LYS B O 1
ATOM 3361 N N . CYS B 1 102 ? -9.547 -14.773 4.969 1 86 102 CYS B N 1
ATOM 3362 C CA . CYS B 1 102 ? -9.078 -15.484 3.781 1 86 102 CYS B CA 1
ATOM 3363 C C . CYS B 1 102 ? -10.242 -15.844 2.863 1 86 102 CYS B C 1
ATOM 3365 O O . CYS B 1 102 ? -10.188 -15.594 1.657 1 86 102 CYS B O 1
ATOM 3367 N N . ILE B 1 103 ? -11.219 -16.359 3.445 1 88.19 103 ILE B N 1
ATOM 3368 C CA . ILE B 1 103 ? -12.383 -16.766 2.67 1 88.19 103 ILE B CA 1
ATOM 3369 C C . ILE B 1 103 ? -13.094 -15.539 2.1 1 88.19 103 ILE B C 1
ATOM 3371 O O . ILE B 1 103 ? -13.492 -15.531 0.933 1 88.19 103 ILE B O 1
ATOM 3375 N N . ASN B 1 104 ? -13.195 -14.531 2.928 1 92.31 104 ASN B N 1
ATOM 3376 C CA . ASN B 1 104 ? -13.82 -13.289 2.473 1 92.31 104 ASN B CA 1
ATOM 3377 C C . ASN B 1 104 ? -13.102 -12.719 1.25 1 92.31 104 ASN B C 1
ATOM 3379 O O . ASN B 1 104 ? -13.75 -12.367 0.258 1 92.31 104 ASN B O 1
ATOM 3383 N N . MET B 1 105 ? -11.828 -12.711 1.312 1 92.62 105 MET B N 1
ATOM 3384 C CA . MET B 1 105 ? -11.016 -12.039 0.299 1 92.62 105 MET B CA 1
ATOM 3385 C C . MET B 1 105 ? -10.961 -12.859 -0.985 1 92.62 105 MET B C 1
ATOM 3387 O O . MET B 1 105 ? -10.586 -12.336 -2.039 1 92.62 105 MET B O 1
ATOM 3391 N N . THR B 1 106 ? -11.336 -14.078 -0.872 1 91.5 106 THR B N 1
ATOM 3392 C CA . THR B 1 106 ? -11.266 -14.938 -2.051 1 91.5 106 THR B CA 1
ATOM 3393 C C . THR B 1 106 ? -12.672 -15.234 -2.576 1 91.5 106 THR B C 1
ATOM 3395 O O . THR B 1 106 ? -12.82 -15.969 -3.559 1 91.5 106 THR B O 1
ATOM 3398 N N . ALA B 1 107 ? -13.656 -14.766 -1.844 1 91.44 107 ALA B N 1
ATOM 3399 C CA . ALA B 1 107 ? -15.023 -14.953 -2.312 1 91.44 107 ALA B CA 1
ATOM 3400 C C . ALA B 1 107 ? -15.242 -14.273 -3.664 1 91.44 107 ALA B C 1
ATOM 3402 O O . ALA B 1 107 ? -14.766 -13.156 -3.887 1 91.44 107 ALA B O 1
ATOM 3403 N N . PRO B 1 108 ? -16.062 -14.891 -4.652 1 91.69 108 PRO B N 1
ATOM 3404 C CA . PRO B 1 108 ? -16.906 -16.062 -4.48 1 91.69 108 PRO B CA 1
ATOM 3405 C C . PRO B 1 108 ? -16.125 -17.375 -4.543 1 91.69 108 PRO B C 1
ATOM 3407 O O . PRO B 1 108 ? -16.719 -18.453 -4.484 1 91.69 108 PRO B O 1
ATOM 3410 N N . GLY B 1 109 ? -14.867 -17.25 -4.652 1 91.56 109 GLY B N 1
ATOM 3411 C CA . GLY B 1 109 ? -13.945 -18.375 -4.645 1 91.56 109 GLY B CA 1
ATOM 3412 C C . GLY B 1 109 ? -12.695 -18.125 -5.469 1 91.56 109 GLY B C 1
ATOM 3413 O O . GLY B 1 109 ? -12.719 -17.344 -6.426 1 91.56 109 GLY B O 1
ATOM 3414 N N . PRO B 1 110 ? -11.695 -18.734 -5.09 1 93.69 110 PRO B N 1
ATOM 3415 C CA . PRO B 1 110 ? -10.469 -18.562 -5.875 1 93.69 110 PRO B CA 1
ATOM 3416 C C . PRO B 1 110 ? -10.492 -19.359 -7.184 1 93.69 110 PRO B C 1
ATOM 3418 O O . PRO B 1 110 ? -11.109 -20.422 -7.254 1 93.69 110 PRO B O 1
ATOM 3421 N N . HIS B 1 111 ? -9.875 -18.797 -8.172 1 94.56 111 HIS B N 1
ATOM 3422 C CA . HIS B 1 111 ? -9.648 -19.547 -9.398 1 94.56 111 HIS B CA 1
ATOM 3423 C C . HIS B 1 111 ? -8.539 -20.578 -9.219 1 94.56 111 HIS B C 1
ATOM 3425 O O . HIS B 1 111 ? -8.586 -21.656 -9.812 1 94.56 111 HIS B O 1
ATOM 3431 N N . ALA B 1 112 ? -7.582 -20.188 -8.391 1 95.81 112 ALA B N 1
ATOM 3432 C CA . ALA B 1 112 ? -6.477 -21.094 -8.109 1 95.81 112 ALA B CA 1
ATOM 3433 C C . ALA B 1 112 ? -6.004 -20.969 -6.668 1 95.81 112 ALA B C 1
ATOM 3435 O O . ALA B 1 112 ? -5.918 -19.859 -6.133 1 95.81 112 ALA B O 1
ATOM 3436 N N . ILE B 1 113 ? -5.789 -22.062 -6.066 1 94.62 113 ILE B N 1
ATOM 3437 C CA . ILE B 1 113 ? -5.125 -22.172 -4.77 1 94.62 113 ILE B CA 1
ATOM 3438 C C . ILE B 1 113 ? -3.658 -22.547 -4.965 1 94.62 113 ILE B C 1
ATOM 3440 O O . ILE B 1 113 ? -3.35 -23.641 -5.449 1 94.62 113 ILE B O 1
ATOM 3444 N N . ILE B 1 114 ? -2.816 -21.609 -4.621 1 96.5 114 ILE B N 1
ATOM 3445 C CA . ILE B 1 114 ? -1.389 -21.844 -4.809 1 96.5 114 ILE B CA 1
ATOM 3446 C C . ILE B 1 114 ? -0.765 -22.297 -3.492 1 96.5 114 ILE B C 1
ATOM 3448 O O . ILE B 1 114 ? -0.617 -21.5 -2.559 1 96.5 114 ILE B O 1
ATOM 3452 N N . LEU B 1 115 ? -0.463 -23.547 -3.463 1 93.5 115 LEU B N 1
ATOM 3453 C CA . LEU B 1 115 ? 0.238 -24.078 -2.299 1 93.5 115 LEU B CA 1
ATOM 3454 C C . LEU B 1 115 ? 1.74 -23.844 -2.414 1 93.5 115 LEU B C 1
ATOM 3456 O O . LEU B 1 115 ? 2.408 -24.453 -3.246 1 93.5 115 LEU B O 1
ATOM 3460 N N . VAL B 1 116 ? 2.264 -23 -1.558 1 94 116 VAL B N 1
ATOM 3461 C CA . VAL B 1 116 ? 3.664 -22.594 -1.644 1 94 116 VAL B CA 1
ATOM 3462 C C . VAL B 1 116 ? 4.512 -23.469 -0.721 1 94 116 VAL B C 1
ATOM 3464 O O . VAL B 1 116 ? 4.242 -23.547 0.48 1 94 116 VAL B O 1
ATOM 3467 N N . ILE B 1 117 ? 5.5 -24.109 -1.308 1 90.69 117 ILE B N 1
ATOM 3468 C CA . ILE B 1 117 ? 6.395 -25 -0.574 1 90.69 117 ILE B CA 1
ATOM 3469 C C . ILE B 1 117 ? 7.848 -24.609 -0.84 1 90.69 117 ILE B C 1
ATOM 3471 O O . ILE B 1 117 ? 8.242 -24.391 -1.991 1 90.69 117 ILE B O 1
ATOM 3475 N N . LYS B 1 118 ? 8.602 -24.469 0.178 1 89.56 118 LYS B N 1
ATOM 3476 C CA . LYS B 1 118 ? 10.031 -24.203 0.034 1 89.56 118 LYS B CA 1
ATOM 3477 C C . LYS B 1 118 ? 10.789 -25.469 -0.36 1 89.56 118 LYS B C 1
ATOM 3479 O O . LYS B 1 118 ? 10.516 -26.547 0.163 1 89.56 118 LYS B O 1
ATOM 3484 N N . LEU B 1 119 ? 11.719 -25.375 -1.352 1 87.06 119 LEU B N 1
ATOM 3485 C CA . LEU B 1 119 ? 12.5 -26.5 -1.859 1 87.06 119 LEU B CA 1
ATOM 3486 C C . LEU B 1 119 ? 13.453 -27.031 -0.792 1 87.06 119 LEU B C 1
ATOM 3488 O O . LEU B 1 119 ? 14.133 -28.031 -1.003 1 87.06 119 LEU B O 1
ATOM 3492 N N . GLU B 1 120 ? 13.172 -26.906 0.457 1 78 120 GLU B N 1
ATOM 3493 C CA . GLU B 1 120 ? 13.906 -27.594 1.517 1 78 120 GLU B CA 1
ATOM 3494 C C . GLU B 1 120 ? 13.227 -28.922 1.884 1 78 120 GLU B C 1
ATOM 3496 O O . GLU B 1 120 ? 12.242 -29.312 1.261 1 78 120 GLU B O 1
ATOM 3501 N N . THR B 1 121 ? 13.789 -29.688 2.73 1 64.94 121 THR B N 1
ATOM 3502 C CA . THR B 1 121 ? 13.172 -30.953 3.107 1 64.94 121 THR B CA 1
ATOM 3503 C C . THR B 1 121 ? 11.711 -30.75 3.484 1 64.94 121 THR B C 1
ATOM 3505 O O . THR B 1 121 ? 11.375 -29.812 4.199 1 64.94 121 THR B O 1
ATOM 3508 N N . PHE B 1 122 ? 10.836 -31.312 2.631 1 67.56 122 PHE B N 1
ATOM 3509 C CA . PHE B 1 122 ? 9.406 -31.344 2.918 1 67.56 122 PHE B CA 1
ATOM 3510 C C . PHE B 1 122 ? 9.141 -31.922 4.301 1 67.56 122 PHE B C 1
ATOM 3512 O O . PHE B 1 122 ? 9.266 -33.125 4.512 1 67.56 122 PHE B O 1
ATOM 3519 N N . ALA B 1 123 ? 8.883 -31 5.219 1 71.62 123 ALA B N 1
ATOM 3520 C CA . ALA B 1 123 ? 8.742 -31.375 6.625 1 71.62 123 ALA B CA 1
ATOM 3521 C C . ALA B 1 123 ? 7.293 -31.703 6.965 1 71.62 123 ALA B C 1
ATOM 3523 O O . ALA B 1 123 ? 6.406 -31.562 6.121 1 71.62 123 ALA B O 1
ATOM 3524 N N . GLU B 1 124 ? 7.098 -32.375 8.039 1 75.5 124 GLU B N 1
ATOM 3525 C CA . GLU B 1 124 ? 5.789 -32.719 8.586 1 75.5 124 GLU B CA 1
ATOM 3526 C C . GLU B 1 124 ? 4.859 -31.516 8.602 1 75.5 124 GLU B C 1
ATOM 3528 O O . GLU B 1 124 ? 3.652 -31.656 8.375 1 75.5 124 GLU B O 1
ATOM 3533 N N . GLU B 1 125 ? 5.422 -30.406 8.68 1 74.38 125 GLU B N 1
ATOM 3534 C CA . GLU B 1 125 ? 4.633 -29.172 8.734 1 74.38 125 GLU B CA 1
ATOM 3535 C C . GLU B 1 125 ? 3.934 -28.922 7.398 1 74.38 125 GLU B C 1
ATOM 3537 O O . GLU B 1 125 ? 2.803 -28.422 7.371 1 74.38 125 GLU B O 1
ATOM 3542 N N . GLU B 1 126 ? 4.586 -29.281 6.379 1 77.38 126 GLU B N 1
ATOM 3543 C CA . GLU B 1 126 ? 3.998 -29.094 5.055 1 77.38 126 GLU B CA 1
ATOM 3544 C C . GLU B 1 126 ? 2.812 -30.031 4.844 1 77.38 126 GLU B C 1
ATOM 3546 O O . GLU B 1 126 ? 1.808 -29.641 4.242 1 77.38 126 GLU B O 1
ATOM 3551 N N . LYS B 1 127 ? 2.949 -31.188 5.359 1 76.12 127 LYS B N 1
ATOM 3552 C CA . LYS B 1 127 ? 1.857 -32.156 5.258 1 76.12 127 LYS B CA 1
ATOM 3553 C C . LYS B 1 127 ? 0.611 -31.656 5.98 1 76.12 127 LYS B C 1
ATOM 3555 O O . LYS B 1 127 ? -0.5 -31.75 5.453 1 76.12 127 LYS B O 1
ATOM 3560 N N . LEU B 1 128 ? 0.868 -31.172 7.098 1 76.56 128 LEU B N 1
ATOM 3561 C CA . LEU B 1 128 ? -0.235 -30.656 7.898 1 76.56 128 LEU B CA 1
ATOM 3562 C C . LEU B 1 128 ? -0.894 -29.469 7.199 1 76.56 128 LEU B C 1
ATOM 3564 O O . LEU B 1 128 ? -2.113 -29.297 7.273 1 76.56 128 LEU B O 1
ATOM 3568 N N . SER B 1 129 ? -0.085 -28.672 6.52 1 76.75 129 SER B N 1
ATOM 3569 C CA . SER B 1 129 ? -0.624 -27.516 5.797 1 76.75 129 SER B CA 1
ATOM 3570 C C . SER B 1 129 ? -1.582 -27.969 4.695 1 76.75 129 SER B C 1
ATOM 3572 O O . SER B 1 129 ? -2.623 -27.344 4.484 1 76.75 129 SER B O 1
ATOM 3574 N N . VAL B 1 130 ? -1.281 -28.984 4.066 1 77 130 VAL B N 1
ATOM 3575 C CA . VAL B 1 130 ? -2.109 -29.516 2.986 1 77 130 VAL B CA 1
ATOM 3576 C C . VAL B 1 130 ? -3.453 -29.984 3.543 1 77 130 VAL B C 1
ATOM 3578 O O . VAL B 1 130 ? -4.5 -29.719 2.951 1 77 130 VAL B O 1
ATOM 3581 N N . GLU B 1 131 ? -3.377 -30.641 4.621 1 78.12 131 GLU B N 1
ATOM 3582 C CA . GLU B 1 131 ? -4.602 -31.094 5.266 1 78.12 131 GLU B CA 1
ATOM 3583 C C . GLU B 1 131 ? -5.469 -29.922 5.715 1 78.12 131 GLU B C 1
ATOM 3585 O O . GLU B 1 131 ? -6.695 -29.969 5.594 1 78.12 131 GLU B O 1
ATOM 3590 N N . LYS B 1 132 ? -4.824 -28.984 6.199 1 77.62 132 LYS B N 1
ATOM 3591 C CA . LYS B 1 132 ? -5.543 -27.797 6.664 1 77.62 132 LYS B CA 1
ATOM 3592 C C . LYS B 1 132 ? -6.227 -27.078 5.504 1 77.62 132 LYS B C 1
ATOM 3594 O O . LYS B 1 132 ? -7.348 -26.594 5.641 1 77.62 132 LYS B O 1
ATOM 3599 N N . ILE B 1 133 ? -5.613 -27.031 4.43 1 77.94 133 ILE B N 1
ATOM 3600 C CA . ILE B 1 133 ? -6.191 -26.422 3.238 1 77.94 133 ILE B CA 1
ATOM 3601 C C . ILE B 1 133 ? -7.449 -27.188 2.824 1 77.94 133 ILE B C 1
ATOM 3603 O O . ILE B 1 133 ? -8.453 -26.578 2.449 1 77.94 133 ILE B O 1
ATOM 3607 N N . ARG B 1 134 ? -7.355 -28.438 2.941 1 77.31 134 ARG B N 1
ATOM 3608 C CA . ARG B 1 134 ? -8.492 -29.281 2.58 1 77.31 134 ARG B CA 1
ATOM 3609 C C . ARG B 1 134 ? -9.68 -29.031 3.506 1 77.31 134 ARG B C 1
ATOM 3611 O O . ARG B 1 134 ? -10.836 -29.062 3.072 1 77.31 134 ARG B O 1
ATOM 3618 N N . VAL B 1 135 ? -9.305 -28.844 4.695 1 76.69 135 VAL B N 1
ATOM 3619 C CA . VAL B 1 135 ? -10.352 -28.562 5.676 1 76.69 135 VAL B CA 1
ATOM 3620 C C . VAL B 1 135 ? -11.016 -27.234 5.363 1 76.69 135 VAL B C 1
ATOM 3622 O O . VAL B 1 135 ? -12.234 -27.094 5.477 1 76.69 135 VAL B O 1
ATOM 3625 N N . ILE B 1 136 ? -10.289 -26.344 4.934 1 75.94 136 ILE B N 1
ATOM 3626 C CA . ILE B 1 136 ? -10.797 -25 4.688 1 75.94 136 ILE B CA 1
ATOM 3627 C C . ILE B 1 136 ? -11.555 -24.969 3.363 1 75.94 136 ILE B C 1
ATOM 3629 O O . ILE B 1 136 ? -12.648 -24.406 3.283 1 75.94 136 ILE B O 1
ATOM 3633 N N . PHE B 1 137 ? -11 -25.625 2.352 1 79.12 137 PHE B N 1
ATOM 3634 C CA . PHE B 1 137 ? -11.539 -25.469 1.007 1 79.12 137 PHE B CA 1
ATOM 3635 C C . PHE B 1 137 ? -12.289 -26.719 0.567 1 79.12 137 PHE B C 1
ATOM 3637 O O . PHE B 1 137 ? -13.078 -26.672 -0.379 1 79.12 137 PHE B O 1
ATOM 3644 N N . GLY B 1 138 ? -12.094 -27.781 1.281 1 76 138 GLY B N 1
ATOM 3645 C CA . GLY B 1 138 ? -12.727 -29.047 0.909 1 76 138 GLY B CA 1
ATOM 3646 C C . GLY B 1 138 ? -11.883 -29.875 -0.033 1 76 138 GLY B C 1
ATOM 3647 O O . GLY B 1 138 ? -10.875 -29.391 -0.563 1 76 138 GLY B O 1
ATOM 3648 N N . GLU B 1 139 ? -12.336 -31.078 -0.325 1 78.94 139 GLU B N 1
ATOM 3649 C CA . GLU B 1 139 ? -11.594 -32.031 -1.149 1 78.94 139 GLU B CA 1
ATOM 3650 C C . GLU B 1 139 ? -11.578 -31.578 -2.611 1 78.94 139 GLU B C 1
ATOM 3652 O O . GLU B 1 139 ? -10.586 -31.797 -3.316 1 78.94 139 GLU B O 1
ATOM 3657 N N . GLU B 1 140 ? -12.57 -30.922 -3.031 1 85.31 140 GLU B N 1
ATOM 3658 C CA . GLU B 1 140 ? -12.68 -30.5 -4.422 1 85.31 140 GLU B CA 1
ATOM 3659 C C . GLU B 1 140 ? -11.664 -29.406 -4.742 1 85.31 140 GLU B C 1
ATOM 3661 O O . GLU B 1 140 ? -11.398 -29.125 -5.91 1 85.31 140 GLU B O 1
ATOM 3666 N N . ALA B 1 141 ? -11.102 -28.906 -3.668 1 87.19 141 ALA B N 1
ATOM 3667 C CA . ALA B 1 141 ? -10.125 -27.828 -3.859 1 87.19 141 ALA B CA 1
ATOM 3668 C C . ALA B 1 141 ? -8.867 -28.359 -4.551 1 87.19 141 ALA B C 1
ATOM 3670 O O . ALA B 1 141 ? -8.125 -27.594 -5.168 1 87.19 141 ALA B O 1
ATOM 3671 N N . ASP B 1 142 ? -8.648 -29.641 -4.477 1 89.62 142 ASP B N 1
ATOM 3672 C CA . ASP B 1 142 ? -7.48 -30.25 -5.098 1 89.62 142 ASP B CA 1
ATOM 3673 C C . ASP B 1 142 ? -7.43 -29.953 -6.594 1 89.62 142 ASP B C 1
ATOM 3675 O O . ASP B 1 142 ? -6.355 -29.719 -7.152 1 89.62 142 ASP B O 1
ATOM 3679 N N . LYS B 1 143 ? -8.586 -29.938 -7.188 1 92.06 143 LYS B N 1
ATOM 3680 C CA . LYS B 1 143 ? -8.688 -29.719 -8.625 1 92.06 143 LYS B CA 1
ATOM 3681 C C . LYS B 1 143 ? -8.273 -28.297 -8.992 1 92.06 143 LYS B C 1
ATOM 3683 O O . LYS B 1 143 ? -8.008 -28 -10.156 1 92.06 143 LYS B O 1
ATOM 3688 N N . HIS B 1 144 ? -8.258 -27.438 -8.016 1 93.81 144 HIS B N 1
ATOM 3689 C CA . HIS B 1 144 ? -7.938 -26.031 -8.234 1 93.81 144 HIS B CA 1
ATOM 3690 C C . HIS B 1 144 ? -6.605 -25.672 -7.594 1 93.81 144 HIS B C 1
ATOM 3692 O O . HIS B 1 144 ? -6.297 -24.484 -7.434 1 93.81 144 HIS B O 1
ATOM 3698 N N . THR B 1 145 ? -5.832 -26.656 -7.184 1 94.12 145 THR B N 1
ATOM 3699 C CA . THR B 1 145 ? -4.609 -26.391 -6.438 1 94.12 145 THR B CA 1
ATOM 3700 C C . THR B 1 145 ? -3.381 -26.609 -7.32 1 94.12 145 THR B C 1
ATOM 3702 O O . THR B 1 145 ? -3.318 -27.578 -8.078 1 94.12 145 THR B O 1
ATOM 3705 N N . LEU B 1 146 ? -2.514 -25.688 -7.332 1 96.5 146 LEU B N 1
ATOM 3706 C CA . LEU B 1 146 ? -1.199 -25.766 -7.961 1 96.5 146 LEU B CA 1
ATOM 3707 C C . LEU B 1 146 ? -0.091 -25.578 -6.93 1 96.5 146 LEU B C 1
ATOM 3709 O O . LEU B 1 146 ? -0.176 -24.688 -6.082 1 96.5 146 LEU B O 1
ATOM 3713 N N . ILE B 1 147 ? 0.924 -26.453 -6.961 1 95.06 147 ILE B N 1
ATOM 3714 C CA . ILE B 1 147 ? 2.029 -26.344 -6.016 1 95.06 147 ILE B CA 1
ATOM 3715 C C . ILE B 1 147 ? 3.104 -25.422 -6.57 1 95.06 147 ILE B C 1
ATOM 3717 O O . ILE B 1 147 ? 3.559 -25.594 -7.703 1 95.06 147 ILE B O 1
ATOM 3721 N N . LEU B 1 148 ? 3.477 -24.422 -5.805 1 97.19 148 LEU B N 1
ATOM 3722 C CA . LEU B 1 148 ? 4.543 -23.5 -6.172 1 97.19 148 LEU B CA 1
ATOM 3723 C C . LEU B 1 148 ? 5.766 -23.703 -5.285 1 97.19 148 LEU B C 1
ATOM 3725 O O . LEU B 1 148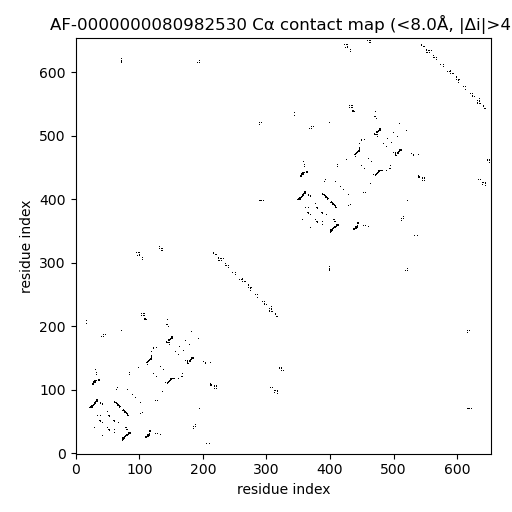 ? 5.723 -23.438 -4.082 1 97.19 148 LEU B O 1
ATOM 3729 N N . PHE B 1 149 ? 6.805 -24.188 -5.895 1 95.19 149 PHE B N 1
ATOM 3730 C CA . PHE B 1 149 ? 8.07 -24.328 -5.18 1 95.19 149 PHE B CA 1
ATOM 3731 C C . PHE B 1 149 ? 8.859 -23.031 -5.207 1 95.19 149 PHE B C 1
ATOM 3733 O O . PHE B 1 149 ? 8.984 -22.391 -6.254 1 95.19 149 PHE B O 1
ATOM 3740 N N . THR B 1 150 ? 9.336 -22.609 -4.055 1 94.88 150 THR B N 1
ATOM 3741 C CA . THR B 1 150 ? 10.141 -21.391 -3.984 1 94.88 150 THR B CA 1
ATOM 3742 C C . THR B 1 150 ? 11.609 -21.719 -3.75 1 94.88 150 THR B C 1
ATOM 3744 O O . THR B 1 150 ? 11.961 -22.891 -3.529 1 94.88 150 THR B O 1
ATOM 3747 N N . HIS B 1 151 ? 12.477 -20.734 -3.918 1 93.56 151 HIS B N 1
ATOM 3748 C CA . HIS B 1 151 ? 13.93 -20.859 -3.816 1 93.56 151 HIS B CA 1
ATOM 3749 C C . HIS B 1 151 ? 14.492 -21.672 -4.973 1 93.56 151 HIS B C 1
ATOM 3751 O O . HIS B 1 151 ? 15.375 -22.516 -4.77 1 93.56 151 HIS B O 1
ATOM 3757 N N . GLY B 1 152 ? 13.961 -21.453 -6.066 1 91.88 152 GLY B N 1
ATOM 3758 C CA . GLY B 1 152 ? 14.438 -22.109 -7.27 1 91.88 152 GLY B CA 1
ATOM 3759 C C . GLY B 1 152 ? 15.914 -21.859 -7.543 1 91.88 152 GLY B C 1
ATOM 3760 O O . GLY B 1 152 ? 16.562 -22.625 -8.258 1 91.88 152 GLY B O 1
ATOM 3761 N N . ASP B 1 153 ? 16.422 -20.812 -6.992 1 91.12 153 ASP B N 1
ATOM 3762 C CA . ASP B 1 153 ? 17.844 -20.5 -7.137 1 91.12 153 ASP B CA 1
ATOM 3763 C C . ASP B 1 153 ? 18.719 -21.531 -6.426 1 91.12 153 ASP B C 1
ATOM 3765 O O . ASP B 1 153 ? 19.906 -21.672 -6.727 1 91.12 153 ASP B O 1
ATOM 3769 N N . GLU B 1 154 ? 18.172 -22.219 -5.52 1 88.25 154 GLU B N 1
ATOM 3770 C CA . GLU B 1 154 ? 18.922 -23.203 -4.73 1 88.25 154 GLU B CA 1
ATOM 3771 C C . GLU B 1 154 ? 18.812 -24.594 -5.34 1 88.25 154 GLU B C 1
ATOM 3773 O O . GLU B 1 154 ? 19.438 -25.547 -4.844 1 88.25 154 GLU B O 1
ATOM 3778 N N . LEU B 1 155 ? 18.078 -24.672 -6.344 1 86.25 155 LEU B N 1
ATOM 3779 C CA . LEU B 1 155 ? 17.891 -25.969 -6.992 1 86.25 155 LEU B CA 1
ATOM 3780 C C . LEU B 1 155 ? 19.156 -26.391 -7.723 1 86.25 155 LEU B C 1
ATOM 3782 O O . LEU B 1 155 ? 19.656 -25.656 -8.578 1 86.25 155 LEU B O 1
ATOM 3786 N N . THR B 1 156 ? 19.938 -27.438 -7.301 1 83.19 156 THR B N 1
ATOM 3787 C CA . THR B 1 156 ? 21.141 -27.953 -7.953 1 83.19 156 THR B CA 1
ATOM 3788 C C . THR B 1 156 ? 20.781 -28.953 -9.047 1 83.19 156 THR B C 1
ATOM 3790 O O . THR B 1 156 ? 21.484 -29.062 -10.055 1 83.19 156 THR B O 1
ATOM 3793 N N . GLY B 1 157 ? 19.625 -29.625 -8.992 1 83.88 157 GLY B N 1
ATOM 3794 C CA . GLY B 1 157 ? 19.094 -30.547 -9.977 1 83.88 157 GLY B CA 1
ATOM 3795 C C . GLY B 1 157 ? 17.75 -30.109 -10.555 1 83.88 157 GLY B C 1
ATOM 3796 O O . GLY B 1 157 ? 17.422 -28.922 -10.539 1 83.88 157 GLY B O 1
ATOM 3797 N N . SER B 1 158 ? 17.172 -30.969 -11.289 1 89.38 158 SER B N 1
ATOM 3798 C CA . SER B 1 158 ? 15.859 -30.656 -11.844 1 89.38 158 SER B CA 1
ATOM 3799 C C . SER B 1 158 ? 14.773 -30.766 -10.773 1 89.38 158 SER B C 1
ATOM 3801 O O . SER B 1 158 ? 14.945 -31.453 -9.766 1 89.38 158 SER B O 1
ATOM 3803 N N . ILE B 1 159 ? 13.758 -29.984 -10.953 1 91.38 159 ILE B N 1
ATOM 3804 C CA . ILE B 1 159 ? 12.641 -30.031 -10.016 1 91.38 159 ILE B CA 1
ATOM 3805 C C . ILE B 1 159 ? 12.055 -31.438 -9.984 1 91.38 159 ILE B C 1
ATOM 3807 O O . ILE B 1 159 ? 11.586 -31.906 -8.945 1 91.38 159 ILE B O 1
ATOM 3811 N N . GLU B 1 160 ? 12.18 -32.188 -11.039 1 91.12 160 GLU B N 1
ATOM 3812 C CA . GLU B 1 160 ? 11.672 -33.562 -11.117 1 91.12 160 GLU B CA 1
ATOM 3813 C C . GLU B 1 160 ? 12.43 -34.469 -10.172 1 91.12 160 GLU B C 1
ATOM 3815 O O . GLU B 1 160 ? 11.836 -35.344 -9.523 1 91.12 160 GLU B O 1
ATOM 3820 N N . GLU B 1 161 ? 13.719 -34.25 -10.141 1 88.44 161 GLU B N 1
ATOM 3821 C CA . GLU B 1 161 ? 14.539 -35.031 -9.227 1 88.44 161 GLU B CA 1
ATOM 3822 C C . GLU B 1 161 ? 14.18 -34.781 -7.773 1 88.44 161 GLU B C 1
ATOM 3824 O O . GLU B 1 161 ? 14.125 -35.688 -6.953 1 88.44 161 GLU B O 1
ATOM 3829 N N . PHE B 1 162 ? 13.891 -33.531 -7.504 1 87.31 162 PHE B N 1
ATOM 3830 C CA . PHE B 1 162 ? 13.5 -33.125 -6.156 1 87.31 162 PHE B CA 1
ATOM 3831 C C . PHE B 1 162 ? 12.172 -33.781 -5.766 1 87.31 162 PHE B C 1
ATOM 3833 O O . PHE B 1 162 ? 12.039 -34.312 -4.664 1 87.31 162 PHE B O 1
ATOM 3840 N N . ILE B 1 163 ? 11.242 -33.812 -6.66 1 89.69 163 ILE B N 1
ATOM 3841 C CA . ILE B 1 163 ? 9.906 -34.344 -6.422 1 89.69 163 ILE B CA 1
ATOM 3842 C C . ILE B 1 163 ? 10 -35.875 -6.246 1 89.69 163 ILE B C 1
ATOM 3844 O O . ILE B 1 163 ? 9.359 -36.438 -5.359 1 89.69 163 ILE B O 1
ATOM 3848 N N . LYS B 1 164 ? 10.82 -36.5 -6.973 1 87.56 164 LYS B N 1
ATOM 3849 C CA . LYS B 1 164 ? 10.953 -37.969 -6.957 1 87.56 164 LYS B CA 1
ATOM 3850 C C . LYS B 1 164 ? 11.531 -38.438 -5.633 1 87.56 164 LYS B C 1
ATOM 3852 O O . LYS B 1 164 ? 11.234 -39.562 -5.188 1 87.56 164 LYS B O 1
ATOM 3857 N N . ALA B 1 165 ? 12.289 -37.594 -4.973 1 82.75 165 ALA B N 1
ATOM 3858 C CA . ALA B 1 165 ? 13.016 -38 -3.768 1 82.75 165 ALA B CA 1
ATOM 3859 C C . ALA B 1 165 ? 12.086 -38.062 -2.562 1 82.75 165 ALA B C 1
ATOM 3861 O O . ALA B 1 165 ? 12.414 -38.688 -1.545 1 82.75 165 ALA B O 1
ATOM 3862 N N . SER B 1 166 ? 10.938 -37.469 -2.645 1 86.38 166 SER B N 1
ATOM 3863 C CA . SER B 1 166 ? 10.016 -37.438 -1.517 1 86.38 166 SER B CA 1
ATOM 3864 C C . SER B 1 166 ? 8.68 -38.094 -1.869 1 86.38 166 SER B C 1
ATOM 3866 O O . SER B 1 166 ? 7.93 -37.562 -2.699 1 86.38 166 SER B O 1
ATOM 3868 N N . GLU B 1 167 ? 8.344 -39.156 -1.19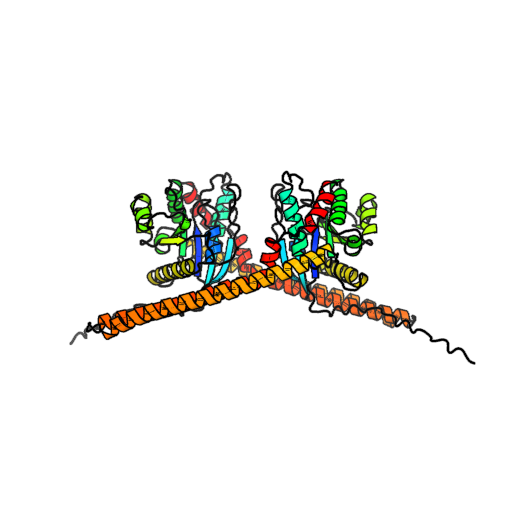3 1 87.25 167 GLU B N 1
ATOM 3869 C CA . GLU B 1 167 ? 7.082 -39.844 -1.413 1 87.25 167 GLU B CA 1
ATOM 3870 C C . GLU B 1 167 ? 5.887 -39 -1.025 1 87.25 167 GLU B C 1
ATOM 3872 O O . GLU B 1 167 ? 4.867 -38.969 -1.72 1 87.25 167 GLU B O 1
ATOM 3877 N N . ASP B 1 168 ? 6.074 -38.312 0 1 85.69 168 ASP B N 1
ATOM 3878 C CA . ASP B 1 168 ? 5.012 -37.438 0.477 1 85.69 168 ASP B CA 1
ATOM 3879 C C . ASP B 1 168 ? 4.691 -36.344 -0.55 1 85.69 168 ASP B C 1
ATOM 3881 O O . ASP B 1 168 ? 3.521 -36.062 -0.81 1 85.69 168 ASP B O 1
ATOM 3885 N N . LEU B 1 169 ? 5.668 -35.812 -1.086 1 87.88 169 LEU B N 1
ATOM 3886 C CA . LEU B 1 169 ? 5.484 -34.75 -2.084 1 87.88 169 LEU B CA 1
ATOM 3887 C C . LEU B 1 169 ? 4.793 -35.312 -3.326 1 87.88 169 LEU B C 1
ATOM 3889 O O . LEU B 1 169 ? 3.928 -34.656 -3.906 1 87.88 169 LEU B O 1
ATOM 3893 N N . ARG B 1 170 ? 5.148 -36.469 -3.719 1 91.12 170 ARG B N 1
ATOM 3894 C CA . ARG B 1 170 ? 4.535 -37.094 -4.887 1 91.12 170 ARG B CA 1
ATOM 3895 C C . ARG B 1 170 ? 3.047 -37.344 -4.664 1 91.12 170 ARG B C 1
ATOM 3897 O O . ARG B 1 170 ? 2.24 -37.156 -5.574 1 91.12 170 ARG B O 1
ATOM 3904 N N . GLU B 1 171 ? 2.746 -37.719 -3.502 1 88.94 171 GLU B N 1
ATOM 3905 C CA . GLU B 1 171 ? 1.345 -37.938 -3.17 1 88.94 171 GLU B CA 1
ATOM 3906 C C . GLU B 1 171 ? 0.527 -36.656 -3.268 1 88.94 171 GLU B C 1
ATOM 3908 O O . GLU B 1 171 ? -0.552 -36.656 -3.865 1 88.94 171 GLU B O 1
ATOM 3913 N N . ILE B 1 172 ? 1.051 -35.656 -2.725 1 87.12 172 ILE B N 1
ATOM 3914 C CA . ILE B 1 172 ? 0.36 -34.375 -2.744 1 87.12 172 ILE B CA 1
ATOM 3915 C C . ILE B 1 172 ? 0.221 -33.875 -4.184 1 87.12 172 ILE B C 1
ATOM 3917 O O . ILE B 1 172 ? -0.838 -33.375 -4.582 1 87.12 172 ILE B O 1
ATOM 3921 N N . LEU B 1 173 ? 1.275 -34 -4.922 1 91.88 173 LEU B N 1
ATOM 3922 C CA . LEU B 1 173 ? 1.264 -33.562 -6.316 1 91.88 173 LEU B CA 1
ATOM 3923 C C . LEU B 1 173 ? 0.229 -34.344 -7.121 1 91.88 173 LEU B C 1
ATOM 3925 O O . LEU B 1 173 ? -0.472 -33.781 -7.957 1 91.88 173 LEU B O 1
ATOM 3929 N N . SER B 1 174 ? 0.214 -35.594 -6.859 1 92.12 174 SER B N 1
ATOM 3930 C CA . SER B 1 174 ? -0.755 -36.438 -7.562 1 92.12 174 SER B CA 1
ATOM 3931 C C . SER B 1 174 ? -2.184 -35.969 -7.27 1 92.12 174 SER B C 1
ATOM 3933 O O . SER B 1 174 ? -3.023 -35.938 -8.172 1 92.12 174 SER B O 1
ATOM 3935 N N . ARG B 1 175 ? -2.447 -35.625 -6.086 1 88.25 175 ARG B N 1
ATOM 3936 C CA . ARG B 1 175 ? -3.77 -35.188 -5.672 1 88.25 175 ARG B CA 1
ATOM 3937 C C . ARG B 1 175 ? -4.148 -33.875 -6.383 1 88.25 175 ARG B C 1
ATOM 3939 O O . ARG B 1 175 ? -5.32 -33.656 -6.672 1 88.25 175 ARG B O 1
ATOM 3946 N N . CYS B 1 176 ? -3.17 -33.094 -6.668 1 90.69 176 CYS B N 1
ATOM 3947 C CA . CYS B 1 176 ? -3.416 -31.797 -7.277 1 90.69 176 CYS B CA 1
ATOM 3948 C C . CYS B 1 176 ? -3.32 -31.891 -8.797 1 90.69 176 CYS B C 1
ATOM 3950 O O . CYS B 1 176 ? -3.221 -30.859 -9.477 1 90.69 176 CYS B O 1
ATOM 3952 N N . GLY B 1 177 ? -3.25 -33.094 -9.359 1 91.31 177 GLY B N 1
ATOM 3953 C CA . GLY B 1 177 ? -3.244 -33.281 -10.805 1 91.31 177 GLY B CA 1
ATOM 3954 C C . GLY B 1 177 ? -1.865 -33.125 -11.422 1 91.31 177 GLY B C 1
ATOM 3955 O O . GLY B 1 177 ? -1.741 -32.812 -12.609 1 91.31 177 GLY B O 1
ATOM 3956 N N . GLY B 1 178 ? -0.837 -33.188 -10.547 1 94.56 178 GLY B N 1
ATOM 3957 C CA . GLY B 1 178 ? 0.528 -33.094 -11.039 1 94.56 178 GLY B CA 1
ATOM 3958 C C . GLY B 1 178 ? 0.926 -31.688 -11.422 1 94.56 178 GLY B C 1
ATOM 3959 O O . GLY B 1 178 ? 1.866 -31.484 -12.195 1 94.56 178 GLY B O 1
ATOM 3960 N N . ARG B 1 179 ? 0.239 -30.734 -10.977 1 96.19 179 ARG B N 1
ATOM 3961 C CA . ARG B 1 179 ? 0.476 -29.328 -11.344 1 96.19 179 ARG B CA 1
ATOM 3962 C C . ARG B 1 179 ? 1.483 -28.688 -10.406 1 96.19 179 ARG B C 1
ATOM 3964 O O . ARG B 1 179 ? 1.245 -28.594 -9.195 1 96.19 179 ARG B O 1
ATOM 3971 N N . TYR B 1 180 ? 2.574 -28.188 -10.891 1 96.62 180 TYR B N 1
ATOM 3972 C CA . TYR B 1 180 ? 3.551 -27.484 -10.07 1 96.62 180 TYR B CA 1
ATOM 3973 C C . TYR B 1 180 ? 4.324 -26.469 -10.898 1 96.62 180 TYR B C 1
ATOM 3975 O O . TYR B 1 180 ? 4.258 -26.484 -12.133 1 96.62 180 TYR B O 1
ATOM 3983 N N . HIS B 1 181 ? 4.922 -25.578 -10.281 1 97.62 181 HIS B N 1
ATOM 3984 C CA . HIS B 1 181 ? 5.812 -24.562 -10.852 1 97.62 181 HIS B CA 1
ATOM 3985 C C . HIS B 1 181 ? 6.898 -24.172 -9.859 1 97.62 181 HIS B C 1
ATOM 3987 O O . HIS B 1 181 ? 6.809 -24.484 -8.672 1 97.62 181 HIS B O 1
ATOM 3993 N N . VAL B 1 182 ? 7.961 -23.562 -10.352 1 96.94 182 VAL B N 1
ATOM 3994 C CA . VAL B 1 182 ? 9.086 -23.172 -9.508 1 96.94 182 VAL B CA 1
ATOM 3995 C C . VAL B 1 182 ? 9.344 -21.672 -9.656 1 96.94 182 VAL B C 1
ATOM 3997 O O . VAL B 1 182 ? 9.375 -21.156 -10.766 1 96.94 182 VAL B O 1
ATOM 4000 N N . PHE B 1 183 ? 9.5 -21.016 -8.531 1 97.38 183 PHE B N 1
ATOM 4001 C CA . PHE B 1 183 ? 9.836 -19.594 -8.523 1 97.38 183 PHE B CA 1
ATOM 4002 C C . PHE B 1 183 ? 11.227 -19.375 -7.949 1 97.38 183 PHE B C 1
ATOM 4004 O O . PHE B 1 183 ? 11.617 -20.031 -6.98 1 97.38 183 PHE B O 1
ATOM 4011 N N . ASN B 1 184 ? 11.969 -18.547 -8.562 1 96.38 184 ASN B N 1
ATOM 4012 C CA . ASN B 1 184 ? 13.078 -17.844 -7.934 1 96.38 184 ASN B CA 1
ATOM 4013 C C . ASN B 1 184 ? 12.68 -16.422 -7.555 1 96.38 184 ASN B C 1
ATOM 4015 O O . ASN B 1 184 ? 12.773 -15.5 -8.375 1 96.38 184 ASN B O 1
ATOM 4019 N N . ASN B 1 185 ? 12.289 -16.203 -6.32 1 95.62 185 ASN B N 1
ATOM 4020 C CA . ASN B 1 185 ? 11.75 -14.922 -5.879 1 95.62 185 ASN B CA 1
ATOM 4021 C C . ASN B 1 185 ? 12.852 -13.875 -5.762 1 95.62 185 ASN B C 1
ATOM 4023 O O . ASN B 1 185 ? 12.562 -12.688 -5.602 1 95.62 185 ASN B O 1
ATOM 4027 N N . LYS B 1 186 ? 14.07 -14.258 -5.844 1 94.19 186 LYS B N 1
ATOM 4028 C CA . LYS B 1 186 ? 15.18 -13.305 -5.809 1 94.19 186 LYS B CA 1
ATOM 4029 C C . LYS B 1 186 ? 15.344 -12.602 -7.156 1 94.19 186 LYS B C 1
ATOM 4031 O O . LYS B 1 186 ? 16.016 -11.57 -7.242 1 94.19 186 LYS B O 1
ATOM 4036 N N . ASP B 1 187 ? 14.758 -13.234 -8.125 1 95 187 ASP B N 1
ATOM 4037 C CA . ASP B 1 187 ? 14.844 -12.664 -9.469 1 95 187 ASP B CA 1
ATOM 4038 C C . ASP B 1 187 ? 13.469 -12.227 -9.977 1 95 187 ASP B C 1
ATOM 4040 O O . ASP B 1 187 ? 12.914 -12.852 -10.883 1 95 187 ASP B O 1
ATOM 4044 N N . MET B 1 188 ? 13 -11.156 -9.578 1 94.25 188 MET B N 1
ATOM 4045 C CA . MET B 1 188 ? 11.688 -10.656 -9.961 1 94.25 188 MET B CA 1
ATOM 4046 C C . MET B 1 188 ? 11.688 -10.164 -11.406 1 94.25 188 MET B C 1
ATOM 4048 O O . MET B 1 188 ? 10.625 -10.008 -12.008 1 94.25 188 MET B O 1
ATOM 4052 N N . GLU B 1 189 ? 12.859 -9.922 -11.969 1 94 189 GLU B N 1
ATOM 4053 C CA . GLU B 1 189 ? 12.953 -9.406 -13.336 1 94 189 GLU B CA 1
ATOM 4054 C C . GLU B 1 189 ? 12.648 -10.5 -14.352 1 94 189 GLU B C 1
ATOM 4056 O O . GLU B 1 189 ? 12.312 -10.203 -15.5 1 94 189 GLU B O 1
A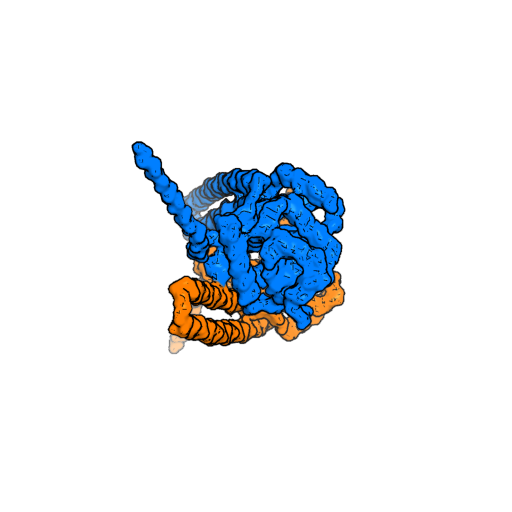TOM 4061 N N . ASP B 1 190 ? 12.867 -11.711 -13.922 1 95.62 190 ASP B N 1
ATOM 4062 C CA . ASP B 1 190 ? 12.508 -12.805 -14.812 1 95.62 190 ASP B CA 1
ATOM 4063 C C . ASP B 1 190 ? 10.992 -13 -14.852 1 95.62 190 ASP B C 1
ATOM 4065 O O . ASP B 1 190 ? 10.445 -13.812 -14.094 1 95.62 190 ASP B O 1
ATOM 4069 N N . ARG B 1 191 ? 10.367 -12.367 -15.719 1 96.69 191 ARG B N 1
ATOM 4070 C CA . ARG B 1 191 ? 8.906 -12.391 -15.797 1 96.69 191 ARG B CA 1
ATOM 4071 C C . ARG B 1 191 ? 8.414 -13.656 -16.484 1 96.69 191 ARG B C 1
ATOM 4073 O O . ARG B 1 191 ? 7.23 -13.984 -16.422 1 96.69 191 ARG B O 1
ATOM 4080 N N . ASN B 1 192 ? 9.32 -14.406 -17.078 1 94.81 192 ASN B N 1
ATOM 4081 C CA . ASN B 1 192 ? 8.938 -15.68 -17.688 1 94.81 192 ASN B CA 1
ATOM 4082 C C . ASN B 1 192 ? 8.336 -16.625 -16.672 1 94.81 192 ASN B C 1
ATOM 4084 O O . ASN B 1 192 ? 7.363 -17.328 -16.969 1 94.81 192 ASN B O 1
ATOM 4088 N N . GLN B 1 193 ? 8.953 -16.641 -15.516 1 96.62 193 GLN B N 1
ATOM 4089 C CA . GLN B 1 193 ? 8.453 -17.562 -14.5 1 96.62 193 GLN B CA 1
ATOM 4090 C C . GLN B 1 193 ? 7.012 -17.25 -14.125 1 96.62 193 GLN B C 1
ATOM 4092 O O . GLN B 1 193 ? 6.23 -18.141 -13.812 1 96.62 193 GLN B O 1
ATOM 4097 N N . VAL B 1 194 ? 6.648 -15.961 -14.195 1 97.75 194 VAL B N 1
ATOM 4098 C CA . VAL B 1 194 ? 5.293 -15.531 -13.859 1 97.75 194 VAL B CA 1
ATOM 4099 C C . VAL B 1 194 ? 4.336 -15.914 -14.984 1 97.75 194 VAL B C 1
ATOM 4101 O O . VAL B 1 194 ? 3.266 -16.469 -14.734 1 97.75 194 VAL B O 1
ATOM 4104 N N . VAL B 1 195 ? 4.695 -15.641 -16.234 1 96.25 195 VAL B N 1
ATOM 4105 C CA . VAL B 1 195 ? 3.848 -15.945 -17.375 1 96.25 195 VAL B CA 1
ATOM 4106 C C . VAL B 1 195 ? 3.605 -17.453 -17.453 1 96.25 195 VAL B C 1
ATOM 4108 O O . VAL B 1 195 ? 2.477 -17.891 -17.672 1 96.25 195 VAL B O 1
ATOM 4111 N N . GLU B 1 196 ? 4.641 -18.203 -17.203 1 96 196 GLU B N 1
ATOM 4112 C CA . GLU B 1 196 ? 4.516 -19.656 -17.219 1 96 196 GLU B CA 1
ATOM 4113 C C . GLU B 1 196 ? 3.557 -20.141 -16.125 1 96 196 GLU B C 1
ATOM 4115 O O . GLU B 1 196 ? 2.746 -21.031 -16.359 1 96 196 GLU B O 1
ATOM 4120 N N . LEU B 1 197 ? 3.705 -19.578 -14.945 1 97.38 197 LEU B N 1
ATOM 4121 C CA . LEU B 1 197 ? 2.777 -19.938 -13.875 1 97.38 197 LEU B CA 1
ATOM 4122 C C . LEU B 1 197 ? 1.337 -19.656 -14.289 1 97.38 197 LEU B C 1
ATOM 4124 O O . LEU B 1 197 ? 0.457 -20.5 -14.102 1 97.38 197 LEU B O 1
ATOM 4128 N N . LEU B 1 198 ? 1.115 -18.469 -14.859 1 95.75 198 LEU B N 1
ATOM 4129 C CA . LEU B 1 198 ? -0.234 -18.062 -15.234 1 95.75 198 LEU B CA 1
ATOM 4130 C C . LEU B 1 198 ? -0.794 -18.953 -16.328 1 95.75 198 LEU B C 1
ATOM 4132 O O . LEU B 1 198 ? -1.993 -19.25 -16.359 1 95.75 198 LEU B O 1
ATOM 4136 N N . GLU B 1 199 ? 0.068 -19.359 -17.203 1 93.94 199 GLU B N 1
ATOM 4137 C CA . GLU B 1 199 ? -0.365 -20.312 -18.234 1 93.94 199 GLU B CA 1
ATOM 4138 C C . GLU B 1 199 ? -0.817 -21.625 -17.625 1 93.94 199 GLU B C 1
ATOM 4140 O O . GLU B 1 199 ? -1.821 -22.203 -18.047 1 93.94 199 GLU B O 1
ATOM 4145 N N . LYS B 1 200 ? -0.088 -22.109 -16.656 1 95.81 200 LYS B N 1
ATOM 4146 C CA . LYS B 1 200 ? -0.464 -23.344 -15.977 1 95.81 200 LYS B CA 1
ATOM 4147 C C . LYS B 1 200 ? -1.777 -23.172 -15.219 1 95.81 200 LYS B C 1
ATOM 4149 O O . LYS B 1 200 ? -2.611 -24.078 -15.195 1 95.81 200 LYS B O 1
ATOM 4154 N N . VAL B 1 201 ? -1.943 -22.047 -14.602 1 95.81 201 VAL B N 1
ATOM 4155 C CA . VAL B 1 201 ? -3.182 -21.75 -13.891 1 95.81 201 VAL B CA 1
ATOM 4156 C C . VAL B 1 201 ? -4.348 -21.703 -14.875 1 95.81 201 VAL B C 1
ATOM 4158 O O . VAL B 1 201 ? -5.414 -22.266 -14.617 1 95.81 201 VAL B O 1
ATOM 4161 N N . ASP B 1 202 ? -4.121 -21.047 -16 1 92.44 202 ASP B N 1
ATOM 4162 C CA . ASP B 1 202 ? -5.16 -20.969 -17.016 1 92.44 202 ASP B CA 1
ATOM 4163 C C . ASP B 1 202 ? -5.578 -22.359 -17.5 1 92.44 202 ASP B C 1
ATOM 4165 O O . ASP B 1 202 ? -6.766 -22.625 -17.688 1 92.44 202 ASP B O 1
ATOM 4169 N N . ALA B 1 203 ? -4.566 -23.141 -17.734 1 93.06 203 ALA B N 1
ATOM 4170 C CA . ALA B 1 203 ? -4.852 -24.516 -18.141 1 93.06 203 ALA B CA 1
ATOM 4171 C C . ALA B 1 203 ? -5.68 -25.25 -17.094 1 93.06 203 ALA B C 1
ATOM 4173 O O . ALA B 1 203 ? -6.641 -25.938 -17.422 1 93.06 203 ALA B O 1
ATOM 4174 N N . MET B 1 204 ? -5.34 -25.078 -15.844 1 95.12 204 MET B N 1
ATOM 4175 C CA . MET B 1 204 ? -6.07 -25.688 -14.742 1 95.12 204 MET B CA 1
ATOM 4176 C C . MET B 1 204 ? -7.512 -25.188 -14.695 1 95.12 204 MET B C 1
ATOM 4178 O O . MET B 1 204 ? -8.445 -25.984 -14.547 1 95.12 204 MET B O 1
ATOM 4182 N N . VAL B 1 205 ? -7.691 -23.938 -14.844 1 93.75 205 VAL B N 1
ATOM 4183 C CA . VAL B 1 205 ? -9.016 -23.344 -14.805 1 93.75 205 VAL B CA 1
ATOM 4184 C C . VAL B 1 205 ? -9.852 -23.859 -15.977 1 93.75 205 VAL B C 1
ATOM 4186 O O . VAL B 1 205 ? -11.031 -24.188 -15.812 1 93.75 205 VAL B O 1
ATOM 4189 N N . SER B 1 206 ? -9.211 -23.953 -17.109 1 91.56 206 SER B N 1
ATOM 4190 C CA . SER B 1 206 ? -9.891 -24.484 -18.281 1 91.56 206 SER B CA 1
ATOM 4191 C C . SER B 1 206 ? -10.32 -25.938 -18.078 1 91.56 206 SER B C 1
ATOM 4193 O O . SER B 1 206 ? -11.445 -26.297 -18.406 1 91.56 206 SER B O 1
ATOM 4195 N N . ASP B 1 207 ? -9.422 -26.703 -17.531 1 92.31 207 ASP B N 1
ATOM 4196 C CA . ASP B 1 207 ? -9.711 -28.109 -17.25 1 92.31 207 ASP B CA 1
ATOM 4197 C C . ASP B 1 207 ? -10.898 -28.25 -16.297 1 92.31 207 ASP B C 1
ATOM 4199 O O . ASP B 1 207 ? -11.625 -29.234 -16.344 1 92.31 207 ASP B O 1
ATOM 4203 N N . ASN B 1 208 ? -11.055 -27.234 -15.461 1 89.94 208 ASN B N 1
ATOM 4204 C CA . ASN B 1 208 ? -12.125 -27.266 -14.469 1 89.94 208 ASN B CA 1
ATOM 4205 C C . ASN B 1 208 ? -13.375 -26.531 -14.984 1 89.94 208 ASN B C 1
ATOM 4207 O O . ASN B 1 208 ? -14.195 -26.078 -14.188 1 89.94 208 ASN B O 1
ATOM 4211 N N . GLY B 1 209 ? -13.531 -26.297 -16.297 1 87 209 GLY B N 1
ATOM 4212 C CA . GLY B 1 209 ? -14.719 -25.719 -16.922 1 87 209 GLY B CA 1
ATOM 4213 C C . GLY B 1 209 ? -14.742 -24.203 -16.875 1 87 209 GLY B C 1
ATOM 4214 O O . GLY B 1 209 ? -15.797 -23.594 -17.031 1 87 209 GLY B O 1
ATOM 4215 N N . GLY B 1 210 ? -13.641 -23.609 -16.641 1 80.38 210 GLY B N 1
ATOM 4216 C CA . GLY B 1 210 ? -13.5 -22.156 -16.703 1 80.38 210 GLY B CA 1
ATOM 4217 C C . GLY B 1 210 ? -13.938 -21.469 -15.43 1 80.38 210 GLY B C 1
ATOM 4218 O O . GLY B 1 210 ? -13.984 -20.234 -15.375 1 80.38 210 GLY B O 1
ATOM 4219 N N . GLY B 1 211 ? -14.266 -22.188 -14.492 1 82.38 211 GLY B N 1
ATOM 4220 C CA . GLY B 1 211 ? -14.812 -21.578 -13.289 1 82.38 211 GLY B CA 1
ATOM 4221 C C . GLY B 1 211 ? -13.836 -21.547 -12.133 1 82.38 211 GLY B C 1
ATOM 4222 O O . GLY B 1 211 ? -12.688 -21.969 -12.281 1 82.38 211 GLY B O 1
ATOM 4223 N N . PHE B 1 212 ? -14.211 -20.844 -11.094 1 86.44 212 PHE B N 1
ATOM 4224 C CA . PHE B 1 212 ? -13.453 -20.781 -9.852 1 86.44 212 PHE B CA 1
ATOM 4225 C C . PHE B 1 212 ? -13.977 -21.812 -8.852 1 86.44 212 PHE B C 1
ATOM 4227 O O . PHE B 1 212 ? -15.062 -22.359 -9.039 1 86.44 212 PHE B O 1
ATOM 4234 N N . TYR B 1 213 ? -13.172 -22.109 -7.984 1 87.69 213 TYR B N 1
ATOM 4235 C CA . TYR B 1 213 ? -13.602 -22.984 -6.902 1 87.69 213 TYR B CA 1
ATOM 4236 C C . TYR B 1 213 ? -14.672 -22.328 -6.051 1 87.69 213 TYR B C 1
ATOM 4238 O O . TYR B 1 213 ? -14.578 -21.125 -5.73 1 87.69 213 TYR B O 1
ATOM 4246 N N . THR B 1 214 ? -15.766 -23.078 -5.844 1 86.06 214 THR B N 1
ATOM 4247 C CA . THR B 1 214 ? -16.781 -22.531 -4.953 1 86.06 214 THR B CA 1
ATOM 4248 C C . THR B 1 214 ? -17.422 -23.641 -4.121 1 86.06 214 THR B C 1
ATOM 4250 O O . THR B 1 214 ? -17.219 -24.828 -4.395 1 86.06 214 THR B O 1
ATOM 4253 N N . SER B 1 215 ? -17.891 -23.359 -3.031 1 82.94 215 SER B N 1
ATOM 4254 C CA . SER B 1 215 ? -18.641 -24.219 -2.123 1 82.94 215 SER B CA 1
ATOM 4255 C C . SER B 1 215 ? -19.844 -23.5 -1.537 1 82.94 215 SER B C 1
ATOM 4257 O O . SER B 1 215 ? -20.062 -22.312 -1.797 1 82.94 215 SER B O 1
ATOM 4259 N N . ASP B 1 216 ? -20.641 -24.266 -0.867 1 82.12 216 ASP B N 1
ATOM 4260 C CA . ASP B 1 216 ? -21.797 -23.656 -0.204 1 82.12 216 ASP B CA 1
ATOM 4261 C C . ASP B 1 216 ? -21.344 -22.562 0.768 1 82.12 216 ASP B C 1
ATOM 4263 O O . ASP B 1 216 ? -21.969 -21.516 0.858 1 82.12 216 ASP B O 1
ATOM 4267 N N . SER B 1 217 ? -20.312 -22.797 1.445 1 82.44 217 SER B N 1
ATOM 4268 C CA . SER B 1 217 ? -19.781 -21.828 2.389 1 82.44 217 SER B CA 1
ATOM 4269 C C . SER B 1 217 ? -19.344 -20.547 1.676 1 82.44 217 SER B C 1
ATOM 4271 O O . SER B 1 217 ? -19.625 -19.453 2.137 1 82.44 217 SER B O 1
ATOM 4273 N N . TYR B 1 218 ? -18.703 -20.672 0.495 1 87.88 218 TYR B N 1
ATOM 4274 C CA . TYR B 1 218 ? -18.25 -19.516 -0.28 1 87.88 218 TYR B CA 1
ATOM 4275 C C . TYR B 1 218 ? -19.453 -18.703 -0.79 1 87.88 218 TYR B C 1
ATOM 4277 O O . TYR B 1 218 ? -19.406 -17.469 -0.808 1 87.88 218 TYR B O 1
ATOM 4285 N N . GLN B 1 219 ? -20.438 -19.469 -1.186 1 89.25 219 GLN B N 1
ATOM 4286 C CA . GLN B 1 219 ? -21.625 -18.781 -1.683 1 89.25 219 GLN B CA 1
ATOM 4287 C C . GLN B 1 219 ? -22.312 -17.984 -0.571 1 89.25 219 GLN B C 1
ATOM 4289 O O . GLN B 1 219 ? -22.766 -16.875 -0.793 1 89.25 219 GLN B O 1
ATOM 4294 N N . ASP B 1 220 ? -22.344 -18.625 0.582 1 90.19 220 ASP B N 1
ATOM 4295 C CA . ASP B 1 220 ? -22.906 -17.938 1.735 1 90.19 220 ASP B CA 1
ATOM 4296 C C . ASP B 1 220 ? -22.109 -16.688 2.072 1 90.19 220 ASP B C 1
ATOM 4298 O O . ASP B 1 220 ? -22.688 -15.633 2.369 1 90.19 220 ASP B O 1
ATOM 4302 N N . VAL B 1 221 ? -20.859 -16.844 2.049 1 90.88 221 VAL B N 1
ATOM 4303 C CA . VAL B 1 221 ? -19.984 -15.719 2.361 1 90.88 221 VAL B CA 1
ATOM 4304 C C . VAL B 1 221 ? -20.141 -14.617 1.316 1 90.88 221 VAL B C 1
ATOM 4306 O O . VAL B 1 221 ? -20.203 -13.438 1.657 1 90.88 221 VAL B O 1
ATOM 4309 N N . GLU B 1 222 ? -20.203 -14.992 0.041 1 93.69 222 GLU B N 1
ATOM 4310 C CA . GLU B 1 222 ? -20.391 -14.016 -1.03 1 93.69 222 GLU B CA 1
ATOM 4311 C C . GLU B 1 222 ? -21.672 -13.219 -0.839 1 93.69 222 GLU B C 1
ATOM 4313 O O . GLU B 1 222 ? -21.688 -12 -1.01 1 93.69 222 GLU B O 1
ATOM 4318 N N . LEU B 1 223 ? -22.719 -13.945 -0.496 1 94.38 223 LEU B N 1
ATOM 4319 C CA . LEU B 1 223 ? -24 -13.273 -0.256 1 94.38 223 LEU B CA 1
ATOM 4320 C C . LEU B 1 223 ? -23.891 -12.312 0.924 1 94.38 223 LEU B C 1
ATOM 4322 O O . LEU B 1 223 ? -24.391 -11.18 0.854 1 94.38 223 LEU B O 1
ATOM 4326 N N . MET B 1 224 ? -23.25 -12.773 1.978 1 94.62 224 MET B N 1
ATOM 4327 C CA . MET B 1 224 ? -23.031 -11.922 3.148 1 94.62 224 MET B CA 1
ATOM 4328 C C . MET B 1 224 ? -22.266 -10.664 2.777 1 94.62 224 MET B C 1
ATOM 4330 O O . MET B 1 224 ? -22.625 -9.562 3.184 1 94.62 224 MET B O 1
ATOM 4334 N N . LEU B 1 225 ? -21.234 -10.844 2 1 95.81 225 LEU B N 1
ATOM 4335 C CA . LEU B 1 225 ? -20.375 -9.727 1.611 1 95.81 225 LEU B CA 1
ATOM 4336 C C . LEU B 1 225 ? -21.141 -8.75 0.723 1 95.81 225 LEU B C 1
ATOM 4338 O O . LEU B 1 225 ? -21 -7.531 0.876 1 95.81 225 LEU B O 1
ATOM 4342 N N . LYS B 1 226 ? -21.922 -9.258 -0.196 1 96.38 226 LYS B N 1
ATOM 4343 C CA . LYS B 1 226 ? -22.703 -8.398 -1.074 1 96.38 226 LYS B CA 1
ATOM 4344 C C . LYS B 1 226 ? -23.703 -7.57 -0.275 1 96.38 226 LYS B C 1
ATOM 4346 O O . LYS B 1 226 ? -23.891 -6.379 -0.541 1 96.38 226 LYS B O 1
ATOM 4351 N N . THR B 1 227 ? -24.328 -8.211 0.672 1 96.75 227 THR B N 1
ATOM 4352 C CA . THR B 1 227 ? -25.297 -7.52 1.515 1 96.75 227 THR B CA 1
ATOM 4353 C C . THR B 1 227 ? -24.609 -6.422 2.33 1 96.75 227 THR B C 1
ATOM 4355 O O . THR B 1 227 ? -25.094 -5.285 2.367 1 96.75 227 THR B O 1
ATOM 4358 N N . LYS B 1 228 ? -23.531 -6.801 2.955 1 96.69 228 LYS B N 1
ATOM 4359 C CA . LYS B 1 228 ? -22.797 -5.832 3.771 1 96.69 228 LYS B CA 1
ATOM 4360 C C . LYS B 1 228 ? -22.266 -4.688 2.918 1 96.69 228 LYS B C 1
ATOM 4362 O O . LYS B 1 228 ? -22.266 -3.533 3.348 1 96.69 228 LYS B O 1
ATOM 4367 N N . GLU B 1 229 ? -21.734 -5.008 1.757 1 97.06 229 GLU B N 1
ATOM 4368 C CA . GLU B 1 229 ? -21.234 -3.99 0.829 1 97.06 229 GLU B CA 1
ATOM 4369 C C . GLU B 1 229 ? -22.344 -2.984 0.489 1 97.06 229 GLU B C 1
ATOM 4371 O O . GLU B 1 229 ? -22.109 -1.774 0.503 1 97.06 229 GLU B O 1
ATOM 4376 N N . GLU B 1 230 ? -23.516 -3.48 0.19 1 97.19 230 GLU B N 1
ATOM 4377 C CA . GLU B 1 230 ? -24.641 -2.615 -0.146 1 97.19 230 GLU B CA 1
ATOM 4378 C C . GLU B 1 230 ? -25.047 -1.745 1.042 1 97.19 230 GLU B C 1
ATOM 4380 O O . GLU B 1 230 ? -25.359 -0.562 0.877 1 97.19 230 GLU B O 1
ATOM 4385 N N . GLU B 1 231 ? -25.047 -2.312 2.227 1 97.62 231 GLU B N 1
ATOM 4386 C CA . GLU B 1 231 ? -25.359 -1.554 3.434 1 97.62 231 GLU B CA 1
ATOM 4387 C C . GLU B 1 231 ? -24.359 -0.414 3.637 1 97.62 231 GLU B C 1
ATOM 4389 O O . GLU B 1 231 ? -24.766 0.714 3.939 1 97.62 231 GLU B O 1
ATOM 4394 N N . LEU B 1 232 ? -23.141 -0.76 3.473 1 97.06 232 LEU B N 1
ATOM 4395 C CA . LEU B 1 232 ? -22.078 0.237 3.627 1 97.06 232 LEU B CA 1
ATOM 4396 C C . LEU B 1 232 ? -22.219 1.342 2.586 1 97.06 232 LEU B C 1
ATOM 4398 O O . LEU B 1 232 ? -22.078 2.523 2.904 1 97.06 232 LEU B O 1
ATOM 4402 N N . ARG B 1 233 ? -22.516 0.975 1.38 1 97.25 233 ARG B N 1
ATOM 4403 C CA . ARG B 1 233 ? -22.688 1.945 0.304 1 97.25 233 ARG B CA 1
ATOM 4404 C C . ARG B 1 233 ? -23.828 2.908 0.609 1 97.25 233 ARG B C 1
ATOM 4406 O O . ARG B 1 233 ? -23.688 4.121 0.445 1 97.25 233 ARG B O 1
ATOM 4413 N N . GLN B 1 234 ? -24.891 2.395 1.046 1 97.56 234 GLN B N 1
ATOM 4414 C CA . GLN B 1 234 ? -26.031 3.236 1.396 1 97.56 234 GLN B CA 1
ATOM 4415 C C . GLN B 1 234 ? -25.688 4.176 2.549 1 97.56 234 GLN B C 1
ATOM 4417 O O . GLN B 1 234 ? -26.062 5.352 2.527 1 97.56 234 GLN B O 1
ATOM 4422 N N . GLU B 1 235 ? -25.031 3.643 3.514 1 97.25 235 GLU B N 1
ATOM 4423 C CA . GLU B 1 235 ? -24.625 4.441 4.664 1 97.25 235 GLU B CA 1
ATOM 4424 C C . GLU B 1 235 ? -23.719 5.594 4.246 1 97.25 235 GLU B C 1
ATOM 4426 O O . GLU B 1 235 ? -23.922 6.738 4.664 1 97.25 235 GLU B O 1
ATOM 4431 N N . TYR B 1 236 ? -22.781 5.301 3.402 1 96.75 236 TYR B N 1
ATOM 4432 C CA . TYR B 1 236 ? -21.828 6.324 2.992 1 96.75 236 TYR B CA 1
ATOM 4433 C C . TYR B 1 236 ? -22.484 7.359 2.092 1 96.75 236 TYR B C 1
ATOM 4435 O O . TYR B 1 236 ? -22.172 8.547 2.16 1 96.75 236 TYR B O 1
ATOM 4443 N N . GLU B 1 237 ? -23.375 6.938 1.23 1 96.69 237 GLU B N 1
ATOM 4444 C CA . GLU B 1 237 ? -24.125 7.875 0.405 1 96.69 237 GLU B CA 1
ATOM 4445 C C . GLU B 1 237 ? -24.969 8.82 1.267 1 96.69 237 GLU B C 1
ATOM 4447 O O . GLU B 1 237 ? -25 10.031 1.021 1 96.69 237 GLU B O 1
ATOM 4452 N N . LYS B 1 238 ? -25.594 8.234 2.232 1 97 238 LYS B N 1
ATOM 4453 C CA . LYS B 1 238 ? -26.391 9.047 3.146 1 97 238 LYS B CA 1
ATOM 4454 C C . LYS B 1 238 ? -25.531 10.031 3.914 1 97 238 LYS B C 1
ATOM 4456 O O . LYS B 1 238 ? -25.891 11.203 4.055 1 97 238 LYS B O 1
ATOM 4461 N N . LYS B 1 239 ? -24.438 9.57 4.441 1 95.69 239 LYS B N 1
ATOM 4462 C CA . LYS B 1 239 ? -23.531 10.438 5.188 1 95.69 239 LYS B CA 1
ATOM 4463 C C . LYS B 1 239 ? -23.016 11.578 4.312 1 95.69 239 LYS B C 1
ATOM 4465 O O . LYS B 1 239 ? -22.906 12.719 4.773 1 95.69 239 LYS B O 1
ATOM 4470 N N . LEU B 1 240 ? -22.688 11.258 3.057 1 95.5 240 LEU B N 1
ATOM 4471 C CA . LEU B 1 240 ? -22.219 12.289 2.133 1 95.5 240 LEU B CA 1
ATOM 4472 C C . LEU B 1 240 ? -23.297 13.344 1.909 1 95.5 240 LEU B C 1
ATOM 4474 O O . LEU B 1 240 ? -23.031 14.539 1.964 1 95.5 240 LEU B O 1
ATOM 4478 N N . GLN B 1 241 ? -24.516 12.914 1.685 1 95.56 241 GLN B N 1
ATOM 4479 C CA . GLN B 1 241 ? -25.625 13.828 1.462 1 95.56 241 GLN B CA 1
ATOM 4480 C C . GLN B 1 241 ? -25.875 14.703 2.688 1 95.56 241 GLN B C 1
ATOM 4482 O O . GLN B 1 241 ? -26.109 15.906 2.562 1 95.56 241 GLN B O 1
ATOM 4487 N N . GLU B 1 242 ? -25.891 14.07 3.814 1 95.38 242 GLU B N 1
ATOM 4488 C CA . GLU B 1 242 ? -26.078 14.805 5.055 1 95.38 242 GLU B CA 1
ATOM 4489 C C . GLU B 1 242 ? -24.984 15.852 5.254 1 95.38 242 GLU B C 1
ATOM 4491 O O . GLU B 1 242 ? -25.266 16.984 5.633 1 95.38 242 GLU B O 1
ATOM 4496 N N . LYS B 1 243 ? -23.75 15.461 4.973 1 93.94 243 LYS B N 1
ATOM 4497 C CA . LYS B 1 243 ? -22.641 16.391 5.137 1 93.94 243 LYS B CA 1
ATOM 4498 C C . LYS B 1 243 ? -22.734 17.547 4.137 1 93.94 243 LYS B C 1
ATOM 4500 O O . LYS B 1 243 ? -22.453 18.688 4.48 1 93.94 243 LYS B O 1
ATOM 4505 N N . GLU B 1 244 ? -23.141 17.266 2.932 1 92.62 244 GLU B N 1
ATOM 4506 C CA . GLU B 1 244 ? -23.328 18.297 1.925 1 92.62 244 GLU B CA 1
ATOM 4507 C C . GLU B 1 244 ? -24.391 19.297 2.363 1 92.62 244 GLU B C 1
ATOM 4509 O O . GLU B 1 244 ? -24.219 20.516 2.211 1 92.62 244 GLU B O 1
ATOM 4514 N N . ARG B 1 245 ? -25.438 18.797 2.902 1 93.5 245 ARG B N 1
ATOM 4515 C CA . ARG B 1 245 ? -26.516 19.672 3.381 1 93.5 245 ARG B CA 1
ATOM 4516 C C . ARG B 1 245 ? -26.047 20.516 4.555 1 93.5 245 ARG B C 1
ATOM 4518 O O . ARG B 1 245 ? -26.344 21.719 4.609 1 93.5 245 ARG B O 1
ATOM 4525 N N . GLU B 1 246 ? -25.406 19.859 5.461 1 93.44 246 GLU B N 1
ATOM 4526 C CA . GLU B 1 246 ? -24.891 20.578 6.625 1 93.44 246 GLU B CA 1
ATOM 4527 C C . GLU B 1 246 ? -23.938 21.703 6.207 1 93.44 246 GLU B C 1
ATOM 4529 O O . GLU B 1 246 ? -24.031 22.812 6.719 1 93.44 246 GLU B O 1
ATOM 4534 N N . LEU B 1 247 ? -23.016 21.422 5.328 1 91.12 247 LEU B N 1
ATOM 4535 C CA . LEU B 1 247 ? -22.031 22.406 4.867 1 91.12 247 LEU B CA 1
ATOM 4536 C C . LEU B 1 247 ? -22.703 23.531 4.098 1 91.12 247 LEU B C 1
ATOM 4538 O O . LEU B 1 247 ? -22.359 24.703 4.266 1 91.12 247 LEU B O 1
ATOM 4542 N N . GLU B 1 248 ? -23.656 23.156 3.23 1 90.81 248 GLU B N 1
ATOM 4543 C CA . GLU B 1 248 ? -24.391 24.172 2.488 1 90.81 248 GLU B CA 1
ATOM 4544 C C . GLU B 1 248 ? -25.109 25.125 3.432 1 90.81 248 GLU B C 1
ATOM 4546 O O . GLU B 1 248 ? -25.062 26.344 3.238 1 90.81 248 GLU B O 1
ATOM 4551 N N . SER B 1 249 ? -25.766 24.578 4.387 1 92.06 249 SER B N 1
ATOM 4552 C CA . SER B 1 249 ? -26.469 25.406 5.359 1 92.06 249 SER B CA 1
ATOM 4553 C C . SER B 1 249 ? -25.516 26.328 6.117 1 92.06 249 SER B C 1
ATOM 4555 O O . SER B 1 249 ? -25.766 27.516 6.242 1 92.06 249 SER B O 1
ATOM 4557 N N . LYS B 1 250 ? -24.438 25.75 6.59 1 89.81 250 LYS B N 1
ATOM 4558 C CA . LYS B 1 250 ? -23.453 26.5 7.355 1 89.81 250 LYS B CA 1
ATOM 4559 C C . LYS B 1 250 ? -22.859 27.625 6.523 1 89.81 250 LYS B C 1
ATOM 4561 O O . LYS B 1 250 ? -22.781 28.766 6.98 1 89.81 250 LYS B O 1
ATOM 4566 N N . PHE B 1 251 ? -22.5 27.328 5.312 1 88.81 251 PHE B N 1
ATOM 4567 C CA . PHE B 1 251 ? -21.828 28.328 4.477 1 88.81 251 PHE B CA 1
ATOM 4568 C C . PHE B 1 251 ? -22.812 29.391 4.012 1 88.81 251 PHE B C 1
ATOM 4570 O O . PHE B 1 251 ? -22.453 30.562 3.871 1 88.81 251 PHE B O 1
ATOM 4577 N N . THR B 1 252 ? -24.016 28.984 3.707 1 88.75 252 THR B N 1
ATOM 4578 C CA . THR B 1 252 ? -25.047 29.938 3.332 1 88.75 252 THR B CA 1
ATOM 4579 C C . THR B 1 252 ? -25.297 30.938 4.461 1 88.75 252 THR B C 1
ATOM 4581 O O . THR B 1 252 ? -25.422 32.125 4.223 1 88.75 252 THR B O 1
ATOM 4584 N N . GLU B 1 253 ? -25.312 30.453 5.645 1 89.56 253 GLU B N 1
ATOM 4585 C CA . GLU B 1 253 ? -25.516 31.328 6.801 1 89.56 253 GLU B CA 1
ATOM 4586 C C . GLU B 1 253 ? -24.328 32.25 6.996 1 89.56 253 GLU B C 1
ATOM 4588 O O . GLU B 1 253 ? -24.516 33.469 7.246 1 89.56 253 GLU B O 1
ATOM 4593 N N . GLU B 1 254 ? -23.141 31.719 6.922 1 87.75 254 GLU B N 1
ATOM 4594 C CA . GLU B 1 254 ? -21.953 32.531 7.082 1 87.75 254 GLU B CA 1
ATOM 4595 C C . GLU B 1 254 ? -21.859 33.594 5.988 1 87.75 254 GLU B C 1
ATOM 4597 O O . GLU B 1 254 ? -21.484 34.75 6.25 1 87.75 254 GLU B O 1
ATOM 4602 N N . LYS B 1 255 ? -22.172 33.219 4.77 1 87.06 255 LYS B N 1
ATOM 4603 C CA . LYS B 1 255 ? -22.188 34.156 3.645 1 87.06 255 LYS B CA 1
ATOM 4604 C C . LYS B 1 255 ? -23.203 35.281 3.861 1 87.06 255 LYS B C 1
ATOM 4606 O O . LYS B 1 255 ? -22.906 36.438 3.598 1 87.06 255 LYS B O 1
ATOM 4611 N N . ARG B 1 256 ? -24.297 34.906 4.34 1 88.62 256 ARG B N 1
ATOM 4612 C CA . ARG B 1 256 ? -25.359 35.875 4.605 1 88.62 256 ARG B CA 1
ATOM 4613 C C . ARG B 1 256 ? -24.922 36.875 5.648 1 88.62 256 ARG B C 1
ATOM 4615 O O . ARG B 1 256 ? -25.109 38.094 5.469 1 88.62 256 ARG B O 1
ATOM 4622 N N . LYS B 1 257 ? -24.297 36.438 6.703 1 87 257 LYS B N 1
ATOM 4623 C CA . LYS B 1 257 ? -23.828 37.312 7.77 1 87 257 LYS B CA 1
ATOM 4624 C C . LYS B 1 257 ? -22.781 38.281 7.25 1 87 257 LYS B C 1
ATOM 4626 O O . LYS B 1 257 ? -22.797 39.469 7.59 1 87 257 LYS B O 1
ATOM 4631 N N . LEU B 1 258 ? -21.875 37.781 6.445 1 86.25 258 LEU B N 1
ATOM 4632 C CA . LEU B 1 258 ? -20.812 38.625 5.902 1 86.25 258 LEU B CA 1
ATOM 4633 C C . LEU B 1 258 ? -21.375 39.625 4.922 1 86.25 258 LEU B C 1
ATOM 4635 O O . LEU B 1 258 ? -20.953 40.781 4.926 1 86.25 258 LEU B O 1
ATOM 4639 N N . GLN B 1 259 ? -22.344 39.25 4.086 1 85.12 259 GLN B N 1
ATOM 4640 C CA . GLN B 1 259 ? -22.984 40.156 3.129 1 85.12 259 GLN B CA 1
ATOM 4641 C C . GLN B 1 259 ? -23.734 41.25 3.84 1 85.12 259 GLN B C 1
ATOM 4643 O O . GLN B 1 259 ? -23.703 42.406 3.412 1 85.12 259 GLN B O 1
ATOM 4648 N N . GLU B 1 260 ? -24.375 40.906 4.93 1 85.38 260 GLU B N 1
ATOM 4649 C CA . GLU B 1 260 ? -25.094 41.906 5.723 1 85.38 260 GLU B CA 1
ATOM 4650 C C . GLU B 1 260 ? -24.125 42.938 6.328 1 85.38 260 GLU B C 1
ATOM 4652 O O . GLU B 1 260 ? -24.422 44.125 6.348 1 85.38 260 GLU B O 1
ATOM 4657 N N . LYS B 1 261 ? -23.016 42.375 6.785 1 83.12 261 LYS B N 1
ATOM 4658 C CA . LYS B 1 261 ? -22.016 43.281 7.355 1 83.12 261 LYS B CA 1
ATOM 4659 C C . LYS B 1 261 ? -21.453 44.219 6.297 1 83.12 261 LYS B C 1
ATOM 4661 O O . LYS B 1 261 ? -21.188 45.406 6.578 1 83.12 261 LYS B O 1
ATOM 4666 N N . ILE B 1 262 ? -21.312 43.719 5.113 1 82.12 262 ILE B N 1
ATOM 4667 C CA . ILE B 1 262 ? -20.797 44.531 4.004 1 82.12 262 ILE B CA 1
ATOM 4668 C C . ILE B 1 262 ? -21.812 45.594 3.629 1 82.12 262 ILE B C 1
ATOM 4670 O O . ILE B 1 262 ? -21.438 46.75 3.354 1 82.12 262 ILE B O 1
ATOM 4674 N N . GLU B 1 263 ? -23.031 45.219 3.67 1 80.88 263 GLU B N 1
ATOM 4675 C CA . GLU B 1 263 ? -24.094 46.125 3.264 1 80.88 263 GLU B CA 1
ATOM 4676 C C . GLU B 1 263 ? -24.344 47.188 4.324 1 80.88 263 GLU B C 1
ATOM 4678 O O . GLU B 1 263 ? -24.703 48.344 4 1 80.88 263 GLU B O 1
ATOM 4683 N N . THR B 1 264 ? -24.188 46.812 5.551 1 77.62 264 THR B N 1
ATOM 4684 C CA . THR B 1 264 ? -24.469 47.75 6.629 1 77.62 264 THR B CA 1
ATOM 4685 C C . THR B 1 264 ? -23.266 48.656 6.91 1 77.62 264 THR B C 1
ATOM 4687 O O . THR B 1 264 ? -23.406 49.719 7.488 1 77.62 264 THR B O 1
ATOM 4690 N N . LEU B 1 265 ? -22.094 48.031 6.715 1 67 265 LEU B N 1
ATOM 4691 C CA . LEU B 1 265 ? -20.891 48.781 7.031 1 67 265 LEU B CA 1
ATOM 4692 C C . LEU B 1 265 ? -20.875 50.094 6.258 1 67 265 LEU B C 1
ATOM 4694 O O . LEU B 1 265 ? -20.953 50.125 5.027 1 67 265 LEU B O 1
ATOM 4698 N N . SER B 1 266 ? -21.484 51.062 6.805 1 62.56 266 SER B N 1
ATOM 4699 C CA . SER B 1 266 ? -21.172 52.438 6.395 1 62.56 266 SER B CA 1
ATOM 4700 C C . SER B 1 266 ? -19.672 52.656 6.336 1 62.56 266 SER B C 1
ATOM 4702 O O . SER B 1 266 ? -19.203 53.812 6.219 1 62.56 266 SER B O 1
ATOM 4704 N N . ALA B 1 267 ? -19.031 51.688 6.504 1 57.84 267 ALA B N 1
ATOM 4705 C CA . ALA B 1 267 ? -17.609 51.688 6.793 1 57.84 267 ALA B CA 1
ATOM 4706 C C . ALA B 1 267 ? -16.797 52.062 5.562 1 57.84 267 ALA B C 1
ATOM 4708 O O . ALA B 1 267 ? -17.297 52.031 4.441 1 57.84 267 ALA B O 1
ATOM 4709 N N . SER B 1 268 ? -15.633 52.438 5.859 1 72.62 268 SER B N 1
ATOM 4710 C CA . SER B 1 268 ? -14.594 52.844 4.922 1 72.62 268 SER B CA 1
ATOM 4711 C C . SER B 1 268 ? -14.406 51.812 3.824 1 72.62 268 SER B C 1
ATOM 4713 O O . SER B 1 268 ? -14.719 50.625 4.02 1 72.62 268 SER B O 1
ATOM 4715 N N . GLU B 1 269 ? -14.312 52.281 2.615 1 78.56 269 GLU B N 1
ATOM 4716 C CA . GLU B 1 269 ? -14.016 51.5 1.427 1 78.56 269 GLU B CA 1
ATOM 4717 C C . GLU B 1 269 ? -13.047 50.375 1.745 1 78.56 269 GLU B C 1
ATOM 4719 O O . GLU B 1 269 ? -13.172 49.25 1.211 1 78.56 269 GLU B O 1
ATOM 4724 N N . GLN B 1 270 ? -12.242 50.625 2.734 1 82.38 270 GLN B N 1
ATOM 4725 C CA . GLN B 1 270 ? -11.234 49.656 3.105 1 82.38 270 GLN B CA 1
ATOM 4726 C C . GLN B 1 270 ? -11.867 48.469 3.859 1 82.38 270 GLN B C 1
ATOM 4728 O O . GLN B 1 270 ? -11.523 47.312 3.619 1 82.38 270 GLN B O 1
ATOM 4733 N N . GLU B 1 271 ? -12.773 48.75 4.738 1 83.19 271 GLU B N 1
ATOM 4734 C CA . GLU B 1 271 ? -13.422 47.688 5.516 1 83.19 271 GLU B CA 1
ATOM 4735 C C . GLU B 1 271 ? -14.281 46.812 4.629 1 83.19 271 GLU B C 1
ATOM 4737 O O . GLU B 1 271 ? -14.344 45.594 4.832 1 83.19 271 GLU B O 1
ATOM 4742 N N . LYS B 1 272 ? -14.883 47.469 3.627 1 82.31 272 LYS B N 1
ATOM 4743 C CA . LYS B 1 272 ? -15.68 46.688 2.676 1 82.31 272 LYS B CA 1
ATOM 4744 C C . LYS B 1 272 ? -14.812 45.75 1.856 1 82.31 272 LYS B C 1
ATOM 4746 O O . LYS B 1 272 ? -15.188 44.594 1.623 1 82.31 272 LYS B O 1
ATOM 4751 N N . GLU B 1 273 ? -13.688 46.281 1.442 1 85.25 273 GLU B N 1
ATOM 4752 C CA . GLU B 1 273 ? -12.758 45.469 0.675 1 85.25 273 GLU B CA 1
ATOM 4753 C C . GLU B 1 273 ? -12.273 44.281 1.489 1 85.25 273 GLU B C 1
ATOM 4755 O O . GLU B 1 273 ? -12.125 43.188 0.956 1 85.25 273 GLU B O 1
ATOM 4760 N N . GLU B 1 274 ? -12.039 44.5 2.734 1 85.75 274 GLU B N 1
ATOM 4761 C CA . GLU B 1 274 ? -11.586 43.406 3.611 1 85.75 274 GLU B CA 1
ATOM 4762 C C . GLU B 1 274 ? -12.664 42.344 3.773 1 85.75 274 GLU B C 1
ATOM 4764 O O . GLU B 1 274 ? -12.367 41.156 3.791 1 85.75 274 GLU B O 1
ATOM 4769 N N . LYS B 1 275 ? -13.875 42.812 3.814 1 86.19 275 LYS B N 1
ATOM 4770 C CA . LYS B 1 275 ? -14.977 41.875 3.982 1 86.19 275 LYS B CA 1
ATOM 4771 C C . LYS B 1 275 ? -15.227 41.062 2.703 1 86.19 275 LYS B C 1
ATOM 4773 O O . LYS B 1 275 ? -15.609 39.906 2.756 1 86.19 275 LYS B O 1
ATOM 4778 N N . ILE B 1 276 ? -14.992 41.719 1.606 1 84.5 276 ILE B N 1
ATOM 4779 C CA . ILE B 1 276 ? -15.117 41.031 0.324 1 84.5 276 ILE B CA 1
ATOM 4780 C C . ILE B 1 276 ? -14.055 39.938 0.208 1 84.5 276 ILE B C 1
ATOM 4782 O O . ILE B 1 276 ? -14.328 38.844 -0.272 1 84.5 276 ILE B O 1
ATOM 4786 N N . LYS B 1 277 ? -12.883 40.219 0.659 1 87.19 277 LYS B N 1
ATOM 4787 C CA . LYS B 1 277 ? -11.812 39.219 0.661 1 87.19 277 LYS B CA 1
ATOM 4788 C C . LYS B 1 277 ? -12.156 38.062 1.584 1 87.19 277 LYS B C 1
ATOM 4790 O O . LYS B 1 277 ? -11.883 36.906 1.26 1 87.19 277 LYS B O 1
ATOM 4795 N N . GLU B 1 278 ? -12.773 38.406 2.658 1 87.19 278 GLU B N 1
ATOM 4796 C CA . GLU B 1 278 ? -13.203 37.375 3.602 1 87.19 278 GLU B CA 1
ATOM 4797 C C . GLU B 1 278 ? -14.258 36.469 2.982 1 87.19 278 GLU B C 1
ATOM 4799 O O . GLU B 1 278 ? -14.242 35.25 3.188 1 87.19 278 GLU B O 1
ATOM 4804 N N . LEU B 1 279 ? -15.133 37.062 2.236 1 85.69 279 LEU B N 1
ATOM 4805 C CA . LEU B 1 279 ? -16.188 36.312 1.561 1 85.69 279 LEU B CA 1
ATOM 4806 C C . LEU B 1 279 ? -15.586 35.375 0.516 1 85.69 279 LEU B C 1
ATOM 4808 O O . LEU B 1 279 ? -16.031 34.219 0.372 1 85.69 279 LEU B O 1
ATOM 4812 N N . GLU B 1 280 ? -14.602 35.812 -0.18 1 86.75 280 GLU B N 1
ATOM 4813 C CA . GLU B 1 280 ? -13.922 34.969 -1.18 1 86.75 280 GLU B CA 1
ATOM 4814 C C . GLU B 1 280 ? -13.219 33.781 -0.531 1 86.75 280 GLU B C 1
ATOM 4816 O O . GLU B 1 280 ? -13.258 32.688 -1.054 1 86.75 280 GLU B O 1
ATOM 4821 N N . ARG B 1 281 ? -12.602 34.062 0.544 1 86.75 281 ARG B N 1
ATOM 4822 C CA . ARG B 1 281 ? -11.922 33 1.276 1 86.75 281 ARG B CA 1
ATOM 4823 C C . ARG B 1 281 ? -12.906 31.953 1.764 1 86.75 281 ARG B C 1
ATOM 4825 O O . ARG B 1 281 ? -12.625 30.766 1.707 1 86.75 281 ARG B O 1
ATOM 4832 N N . LEU B 1 282 ? -14 32.469 2.207 1 87.31 282 LEU B N 1
ATOM 4833 C CA . LEU B 1 282 ? -15.039 31.562 2.691 1 87.31 282 LEU B CA 1
ATOM 4834 C C . LEU B 1 282 ? -15.539 30.672 1.567 1 87.31 282 LEU B C 1
ATOM 4836 O O . LEU B 1 282 ? -15.727 29.469 1.767 1 87.31 282 LEU B O 1
ATOM 4840 N N . ASN B 1 283 ? -15.742 31.25 0.444 1 86.62 283 ASN B N 1
ATOM 4841 C CA . ASN B 1 283 ? -16.219 30.5 -0.709 1 86.62 283 ASN B CA 1
ATOM 4842 C C . ASN B 1 283 ? -15.195 29.438 -1.142 1 86.62 283 ASN B C 1
ATOM 4844 O O . ASN B 1 283 ? -15.562 28.328 -1.505 1 86.62 283 ASN B O 1
ATOM 4848 N N . ARG B 1 284 ? -14.008 29.812 -1.08 1 85.81 284 ARG B N 1
ATOM 4849 C CA . ARG B 1 284 ? -12.953 28.875 -1.434 1 85.81 284 ARG B CA 1
ATOM 4850 C C . ARG B 1 284 ? -12.883 27.719 -0.436 1 85.81 284 ARG B C 1
ATOM 4852 O O . ARG B 1 284 ? -12.75 26.562 -0.828 1 85.81 284 ARG B O 1
ATOM 4859 N N . SER B 1 285 ? -12.984 28.094 0.765 1 88 285 SER B N 1
ATOM 4860 C CA . SER B 1 285 ? -12.961 27.078 1.824 1 88 285 SER B CA 1
ATOM 4861 C C . SER B 1 285 ? -14.117 26.094 1.683 1 88 285 SER B C 1
ATOM 4863 O O . SER B 1 285 ? -13.938 24.891 1.865 1 88 285 SER B O 1
ATOM 4865 N N . LYS B 1 286 ? -15.242 26.703 1.387 1 88.75 286 LYS B N 1
ATOM 4866 C CA . LYS B 1 286 ? -16.406 25.859 1.175 1 88.75 286 LYS B CA 1
ATOM 4867 C C . LYS B 1 286 ? -16.172 24.859 0.038 1 88.75 286 LYS B C 1
ATOM 4869 O O . LYS B 1 286 ? -16.469 23.672 0.174 1 88.75 286 LYS B O 1
ATOM 4874 N N . LYS B 1 287 ? -15.68 25.375 -1.012 1 89 287 LYS B N 1
ATOM 4875 C CA . LYS B 1 287 ? -15.43 24.531 -2.178 1 89 287 LYS B CA 1
ATOM 4876 C C . LYS B 1 287 ? -14.43 23.422 -1.854 1 89 287 LYS B C 1
ATOM 4878 O O . LYS B 1 287 ? -14.641 22.266 -2.215 1 89 287 LYS B O 1
ATOM 4883 N N . CYS B 1 288 ? -13.375 23.781 -1.154 1 90.75 288 CYS B N 1
ATOM 4884 C CA . CYS B 1 288 ? -12.352 22.828 -0.782 1 90.75 288 CYS B CA 1
ATOM 4885 C C . CYS B 1 288 ? -12.914 21.766 0.158 1 90.75 288 CYS B C 1
ATOM 4887 O O . CYS B 1 288 ? -12.656 20.562 -0.023 1 90.75 288 CYS B O 1
ATOM 4889 N N . THR B 1 289 ? -13.688 22.203 1.071 1 93.75 289 THR B N 1
ATOM 4890 C CA . THR B 1 289 ? -14.266 21.297 2.053 1 93.75 289 THR B CA 1
ATOM 4891 C C . THR B 1 289 ? -15.227 20.312 1.384 1 93.75 289 THR B C 1
ATOM 4893 O O . THR B 1 289 ? -15.172 19.109 1.64 1 93.75 289 THR B O 1
ATOM 4896 N N . ASN B 1 290 ? -16.062 20.859 0.519 1 93.25 290 ASN B N 1
ATOM 4897 C CA . ASN B 1 290 ? -17 20.016 -0.215 1 93.25 290 ASN B CA 1
ATOM 4898 C C . ASN B 1 290 ? -16.266 19 -1.088 1 93.25 290 ASN B C 1
ATOM 4900 O O . ASN B 1 290 ? -16.641 17.828 -1.141 1 93.25 290 ASN B O 1
ATOM 4904 N N . THR B 1 291 ? -15.273 19.484 -1.752 1 94.06 291 THR B N 1
ATOM 4905 C CA . THR B 1 291 ? -14.477 18.625 -2.611 1 94.06 291 THR B CA 1
ATOM 4906 C C . THR B 1 291 ? -13.844 17.5 -1.802 1 94.06 291 THR B C 1
ATOM 4908 O O . THR B 1 291 ? -13.812 16.344 -2.242 1 94.06 291 THR B O 1
ATOM 4911 N N . GLU B 1 292 ? -13.375 17.844 -0.636 1 96.06 292 GLU B N 1
ATOM 4912 C CA . GLU B 1 292 ? -12.688 16.859 0.197 1 96.06 292 GLU B CA 1
ATOM 4913 C C . GLU B 1 292 ? -13.656 15.812 0.741 1 96.06 292 GLU B C 1
ATOM 4915 O O . GLU B 1 292 ? -13.375 14.617 0.713 1 96.06 292 GLU B O 1
ATOM 4920 N N . TYR B 1 293 ? -14.789 16.25 1.196 1 95.81 293 TYR B N 1
ATOM 4921 C CA . TYR B 1 293 ? -15.773 15.289 1.686 1 95.81 293 TYR B CA 1
ATOM 4922 C C . TYR B 1 293 ? -16.25 14.383 0.562 1 95.81 293 TYR B C 1
ATOM 4924 O O . TYR B 1 293 ? -16.422 13.172 0.761 1 95.81 293 TYR B O 1
ATOM 4932 N N . THR B 1 294 ? -16.484 14.961 -0.588 1 94.88 294 THR B N 1
ATOM 4933 C CA . THR B 1 294 ? -16.906 14.172 -1.741 1 94.88 294 THR B CA 1
ATOM 4934 C C . THR B 1 294 ? -15.859 13.125 -2.09 1 94.88 294 THR B C 1
ATOM 4936 O O . THR B 1 294 ? -16.188 11.953 -2.279 1 94.88 294 THR B O 1
ATOM 4939 N N . ARG B 1 295 ? -14.633 13.531 -2.156 1 95.56 295 ARG B N 1
ATOM 4940 C CA . ARG B 1 295 ? -13.547 12.609 -2.461 1 95.56 295 ARG B CA 1
ATOM 4941 C C . ARG B 1 295 ? -13.461 11.5 -1.42 1 95.56 295 ARG B C 1
ATOM 4943 O O . ARG B 1 295 ? -13.305 10.328 -1.768 1 95.56 295 ARG B O 1
ATOM 4950 N N . PHE B 1 296 ? -13.562 11.898 -0.217 1 95.56 296 PHE B N 1
ATOM 4951 C CA . PHE B 1 296 ? -13.445 10.953 0.89 1 95.56 296 PHE B CA 1
ATOM 4952 C C . PHE B 1 296 ? -14.523 9.875 0.805 1 95.56 296 PHE B C 1
ATOM 4954 O O . PHE B 1 296 ? -14.219 8.688 0.828 1 95.56 296 PHE B O 1
ATOM 4961 N N . TYR B 1 297 ? -15.695 10.297 0.659 1 95.81 297 TYR B N 1
ATOM 4962 C CA . TYR B 1 297 ? -16.781 9.328 0.68 1 95.81 297 TYR B CA 1
ATOM 4963 C C . TYR B 1 297 ? -16.844 8.547 -0.627 1 95.81 297 TYR B C 1
ATOM 4965 O O . TYR B 1 297 ? -17.281 7.391 -0.647 1 95.81 297 TYR B O 1
ATOM 4973 N N . LYS B 1 298 ? -16.453 9.148 -1.731 1 94.44 298 LYS B N 1
ATOM 4974 C CA . LYS B 1 298 ? -16.328 8.383 -2.965 1 94.44 298 LYS B CA 1
ATOM 4975 C C . LYS B 1 298 ? -15.32 7.242 -2.797 1 94.44 298 LYS B C 1
ATOM 4977 O O . LYS B 1 298 ? -15.547 6.137 -3.291 1 94.44 298 LYS B O 1
ATOM 4982 N N . SER B 1 299 ? -14.258 7.543 -2.109 1 95.12 299 SER B N 1
ATOM 4983 C CA . SER B 1 299 ? -13.266 6.508 -1.819 1 95.12 299 SER B CA 1
ATOM 4984 C C . SER B 1 299 ? -13.852 5.422 -0.925 1 95.12 299 SER B C 1
ATOM 4986 O O . SER B 1 299 ? -13.586 4.234 -1.128 1 95.12 299 SER B O 1
ATOM 4988 N N . LYS B 1 300 ? -14.648 5.828 0.036 1 95.44 300 LYS B N 1
ATOM 4989 C CA . LYS B 1 300 ? -15.305 4.867 0.914 1 95.44 300 LYS B CA 1
ATOM 4990 C C . LYS B 1 300 ? -16.281 3.984 0.132 1 95.44 300 LYS B C 1
ATOM 4992 O O . LYS B 1 300 ? -16.359 2.779 0.378 1 95.44 300 LYS B O 1
ATOM 4997 N N . LEU B 1 301 ? -17 4.629 -0.785 1 95.75 301 LEU B N 1
ATOM 4998 C CA . LEU B 1 301 ? -17.953 3.895 -1.618 1 95.75 301 LEU B CA 1
ATOM 4999 C C . LEU B 1 301 ? -17.234 2.854 -2.471 1 95.75 301 LEU B C 1
ATOM 5001 O O . LEU B 1 301 ? -17.656 1.692 -2.52 1 95.75 301 LEU B O 1
ATOM 5005 N N . THR B 1 302 ? -16.125 3.225 -3.049 1 94.38 3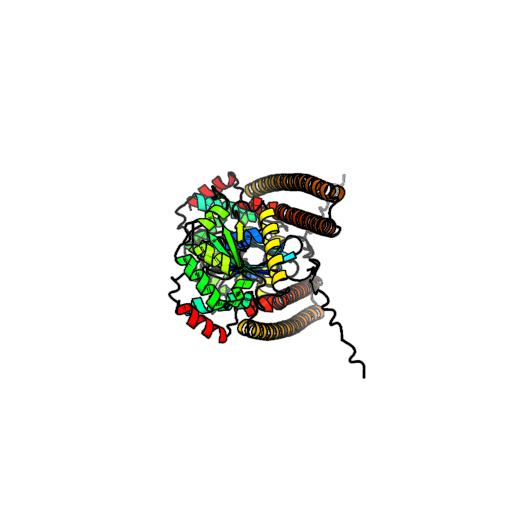02 THR B N 1
ATOM 5006 C CA . THR B 1 302 ? -15.352 2.334 -3.91 1 94.38 302 THR B CA 1
ATOM 5007 C C . THR B 1 302 ? -14.719 1.21 -3.096 1 94.38 302 THR B C 1
ATOM 5009 O O . THR B 1 302 ? -14.539 0.097 -3.594 1 94.38 302 THR B O 1
ATOM 5012 N N . GLY B 1 303 ? -14.422 1.484 -1.847 1 94.62 303 GLY B N 1
ATOM 5013 C CA . GLY B 1 303 ? -13.75 0.513 -0.997 1 94.62 303 GLY B CA 1
ATOM 5014 C C . GLY B 1 303 ? -14.711 -0.274 -0.122 1 94.62 303 GLY B C 1
ATOM 5015 O O . GLY B 1 303 ? -14.281 -0.959 0.811 1 94.62 303 GLY B O 1
ATOM 5016 N N . SER B 1 304 ? -15.984 -0.204 -0.357 1 95.94 304 SER B N 1
ATOM 5017 C CA . SER B 1 304 ? -16.984 -0.82 0.503 1 95.94 304 SER B CA 1
ATOM 5018 C C . SER B 1 304 ? -16.828 -2.336 0.549 1 95.94 304 SER B C 1
ATOM 5020 O O . SER B 1 304 ? -16.969 -2.949 1.609 1 95.94 304 SER B O 1
ATOM 5022 N N . ARG B 1 305 ? -16.484 -2.941 -0.614 1 95.19 305 ARG B N 1
ATOM 5023 C CA . ARG B 1 305 ? -16.281 -4.387 -0.659 1 95.19 305 ARG B CA 1
ATOM 5024 C C . ARG B 1 305 ? -15.102 -4.793 0.219 1 95.19 305 ARG B C 1
ATOM 5026 O O . ARG B 1 305 ? -15.203 -5.738 1.005 1 95.19 305 ARG B O 1
ATOM 5033 N N . GLN B 1 306 ? -14.047 -4.094 0.064 1 93.5 306 GLN B N 1
ATOM 5034 C CA . GLN B 1 306 ? -12.859 -4.375 0.866 1 93.5 306 GLN B CA 1
ATOM 5035 C C . GLN B 1 306 ? -13.156 -4.219 2.355 1 93.5 306 GLN B C 1
ATOM 5037 O O . GLN B 1 306 ? -12.695 -5.02 3.17 1 93.5 306 GLN B O 1
ATOM 5042 N N . GLU B 1 307 ? -13.859 -3.162 2.676 1 94 307 GLU B N 1
ATOM 5043 C CA . GLU B 1 307 ? -14.234 -2.959 4.07 1 94 307 GLU B CA 1
ATOM 5044 C C . GLU B 1 307 ? -15.102 -4.109 4.586 1 94 307 GLU B C 1
ATOM 5046 O O . GLU B 1 307 ? -14.906 -4.578 5.707 1 94 307 GLU B O 1
ATOM 5051 N N . ALA B 1 308 ? -16 -4.539 3.805 1 95 308 ALA B N 1
ATOM 5052 C CA . ALA B 1 308 ? -16.828 -5.684 4.172 1 95 308 ALA B CA 1
ATOM 5053 C C . ALA B 1 308 ? -15.984 -6.93 4.398 1 95 308 ALA B C 1
ATOM 5055 O O . ALA B 1 308 ? -16.188 -7.656 5.375 1 95 308 ALA B O 1
ATOM 5056 N N . GLU B 1 309 ? -15.039 -7.191 3.533 1 93.38 309 GLU B N 1
ATOM 5057 C CA . GLU B 1 309 ? -14.156 -8.352 3.629 1 93.38 309 GLU B CA 1
ATOM 5058 C C . GLU B 1 309 ? -13.367 -8.336 4.93 1 93.38 309 GLU B C 1
ATOM 5060 O O . GLU B 1 309 ? -13.039 -9.391 5.48 1 93.38 309 GLU B O 1
ATOM 5065 N N . GLN B 1 310 ? -13.078 -7.164 5.359 1 88.81 310 GLN B N 1
ATOM 5066 C CA . GLN B 1 310 ? -12.219 -7.02 6.531 1 88.81 310 GLN B CA 1
ATOM 5067 C C . GLN B 1 310 ? -13.039 -7.07 7.82 1 88.81 310 GLN B C 1
ATOM 5069 O O . GLN B 1 310 ? -12.516 -7.406 8.883 1 88.81 310 GLN B O 1
ATOM 5074 N N . THR B 1 311 ? -14.289 -6.781 7.766 1 87.06 311 THR B N 1
ATOM 5075 C CA . THR B 1 311 ? -15.039 -6.574 9 1 87.06 311 THR B CA 1
ATOM 5076 C C . THR B 1 311 ? -16.047 -7.699 9.211 1 87.06 311 THR B C 1
ATOM 5078 O O . THR B 1 311 ? -16.469 -7.961 10.336 1 87.06 311 THR B O 1
ATOM 5081 N N . CYS B 1 312 ? -16.438 -8.391 8.219 1 85.62 312 CYS B N 1
ATOM 5082 C CA . CYS B 1 312 ? -17.484 -9.398 8.344 1 85.62 312 CYS B CA 1
ATOM 5083 C C . CYS B 1 312 ? -16.891 -10.75 8.734 1 85.62 312 CYS B C 1
ATOM 5085 O O . CYS B 1 312 ? -15.758 -11.062 8.375 1 85.62 312 CYS B O 1
ATOM 5087 N N . VAL B 1 313 ? -17.641 -11.445 9.516 1 83.12 313 VAL B N 1
ATOM 5088 C CA . VAL B 1 313 ? -17.328 -12.82 9.867 1 83.12 313 VAL B CA 1
ATOM 5089 C C . VAL B 1 313 ? -18.547 -13.703 9.617 1 83.12 313 VAL B C 1
ATOM 5091 O O . VAL B 1 313 ? -19.641 -13.398 10.086 1 83.12 313 VAL B O 1
ATOM 5094 N N . ASN B 1 314 ? -18.391 -14.648 8.82 1 80.62 314 ASN B N 1
ATOM 5095 C CA . ASN B 1 314 ? -19.469 -15.586 8.555 1 80.62 314 ASN B CA 1
ATOM 5096 C C . ASN B 1 314 ? -19.547 -16.688 9.617 1 80.62 314 ASN B C 1
ATOM 5098 O O . ASN B 1 314 ? -18.531 -17.328 9.906 1 80.62 314 ASN B O 1
ATOM 5102 N N . GLN B 1 315 ? -20.625 -16.906 10.18 1 75.81 315 GLN B N 1
ATOM 5103 C CA . GLN B 1 315 ? -20.844 -17.844 11.273 1 75.81 315 GLN B CA 1
ATOM 5104 C C . GLN B 1 315 ? -20.562 -19.281 10.82 1 75.81 315 GLN B C 1
ATOM 5106 O O . GLN B 1 315 ? -20.156 -20.125 11.617 1 75.81 315 GLN B O 1
ATOM 5111 N N . ASN B 1 316 ? -20.812 -19.547 9.539 1 74.25 316 ASN B N 1
ATOM 5112 C CA . ASN B 1 316 ? -20.594 -20.906 9.047 1 74.25 316 ASN B CA 1
ATOM 5113 C C . ASN B 1 316 ? -19.109 -21.266 9.031 1 74.25 316 ASN B C 1
ATOM 5115 O O . ASN B 1 316 ? -18.75 -22.438 8.938 1 74.25 316 ASN B O 1
ATOM 5119 N N . ILE B 1 317 ? -18.25 -20.234 9.07 1 72.44 317 ILE B N 1
ATOM 5120 C CA . ILE B 1 317 ? -16.812 -20.453 9.094 1 72.44 317 ILE B CA 1
ATOM 5121 C C . ILE B 1 317 ? -16.406 -21.078 10.43 1 72.44 317 ILE B C 1
ATOM 5123 O O . ILE B 1 317 ? -15.406 -21.797 10.516 1 72.44 317 ILE B O 1
ATOM 5127 N N . VAL B 1 318 ? -17.297 -20.969 11.383 1 66.5 318 VAL B N 1
ATOM 5128 C CA . VAL B 1 318 ? -17.062 -21.547 12.695 1 66.5 318 VAL B CA 1
ATOM 5129 C C . VAL B 1 318 ? -16.938 -23.078 12.57 1 66.5 318 VAL B C 1
ATOM 5131 O O . VAL B 1 318 ? -16.078 -23.688 13.203 1 66.5 318 VAL B O 1
ATOM 5134 N N . LYS B 1 319 ? -17.75 -23.625 11.719 1 70.5 319 LYS B N 1
ATOM 5135 C CA . LYS B 1 319 ? -17.672 -25.078 11.523 1 70.5 319 LYS B CA 1
ATOM 5136 C C . LYS B 1 319 ? -16.344 -25.484 10.914 1 70.5 319 LYS B C 1
ATOM 5138 O O . LYS B 1 319 ? -15.75 -26.484 11.312 1 70.5 319 LYS B O 1
ATOM 5143 N N . ILE B 1 320 ? -15.906 -24.703 9.984 1 72.75 320 ILE B N 1
ATOM 5144 C CA . ILE B 1 320 ? -14.625 -24.969 9.344 1 72.75 320 ILE B CA 1
ATOM 5145 C C . ILE B 1 320 ? -13.5 -24.859 10.367 1 72.75 320 ILE B C 1
ATOM 5147 O O . ILE B 1 320 ? -12.57 -25.672 10.367 1 72.75 320 ILE B O 1
ATOM 5151 N N . PHE B 1 321 ? -13.727 -24.031 11.289 1 73.94 321 PHE B N 1
ATOM 5152 C CA . PHE B 1 321 ? -12.719 -23.781 12.312 1 73.94 321 PHE B CA 1
ATOM 5153 C C . PHE B 1 321 ? -12.586 -24.969 13.242 1 73.94 321 PHE B C 1
ATOM 5155 O O . PHE B 1 321 ? -11.469 -25.359 13.602 1 73.94 321 PHE B O 1
ATOM 5162 N N . GLU B 1 322 ? -13.719 -25.484 13.602 1 74.12 322 GLU B N 1
ATOM 5163 C CA . GLU B 1 322 ? -13.688 -26.641 14.5 1 74.12 322 GLU B CA 1
ATOM 5164 C C . GLU B 1 322 ? -12.93 -27.812 13.867 1 74.12 322 GLU B C 1
ATOM 5166 O O . GLU B 1 322 ? -12.141 -28.484 14.531 1 74.12 322 GLU B O 1
ATOM 5171 N N . LYS B 1 323 ? -13.109 -28.016 12.609 1 74 323 LYS B N 1
ATOM 5172 C CA . LYS B 1 323 ? -12.406 -29.094 11.898 1 74 323 LYS B CA 1
ATOM 5173 C C . LYS B 1 323 ? -10.922 -28.781 11.781 1 74 323 LYS B C 1
ATOM 5175 O O . LYS B 1 323 ? -10.086 -29.688 11.852 1 74 323 LYS B O 1
ATOM 5180 N N . PHE B 1 324 ? -10.633 -27.547 11.602 1 74.88 324 PHE B N 1
ATOM 5181 C CA . PHE B 1 324 ? -9.273 -27.062 11.438 1 74.88 324 PHE B CA 1
ATOM 5182 C C . PHE B 1 324 ? -8.453 -27.312 12.703 1 74.88 324 PHE B C 1
ATOM 5184 O O . PHE B 1 324 ? -7.289 -27.703 12.633 1 74.88 324 PHE B O 1
ATOM 5191 N N . LEU B 1 325 ? -9.07 -27.172 13.945 1 73.31 325 LEU B N 1
ATOM 5192 C CA . LEU B 1 325 ? -8.398 -27.312 15.227 1 73.31 325 LEU B CA 1
ATOM 5193 C C . LEU B 1 325 ? -8.109 -28.781 15.523 1 73.31 325 LEU B C 1
ATOM 5195 O O . LEU B 1 325 ? -7.176 -29.094 16.266 1 73.31 325 LEU B O 1
ATOM 5199 N N . ASN B 1 326 ? -8.859 -29.609 14.906 1 72.12 326 ASN B N 1
ATOM 5200 C CA . ASN B 1 326 ? -8.727 -31.031 15.203 1 72.12 326 ASN B CA 1
ATOM 5201 C C . ASN B 1 326 ? -7.621 -31.688 14.383 1 72.12 326 ASN B C 1
ATOM 5203 O O . ASN B 1 326 ? -7.391 -32.875 14.484 1 72.12 326 ASN B O 1
ATOM 5207 N N . ILE B 1 327 ? -6.977 -30.906 13.609 1 70.19 327 ILE B N 1
ATOM 5208 C CA . ILE B 1 327 ? -5.855 -31.422 12.836 1 70.19 327 ILE B CA 1
ATOM 5209 C C . ILE B 1 327 ? -4.551 -31.188 13.594 1 70.19 327 ILE B C 1
ATOM 5211 O O . ILE B 1 327 ? -4.312 -30.094 14.102 1 70.19 327 ILE B O 1
#

Foldseek 3Di:
DDPPPPPPPPVPPPVPPPPPPLADEAEEEEAAAWPLCQQLVVCLLQLHNPDDDDPDPVPWDLAKDWDWHQAPSHIYIYIRATGLPPVVCPDLVSNLLRLLLRLLRQPLFGLAYEYGGELDPPDPRRVLRLVLVCLSQNLCNLLRYAYEYEPVVPDPDDPVVSCVVDPSSVVSCVSSVVHYAYDYSVCSVPCVSNVVNVVSSSVSCVVVVVDGRHDPVSVVSNVQLVVQLVVQLVVLVVVLVVVLVVLVVVLVVVLVVLVVCLVPPPDDPVVNVVSVVVNVVSVVVSVVVNVVSVVVSVVSNVCSSVVSSNPDRDPVSVVSSVVSVVD/DDPPPPPPPPVPPPPPPPPPPLPDAAEEEEAAAWPLCQQLVVCLLQLHNPDDDDPDPVRWDLAKDWDWHQAPSHIYIYIRATGLPPVVCPDLVSNLLRLLLRLLRQPLFGLAYEYGGELDPPDPRRVLRLVLVCLSQNLCNLLRYAYEYEPVVPDPDDVVVSCVVDPSSVVSCVSSVVHYAYDYSVCSVPCVSNVVNVVSSCVSCVVVVVDGRHDPLSVVSNVQLVVQLVVQLVVLVVVLVVVLVVLVVVLVVVLVVLVVCLVPPPDDPVVNVVSVVVNVVSVVVSVVVNVVSVVVSVVSNVCSSVVSSNPDRDPVSVVSSVVSVVD

Secondary structure (DSSP, 8-state):
------------------TT-TT--EEEEEEESTTSSHHHHHHHHHTS--S---SSTT----S-EEEEEEETTEEEEEEE---TT------HHHHHHHHHHHHHHHTT--SEEEEEEESS---HHHHHHHHHHHHHH-GGGGGGEEEEEE-GGG-SS-HHHHHHT-HHHHHHHHHTTT-EEE--TT-TT-THHHHHHHHHHHHHHHHTTTPPP--HHHHHHHHHHHHHHHHHHHHHHHHHHHHHHHHHHHHHHHHHHHHHHHHH----HHHHHHHHHHHHHHHHHHHHHHHHHHHHHHHHHHTHHHHHHHH---TTHHHHHHHHHT-/------------------TT-TT--EEEEEE-STTSSHHHHHHHHHTS--S---SSTT----S-EEEEEEETTEEEEEEE---TT------HHHHHHHHHHHHHHHTT--SEEEEEEESS---HHHHHHHHHHHHHH-GGGGGGEEEEEE-GGG-SS-HHHHHHT-HHHHHHHHHTTT-EEE--TT-TT-THHHHHHHHHHHHHHHHTTT-----HHHHHHHHHHHHHHHHHHHHHHHHHHHHHHHHHHHHHHHHHHHHHHHHH----HHHHHHHHHHHHHHHHHHHHHHHHHHHHHHHHHHTHHHHHHHH---TTHHHHHHHHHT-

Nearest PDB structures (foldseek):
  3zjc-assembly4_C  TM=9.100E-01  e=2.494E-20  Homo sapiens
  3zjc-assembly1_A  TM=7.918E-01  e=1.159E-21  Homo sapiens
  3v70-assembly1_A  TM=8.882E-01  e=1.011E-16  Homo sapiens
  3v70-assembly2_B  TM=8.909E-01  e=5.496E-16  Homo sapiens
  3p1j-assembly2_C  TM=8.918E-01  e=4.211E-14  Homo sapiens

InterPro domains:
  IPR006703 AIG1-type guanine nucleotide-binding (G) domain [PF04548] (26-225)
  IPR006703 AIG1-type guanine nucleotide-binding (G) domain [PS51720] (23-222)
  IPR027417 P-loop containing nucleoside triphosphate hydrolase [G3DSA:3.40.50.300] (25-246)
  IPR027417 P-loop containing nucleoside triphosphate hydrolase [SSF52540] (23-195)
  IPR045058 GTPase GIMA/IAN/Toc [PTHR10903] (25-295)

Solvent-accessible surface area (backbone atoms only — not comparable to full-atom values): 35407 Å² total; per-residue (Å²): 137,84,80,80,80,80,78,77,77,74,74,78,76,70,72,73,73,59,83,68,61,64,84,58,65,45,33,37,35,33,41,34,46,70,87,23,42,45,33,42,44,50,15,38,60,65,61,43,85,80,44,79,53,58,88,41,89,86,42,59,55,82,56,70,42,76,50,71,39,76,48,47,81,30,41,35,33,40,32,35,48,35,32,79,62,62,59,86,52,81,44,70,66,56,53,49,50,50,53,35,33,51,51,43,71,32,44,59,34,31,38,31,38,34,40,28,38,44,75,53,86,85,46,73,64,55,57,51,40,54,53,46,48,32,51,71,62,32,76,73,38,30,70,35,29,34,36,35,31,26,54,44,79,71,55,89,65,55,72,64,59,59,42,69,73,32,70,67,55,43,51,54,31,55,62,25,71,61,40,66,48,64,36,42,63,89,45,55,82,56,49,62,56,43,50,51,48,50,50,53,49,49,52,42,22,48,76,60,73,64,46,51,48,68,49,73,66,30,49,51,45,35,51,51,39,53,52,47,18,52,52,45,36,53,51,42,53,48,51,46,51,51,49,50,50,52,50,50,52,52,48,52,51,52,50,51,54,53,52,49,48,49,70,62,47,84,54,53,73,63,58,44,52,52,48,51,51,51,51,51,50,49,51,48,49,49,51,32,48,52,46,29,49,51,51,49,41,51,51,49,49,74,39,20,56,60,50,28,31,72,68,53,72,59,73,72,50,52,59,41,44,58,59,47,68,74,102,135,88,80,81,79,80,78,78,75,73,74,79,76,70,73,72,74,60,84,68,61,66,85,60,65,45,32,35,36,34,43,33,47,70,86,22,43,46,33,43,45,50,14,37,59,64,62,44,86,82,44,79,52,58,90,41,92,85,43,60,55,84,56,71,42,77,50,70,39,76,48,47,81,30,41,36,32,40,31,36,48,35,31,78,61,61,61,84,52,81,42,70,66,57,53,50,50,50,54,36,34,50,50,44,70,32,44,58,34,31,38,31,38,33,40,28,38,44,76,55,83,85,45,73,64,55,55,53,40,54,53,46,48,32,51,70,62,33,77,73,40,29,70,34,28,35,37,35,32,26,55,45,79,73,54,89,66,55,71,64,60,59,43,69,74,32,69,68,55,44,52,54,32,55,61,25,70,62,39,67,46,65,36,41,61,89,45,53,81,56,49,61,55,43,50,52,46,50,50,52,49,49,51,42,21,48,75,62,74,65,46,50,48,68,48,72,68,30,48,52,44,35,52,51,38,52,51,45,18,51,52,47,36,52,51,42,52,49,51,48,52,51,49,50,51,53,50,50,51,52,50,52,51,53,50,50,55,51,51,49,49,48,69,62,47,84,53,55,72,64,56,43,52,53,47,51,53,49,50,51,50,50,52,50,48,48,51,32,48,52,47,29,49,50,52,46,40,51,50,50,50,72,39,20,55,61,52,26,30,71,69,55,73,59,73,73,52,53,60,41,45,57,58,47,68,73,102

Sequence (654 aa):
MASSTATTDTADRRGSFNFDHPNMSLRLVLVGITGAGKSSSGNTILGRKAFRAAKSPSSVTKECGKESEEVAGREITVVDTPGMFDTDVTEEEFLKQKISKCINMTAPGPHAIILVIKLETFAEEEKLSVEKIRVIFGEEADKHTLILFTHGDELTGSIEEFIKASEDLREILSRCGGRYHVFNNKDMEDRNQVVELLEKVDAMVSDNGGGFYTSDSYQDVELMLKTKEEELRQEYEKKLQEKERELESKFTEEKRKLQEKIETLSASEQEKEEKIKELERLNRSKKCTNTEYTRFYKSKLTGSRQEAEQTCVNQNIVKIFEKFLNIMASSTATTDTADRRGSFNFDHPNMSLRLVLVGITGAGKSSSGNTILGRKAFRAAKSPSSVTKECGKESEEVAGREITVVDTPGMFDTDVTEEEFLKQKISKCINMTAPGPHAIILVIKLETFAEEEKLSVEKIRVIFGEEADKHTLILFTHGDELTGSIEEFIKASEDLREILSRCGGRYHVFNNKDMEDRNQVVELLEKVDAMVSDNGGGFYTSDSYQDVELMLKTKEEELRQEYEKKLQEKERELESKFTEEKRKLQEKIETLSASEQEKEEKIKELERLNRSKKCTNTEYTRFYKSKLTGSRQEAEQTCVNQNIVKIFEKFLNI

Organism: NCBI:txid58324

Radius of gyration: 30.71 Å; Cα contacts (8 Å, |Δi|>4): 906; chains: 2; bounding box: 71×120×76 Å

pLDDT: mean 82.94, std 17.14, range [24.55, 98.0]